Protein AF-0000000084733171 (afdb_homodimer)

InterPro domains:
  IPR001754 Orotidine 5'-phosphate decarboxylase domain [PF00215] (13-231)
  IPR001754 Orotidine 5'-phosphate decarboxylase domain [SM00934] (13-235)
  IPR011060 Ribulose-phosphate binding barrel [SSF51366] (11-232)
  IPR013785 Aldolase-type TIM barrel [G3DSA:3.20.20.70] (9-239)
  IPR014732 Orotidine 5'-phosphate decarboxylase [PTHR32119] (11-232)
  IPR014732 Orotidine 5'-phosphate decarboxylase [TIGR01740] (14-232)
  IPR018089 Orotidine 5'-phosphate decarboxylase, active site [PS00156] (65-78)

Sequence (480 aa):
MREIRERLGLKNPLCLALDLTDRGQGLALLRDLGPLVGMVKCGPVPYLSWGESFLSTAEELGIPVFLDLKWHDIPNTIFETLSRLPSPAIRMVTIHAQGGQAMIAAARRALDASESEPPALIAVTLLTHLTEVEVKEMGYPSREEGVARLGSVALSSGADGLVMSPGELARARTRWGGTPYFVTPGIRPQGPIGARDDQFNARSPREALNEGSDLLVVGRPIIAARDPREATYSLLADLGMREIRERLGLKNPLCLALDLTDRGQGLALLRDLGPLVGMVKCGPVPYLSWGESFLSTAEELGIPVFLDLKWHDIPNTIFETLSRLPSPAIRMVTIHAQGGQAMIAAARRALDASESEPPALIAVTLLTHLTEVEVKEMGYPSREEGVARLGSVALSSGADGLVMSPGELARARTRWGGTPYFVTPGIRPQGPIGARDDQFNARSPREALNEGSDLLVVGRPIIAARDPREATYSLLADLG

Structure (mmCIF, N/CA/C/O backbone):
data_AF-0000000084733171-model_v1
#
loop_
_entity.id
_entity.type
_entity.pdbx_description
1 polymer "Orotidine 5'-phosphate decarboxylase"
#
loop_
_atom_site.group_PDB
_atom_site.id
_atom_site.type_symbol
_atom_site.label_atom_id
_atom_site.label_alt_id
_atom_site.label_comp_id
_atom_site.label_asym_id
_atom_site.label_entity_id
_atom_site.label_seq_id
_atom_site.pdbx_PDB_ins_code
_atom_site.Cartn_x
_atom_site.Cartn_y
_atom_site.Cartn_z
_atom_site.occupancy
_atom_site.B_iso_or_equiv
_atom_site.auth_seq_id
_atom_site.auth_comp_id
_atom_site.auth_asym_id
_atom_site.auth_atom_id
_atom_site.pdbx_PDB_model_num
ATOM 1 N N . MET A 1 1 ? -20.609 20.922 -1.378 1 47.59 1 MET A N 1
ATOM 2 C CA . MET A 1 1 ? -19.859 20.062 -0.471 1 47.59 1 MET A CA 1
ATOM 3 C C . MET A 1 1 ? -18.906 20.891 0.404 1 47.59 1 MET A C 1
ATOM 5 O O . MET A 1 1 ? -18.344 21.875 -0.052 1 47.59 1 MET A O 1
ATOM 9 N N . ARG A 1 2 ? -18.938 20.797 1.653 1 64.88 2 ARG A N 1
ATOM 10 C CA . ARG A 1 2 ? -18.094 21.547 2.572 1 64.88 2 ARG A CA 1
ATOM 11 C C . ARG A 1 2 ? -16.625 21.406 2.201 1 64.88 2 ARG A C 1
ATOM 13 O O . ARG A 1 2 ? -16.203 20.359 1.709 1 64.88 2 ARG A O 1
ATOM 20 N N . GLU A 1 3 ? -15.93 22.469 2.381 1 84.44 3 GLU A N 1
ATOM 21 C CA . GLU A 1 3 ? -14.484 22.469 2.182 1 84.44 3 GLU A CA 1
ATOM 22 C C . GLU A 1 3 ? -13.797 21.484 3.123 1 84.44 3 GLU A C 1
ATOM 24 O O . GLU A 1 3 ? -14.289 21.234 4.227 1 84.44 3 GLU A O 1
ATOM 29 N N . ILE A 1 4 ? -12.867 20.781 2.666 1 91.5 4 ILE A N 1
ATOM 30 C CA . ILE A 1 4 ? -12.211 19.672 3.334 1 91.5 4 ILE A CA 1
ATOM 31 C C . ILE A 1 4 ? -11.812 20.078 4.75 1 91.5 4 ILE A C 1
ATOM 33 O O . ILE A 1 4 ? -11.938 19.281 5.691 1 91.5 4 ILE A O 1
ATOM 37 N N . ARG A 1 5 ? -11.398 21.328 4.922 1 94.06 5 ARG A N 1
ATOM 38 C CA . ARG A 1 5 ? -10.984 21.781 6.242 1 94.06 5 ARG A CA 1
ATOM 39 C C . ARG A 1 5 ? -12.164 21.812 7.211 1 94.06 5 ARG A C 1
ATOM 41 O O . ARG A 1 5 ? -12.023 21.438 8.375 1 94.06 5 ARG A O 1
ATOM 48 N N . GLU A 1 6 ? -13.281 22.203 6.738 1 91.25 6 GLU A N 1
ATOM 49 C CA . GLU A 1 6 ? -14.5 22.234 7.543 1 91.25 6 GLU A CA 1
ATOM 50 C C . GLU A 1 6 ? -15.008 20.828 7.82 1 91.25 6 GLU A C 1
ATOM 52 O O . GLU A 1 6 ? -15.438 20.516 8.938 1 91.25 6 GLU A O 1
ATOM 57 N N . ARG A 1 7 ? -14.898 20.047 6.852 1 90.75 7 ARG A N 1
ATOM 58 C CA . ARG A 1 7 ? -15.367 18.656 6.977 1 90.75 7 ARG A CA 1
ATOM 59 C C . ARG A 1 7 ? -14.555 17.906 8.023 1 90.75 7 ARG A C 1
ATOM 61 O O . ARG A 1 7 ? -15.109 17.125 8.797 1 90.75 7 ARG A O 1
ATOM 68 N N . LEU A 1 8 ? -13.258 18.109 8.023 1 95.38 8 LEU A N 1
ATOM 69 C CA . LEU A 1 8 ? -12.406 17.422 8.984 1 95.38 8 LEU A CA 1
ATOM 70 C C . LEU A 1 8 ? -12.578 17.984 10.383 1 95.38 8 LEU A C 1
ATOM 72 O O . LEU A 1 8 ? -12.57 17.25 11.367 1 95.38 8 LEU A O 1
ATOM 76 N N . GLY A 1 9 ? -12.703 19.344 10.523 1 95.25 9 GLY A N 1
ATOM 77 C CA . GLY A 1 9 ? -12.977 20.016 11.789 1 95.25 9 GLY A CA 1
ATOM 78 C C . GLY A 1 9 ? -12.031 19.594 12.898 1 95.25 9 GLY A C 1
ATOM 79 O O . GLY A 1 9 ? -12.469 19.281 14.008 1 95.25 9 GLY A O 1
ATOM 80 N N . LEU A 1 10 ? -10.742 19.562 12.641 1 97.31 10 LEU A N 1
ATOM 81 C CA . LEU A 1 10 ? -9.766 19.094 13.617 1 97.31 10 LEU A CA 1
ATOM 82 C C . LEU A 1 10 ? -9.523 20.156 14.695 1 97.31 10 LEU A C 1
ATOM 84 O O . LEU A 1 10 ? -9.547 21.344 14.414 1 97.31 10 LEU A O 1
ATOM 88 N N . LYS A 1 11 ? -9.273 19.75 15.906 1 96.75 11 LYS A N 1
ATOM 89 C CA . LYS A 1 11 ? -9.117 20.672 17.031 1 96.75 11 LYS A CA 1
ATOM 90 C C . LYS A 1 11 ? -7.789 21.422 16.953 1 96.75 11 LYS A C 1
ATOM 92 O O . LYS A 1 11 ? -7.641 22.5 17.531 1 96.75 11 LYS A O 1
ATOM 97 N N . ASN A 1 12 ? -6.781 20.891 16.297 1 97.38 12 ASN A N 1
ATOM 98 C CA . ASN A 1 12 ? -5.5 21.516 15.977 1 97.38 12 ASN A CA 1
ATOM 99 C C . ASN A 1 12 ? -4.832 20.844 14.781 1 97.38 12 ASN A C 1
ATOM 101 O O . ASN A 1 12 ? -5.285 19.797 14.32 1 97.38 12 ASN A O 1
ATOM 105 N N . PRO A 1 13 ? -3.777 21.391 14.219 1 97.44 13 PRO A N 1
ATOM 106 C CA . PRO A 1 13 ? -3.225 20.875 12.961 1 97.44 13 PRO A CA 1
ATOM 107 C C . PRO A 1 13 ? -2.152 19.812 13.18 1 97.44 13 PRO A C 1
ATOM 109 O O . PRO A 1 13 ? -1.343 19.547 12.289 1 97.44 13 PRO A O 1
ATOM 112 N N . LEU A 1 14 ? -2.127 19.188 14.367 1 97.5 14 LEU A N 1
ATOM 113 C CA . LEU A 1 14 ? -1.101 18.203 14.664 1 97.5 14 LEU A CA 1
ATOM 114 C C . LEU A 1 14 ? -1.642 16.781 14.477 1 97.5 14 LEU A C 1
ATOM 116 O O . LEU A 1 14 ? -2.703 16.453 15.008 1 97.5 14 LEU A O 1
ATOM 120 N N . CYS A 1 15 ? -0.971 16.016 13.695 1 98.5 15 CYS A N 1
ATOM 121 C CA . CYS A 1 15 ? -1.229 14.594 13.547 1 98.5 15 CYS A CA 1
ATOM 122 C C . CYS A 1 15 ? -0.094 13.766 14.141 1 98.5 15 CYS A C 1
ATOM 124 O O . CYS A 1 15 ? 1.047 13.852 13.688 1 98.5 15 CYS A O 1
ATOM 126 N N . LEU A 1 16 ? -0.379 13 15.102 1 98.31 16 LEU A N 1
ATOM 127 C CA . LEU A 1 16 ? 0.617 12.164 15.758 1 98.31 16 LEU A CA 1
ATOM 128 C C . LEU A 1 16 ? 0.823 10.859 14.992 1 98.31 16 LEU A C 1
ATOM 130 O O . LEU A 1 16 ? -0.119 10.086 14.805 1 98.31 16 LEU A O 1
ATOM 134 N N . ALA A 1 17 ? 2.016 10.648 14.516 1 97.88 17 ALA A N 1
ATOM 135 C CA . ALA A 1 17 ? 2.369 9.383 13.875 1 97.88 17 ALA A CA 1
ATOM 136 C C . ALA A 1 17 ? 2.822 8.352 14.914 1 97.88 17 ALA A C 1
ATOM 138 O O . ALA A 1 17 ? 3.898 8.484 15.5 1 97.88 17 ALA A O 1
ATOM 139 N N . LEU A 1 18 ? 2.043 7.367 15.125 1 95.94 18 LEU A N 1
ATOM 140 C CA . LEU A 1 18 ? 2.357 6.316 16.094 1 95.94 18 LEU A CA 1
ATOM 141 C C . LEU A 1 18 ? 2.949 5.098 15.398 1 95.94 18 LEU A C 1
ATOM 143 O O . LEU A 1 18 ? 2.342 4.023 15.391 1 95.94 18 LEU A O 1
ATOM 147 N N . ASP A 1 19 ? 4.09 5.18 14.914 1 92.94 19 ASP A N 1
ATOM 148 C CA . ASP A 1 19 ? 4.746 4.121 14.148 1 92.94 19 ASP A CA 1
ATOM 149 C C . ASP A 1 19 ? 5.512 3.176 15.07 1 92.94 19 ASP A C 1
ATOM 151 O O . ASP A 1 19 ? 6.742 3.098 15 1 92.94 19 ASP A O 1
ATOM 155 N N . LEU A 1 20 ? 4.762 2.525 15.891 1 93.56 20 LEU A N 1
ATOM 156 C CA . LEU A 1 20 ? 5.316 1.565 16.844 1 93.56 20 LEU A CA 1
ATOM 157 C C . LEU A 1 20 ? 4.773 0.165 16.578 1 93.56 20 LEU A C 1
ATOM 159 O O . LEU A 1 20 ? 3.596 0.003 16.25 1 93.56 20 LEU A O 1
ATOM 163 N N . THR A 1 21 ? 5.668 -0.8 16.781 1 91.38 21 THR A N 1
ATOM 164 C CA . THR A 1 21 ? 5.254 -2.188 16.594 1 91.38 21 THR A CA 1
ATOM 165 C C . THR A 1 21 ? 4.621 -2.732 17.875 1 91.38 21 THR A C 1
ATOM 167 O O . THR A 1 21 ? 3.762 -3.617 17.828 1 91.38 21 THR A O 1
ATOM 170 N N . ASP A 1 22 ? 5.074 -2.205 18.969 1 94.5 22 ASP A N 1
ATOM 171 C CA . ASP A 1 22 ? 4.605 -2.721 20.25 1 94.5 22 ASP A CA 1
ATOM 172 C C . ASP A 1 22 ? 3.193 -2.234 20.547 1 94.5 22 ASP A C 1
ATOM 174 O O . ASP A 1 22 ? 2.977 -1.044 20.781 1 94.5 22 ASP A O 1
ATOM 178 N N . ARG A 1 23 ? 2.307 -3.135 20.625 1 95.44 23 ARG A N 1
ATOM 179 C CA . ARG A 1 23 ? 0.899 -2.828 20.859 1 95.44 23 ARG A CA 1
ATOM 180 C C . ARG A 1 23 ? 0.703 -2.139 22.203 1 95.44 23 ARG A C 1
ATOM 182 O O . ARG A 1 23 ? -0.007 -1.136 22.297 1 95.44 23 ARG A O 1
ATOM 189 N N . GLY A 1 24 ? 1.244 -2.732 23.234 1 97.44 24 GLY A N 1
ATOM 190 C CA . GLY A 1 24 ? 1.084 -2.162 24.562 1 97.44 24 GLY A CA 1
ATOM 191 C C . GLY A 1 24 ? 1.54 -0.718 24.656 1 97.44 24 GLY A C 1
ATOM 192 O O . GLY A 1 24 ? 0.791 0.147 25.109 1 97.44 24 GLY A O 1
ATOM 193 N N . GLN A 1 25 ? 2.721 -0.459 24.172 1 96.81 25 GLN A N 1
ATOM 194 C CA . GLN A 1 25 ? 3.264 0.896 24.156 1 96.81 25 GLN A CA 1
ATOM 195 C C . GLN A 1 25 ? 2.422 1.815 23.281 1 96.81 25 GLN A C 1
ATOM 197 O O . GLN A 1 25 ? 2.133 2.951 23.656 1 96.81 25 GLN A O 1
ATOM 202 N N . GLY A 1 26 ? 2.055 1.329 22.141 1 97.38 26 GLY A N 1
ATOM 203 C CA . GLY A 1 26 ? 1.247 2.105 21.219 1 97.38 26 GLY A CA 1
ATOM 204 C C . GLY A 1 26 ? -0.088 2.529 21.797 1 97.38 26 GLY A C 1
ATOM 205 O O . GLY A 1 26 ? -0.471 3.697 21.703 1 97.38 26 GLY A O 1
ATOM 206 N N . LEU A 1 27 ? -0.704 1.558 22.422 1 98 27 LEU A N 1
ATOM 207 C CA . LEU A 1 27 ? -2.014 1.841 23 1 98 27 LEU A CA 1
ATOM 208 C C . LEU A 1 27 ? -1.897 2.844 24.141 1 98 27 LEU A C 1
ATOM 210 O O . LEU A 1 27 ? -2.746 3.727 24.281 1 98 27 LEU A O 1
ATOM 214 N N . ALA A 1 28 ? -0.91 2.703 24.953 1 98.12 28 ALA A N 1
ATOM 215 C CA . ALA A 1 28 ? -0.692 3.639 26.047 1 98.12 28 ALA A CA 1
ATOM 216 C C . ALA A 1 28 ? -0.504 5.062 25.531 1 98.12 28 ALA A C 1
ATOM 218 O O . ALA A 1 28 ? -1.121 6 26.047 1 98.12 28 ALA A O 1
ATOM 219 N N . LEU A 1 29 ? 0.27 5.188 24.531 1 98.31 29 LEU A N 1
ATOM 220 C CA . LEU A 1 29 ? 0.525 6.508 23.953 1 98.31 29 LEU A CA 1
ATOM 221 C C . LEU A 1 29 ? -0.724 7.051 23.266 1 98.31 29 LEU A C 1
ATOM 223 O O . LEU A 1 29 ? -1.012 8.25 23.359 1 98.31 29 LEU A O 1
ATOM 227 N N . LEU A 1 30 ? -1.414 6.203 22.562 1 98.56 30 LEU A N 1
ATOM 228 C CA . LEU A 1 30 ? -2.648 6.605 21.891 1 98.56 30 LEU A CA 1
ATOM 229 C C . LEU A 1 30 ? -3.652 7.156 22.906 1 98.56 30 LEU A C 1
ATOM 231 O O . LEU A 1 30 ? -4.258 8.203 22.672 1 98.56 30 LEU A O 1
ATOM 235 N N . ARG A 1 31 ? -3.811 6.523 24 1 98.5 31 ARG A N 1
ATOM 236 C CA . ARG A 1 31 ? -4.75 6.945 25.047 1 98.5 31 ARG A CA 1
ATOM 237 C C . ARG A 1 31 ? -4.297 8.242 25.703 1 98.5 31 ARG A C 1
ATOM 239 O O . ARG A 1 31 ? -5.117 9.102 26.031 1 98.5 31 ARG A O 1
ATOM 246 N N . ASP A 1 32 ? -3.053 8.344 25.844 1 98.31 32 ASP A N 1
ATOM 247 C CA . ASP A 1 32 ? -2.494 9.477 26.562 1 98.31 32 ASP A CA 1
ATOM 248 C C . ASP A 1 32 ? -2.439 10.727 25.688 1 98.31 32 ASP A C 1
ATOM 250 O O . ASP A 1 32 ? -2.789 11.82 26.125 1 98.31 32 ASP A O 1
ATOM 254 N N . LEU A 1 33 ? -1.988 10.602 24.453 1 98.56 33 LEU A N 1
ATOM 255 C CA . LEU A 1 33 ? -1.67 11.742 23.609 1 98.56 33 LEU A CA 1
ATOM 256 C C . LEU A 1 33 ? -2.783 11.992 22.594 1 98.56 33 LEU A C 1
ATOM 258 O O . LEU A 1 33 ? -2.949 13.117 22.109 1 98.56 33 LEU A O 1
ATOM 262 N N . GLY A 1 34 ? -3.527 11 22.25 1 98.31 34 GLY A N 1
ATOM 263 C CA . GLY A 1 34 ? -4.559 11.086 21.219 1 98.31 34 GLY A CA 1
ATOM 264 C C . GLY A 1 34 ? -5.523 12.234 21.438 1 98.31 34 GLY A C 1
ATOM 265 O O . GLY A 1 34 ? -5.789 13.016 20.531 1 98.31 34 GLY A O 1
ATOM 266 N N . PRO A 1 35 ? -6.027 12.344 22.625 1 98.06 35 PRO A N 1
ATOM 267 C CA . PRO A 1 35 ? -7 13.406 22.906 1 98.06 35 PRO A CA 1
ATOM 268 C C . PRO A 1 35 ? -6.406 14.805 22.766 1 98.06 35 PRO A C 1
ATOM 270 O O . PRO A 1 35 ? -7.148 15.789 22.719 1 98.06 35 PRO A O 1
ATOM 273 N N . LEU A 1 36 ? -5.09 14.93 22.703 1 97.94 36 LEU A N 1
ATOM 274 C CA . LEU A 1 36 ? -4.438 16.234 22.672 1 97.94 36 LEU A CA 1
ATOM 275 C C . LEU A 1 36 ? -4.27 16.719 21.234 1 97.94 36 LEU A C 1
ATOM 277 O O . LEU A 1 36 ? -4.141 17.922 20.984 1 97.94 36 LEU A O 1
ATOM 281 N N . VAL A 1 37 ? -4.234 15.828 20.281 1 98.38 37 VAL A N 1
ATOM 282 C CA . VAL A 1 37 ? -3.863 16.172 18.922 1 98.38 37 VAL A CA 1
ATOM 283 C C . VAL A 1 37 ? -5.102 16.156 18.031 1 98.38 37 VAL A C 1
ATOM 285 O O . VAL A 1 37 ? -6.156 15.664 18.422 1 98.38 37 VAL A O 1
ATOM 288 N N . GLY A 1 38 ? -4.957 16.766 16.875 1 98.31 38 GLY A N 1
ATOM 289 C CA . GLY A 1 38 ? -6.074 16.844 15.945 1 98.31 38 GLY A CA 1
ATOM 290 C C . GLY A 1 38 ? -6.398 15.516 15.289 1 98.31 38 GLY A C 1
ATOM 291 O O . GLY A 1 38 ? -7.547 15.266 14.914 1 98.31 38 GLY A O 1
ATOM 292 N N . MET A 1 39 ? -5.375 14.672 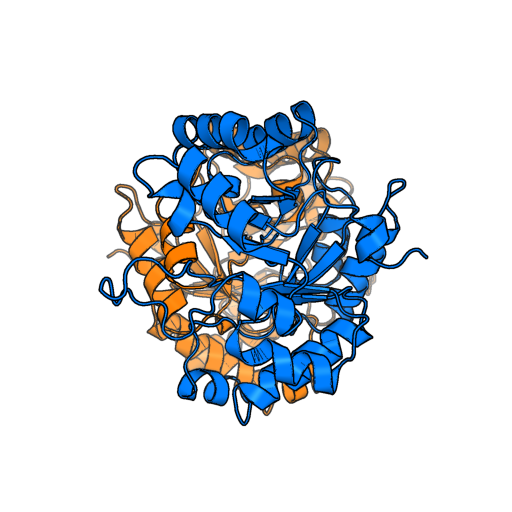15.133 1 98.62 39 MET A N 1
ATOM 293 C CA . MET A 1 39 ? -5.492 13.406 14.422 1 98.62 39 MET A CA 1
ATOM 294 C C . MET A 1 39 ? -4.355 12.461 14.805 1 98.62 39 MET A C 1
ATOM 296 O O . MET A 1 39 ? -3.305 12.906 15.266 1 98.62 39 MET A O 1
ATOM 300 N N . VAL A 1 40 ? -4.57 11.164 14.672 1 98.81 40 VAL A N 1
ATOM 301 C CA . VAL A 1 40 ? -3.502 10.188 14.836 1 98.81 40 VAL A CA 1
ATOM 302 C C . VAL A 1 40 ? -3.355 9.359 13.562 1 98.81 40 VAL A C 1
ATOM 304 O O . VAL A 1 40 ? -4.352 8.992 12.93 1 98.81 40 VAL A O 1
ATOM 307 N N . LYS A 1 41 ? -2.158 9.18 13.203 1 98.81 41 LYS A N 1
ATOM 308 C CA . LYS A 1 41 ? -1.867 8.438 11.977 1 98.81 41 LYS A CA 1
ATOM 309 C C . LYS A 1 41 ? -1.59 6.965 12.281 1 98.81 41 LYS A C 1
ATOM 311 O O . LYS A 1 41 ? -0.821 6.648 13.195 1 98.81 41 LYS A O 1
ATOM 316 N N . CYS A 1 42 ? -2.236 6.117 11.586 1 98.25 42 CYS A N 1
ATOM 317 C CA . CYS A 1 42 ? -1.947 4.688 11.531 1 98.25 42 CYS A CA 1
ATOM 318 C C . CYS A 1 42 ? -1.319 4.309 10.195 1 98.25 42 CYS A C 1
ATOM 320 O O . CYS A 1 42 ? -2.014 4.223 9.18 1 98.25 42 CYS A O 1
ATOM 322 N N . GLY A 1 43 ? -0.026 4.094 10.188 1 97.5 43 GLY A N 1
ATOM 323 C CA . GLY A 1 43 ? 0.682 3.645 9 1 97.5 43 GLY A CA 1
ATOM 324 C C . GLY A 1 43 ? 0.819 2.137 8.922 1 97.5 43 GLY A C 1
ATOM 325 O O . GLY A 1 43 ? 0.168 1.408 9.672 1 97.5 43 GLY A O 1
ATOM 326 N N . PRO A 1 44 ? 1.675 1.687 8.016 1 96.69 44 PRO A N 1
ATOM 327 C CA . PRO A 1 44 ? 1.824 0.247 7.789 1 96.69 44 PRO A CA 1
ATOM 328 C C . PRO A 1 44 ? 2.322 -0.495 9.031 1 96.69 44 PRO A C 1
ATOM 330 O O . PRO A 1 44 ? 1.903 -1.627 9.281 1 96.69 44 PRO A O 1
ATOM 333 N N . VAL A 1 45 ? 3.182 0.112 9.812 1 94.69 45 VAL A N 1
ATOM 334 C CA . VAL A 1 45 ? 3.854 -0.548 10.93 1 94.69 45 VAL A CA 1
ATOM 335 C C . VAL A 1 45 ? 2.832 -0.924 12 1 94.69 45 VAL A C 1
ATOM 337 O O . VAL A 1 45 ? 2.605 -2.107 12.258 1 94.69 45 VAL A O 1
ATOM 340 N N . PRO A 1 46 ? 2.139 0.078 12.531 1 95.94 46 PRO A N 1
ATOM 341 C CA . PRO A 1 46 ? 1.147 -0.319 13.539 1 95.94 46 PRO A CA 1
ATOM 342 C C . PRO A 1 46 ? -0.033 -1.076 12.93 1 95.94 46 PRO A C 1
ATOM 344 O O . PRO A 1 46 ? -0.625 -1.933 13.594 1 95.94 46 PRO A O 1
ATOM 347 N N . TYR A 1 47 ? -0.436 -0.841 11.68 1 95.94 47 TYR A N 1
ATOM 348 C CA . TYR A 1 47 ? -1.606 -1.492 11.102 1 95.94 47 TYR A CA 1
ATOM 349 C C . TYR A 1 47 ? -1.396 -2.998 10.992 1 95.94 47 TYR A C 1
ATOM 351 O O . TYR A 1 47 ? -2.281 -3.781 11.336 1 95.94 47 TYR A O 1
ATOM 359 N N . LEU A 1 48 ? -0.198 -3.377 10.547 1 93.56 48 LEU A N 1
ATOM 360 C CA . LEU A 1 48 ? 0.105 -4.797 10.398 1 93.56 48 LEU A CA 1
ATOM 361 C C . LEU A 1 48 ? 0.248 -5.473 11.758 1 93.56 48 LEU A C 1
ATOM 363 O O . LEU A 1 48 ? -0.045 -6.664 11.891 1 93.56 48 LEU A O 1
ATOM 367 N N . SER A 1 49 ? 0.642 -4.723 12.789 1 92 49 SER A N 1
ATOM 368 C CA . SER A 1 49 ? 0.953 -5.312 14.086 1 92 49 SER A CA 1
ATOM 369 C C . SER A 1 49 ? -0.269 -5.32 15 1 92 49 SER A C 1
ATOM 371 O O . SER A 1 49 ? -0.542 -6.32 15.672 1 92 49 SER A O 1
ATOM 373 N N . TRP A 1 50 ? -0.953 -4.188 15.07 1 93.44 50 TRP A N 1
ATOM 374 C CA . TRP A 1 50 ? -2.053 -4.062 16.016 1 93.44 50 TRP A CA 1
ATOM 375 C C . TRP A 1 50 ? -3.115 -3.102 15.5 1 93.44 50 TRP A C 1
ATOM 377 O O . TRP A 1 50 ? -3.693 -2.328 16.266 1 93.44 50 TRP A O 1
ATOM 387 N N . GLY A 1 51 ? -3.408 -3.197 14.18 1 94.25 51 GLY A N 1
ATOM 388 C CA . GLY A 1 51 ? -4.305 -2.273 13.5 1 94.25 51 GLY A CA 1
ATOM 389 C C . GLY A 1 51 ? -5.711 -2.283 14.062 1 94.25 51 GLY A C 1
ATOM 390 O O . GLY A 1 51 ? -6.32 -1.226 14.25 1 94.25 51 GLY A O 1
ATOM 391 N N . GLU A 1 52 ? -6.211 -3.469 14.336 1 93.19 52 GLU A N 1
ATOM 392 C CA . GLU A 1 52 ? -7.574 -3.566 14.852 1 93.19 52 GLU A CA 1
ATOM 393 C C . GLU A 1 52 ? -7.707 -2.869 16.203 1 93.19 52 GLU A C 1
ATOM 395 O O . GLU A 1 52 ? -8.656 -2.115 16.422 1 93.19 52 GLU A O 1
ATOM 400 N N . SER A 1 53 ? -6.766 -3.109 17.078 1 96 53 SER A N 1
ATOM 401 C CA . SER A 1 53 ? -6.773 -2.461 18.375 1 96 53 SER A CA 1
ATOM 402 C C . SER A 1 53 ? -6.59 -0.953 18.25 1 96 53 SER A C 1
ATOM 404 O O . SER A 1 53 ? -7.184 -0.184 19.016 1 96 53 SER A O 1
ATOM 406 N N . PHE A 1 54 ? -5.785 -0.552 17.312 1 97.88 54 PHE A N 1
ATOM 407 C CA . PHE A 1 54 ? -5.566 0.864 17.047 1 97.88 54 PHE A CA 1
ATOM 408 C C . PHE A 1 54 ? -6.879 1.563 16.719 1 97.88 54 PHE A C 1
ATOM 410 O O . PHE A 1 54 ? -7.242 2.547 17.359 1 97.88 54 PHE A O 1
ATOM 417 N N . LEU A 1 55 ? -7.582 1 15.742 1 97.38 55 LEU A N 1
ATOM 418 C CA . LEU A 1 55 ? -8.805 1.613 15.242 1 97.38 55 LEU A CA 1
ATOM 419 C C . LEU A 1 55 ? -9.914 1.562 16.297 1 97.38 55 LEU A C 1
ATOM 421 O O . LEU A 1 55 ? -10.641 2.541 16.484 1 97.38 55 LEU A O 1
ATOM 425 N N . SER A 1 56 ? -9.984 0.439 16.984 1 97.31 56 SER A N 1
ATOM 426 C CA . SER A 1 56 ? -11.008 0.317 18.016 1 97.31 56 SER A CA 1
ATOM 427 C C . SER A 1 56 ? -10.789 1.328 19.141 1 97.31 56 SER A C 1
ATOM 429 O O . SER A 1 56 ? -11.742 1.952 19.609 1 97.31 56 SER A O 1
ATOM 431 N N . THR A 1 57 ? -9.594 1.486 19.547 1 98.19 57 THR A N 1
ATOM 432 C CA . THR A 1 57 ? -9.266 2.422 20.625 1 98.19 57 THR A CA 1
ATOM 433 C C . THR A 1 57 ? -9.508 3.861 20.172 1 98.19 57 THR A C 1
ATOM 435 O O . THR A 1 57 ? -10.07 4.664 20.922 1 98.19 57 THR A O 1
ATOM 438 N N . ALA A 1 58 ? -9.07 4.18 18.953 1 98.44 58 ALA A N 1
ATOM 439 C CA . ALA A 1 58 ? -9.312 5.52 18.422 1 98.44 58 ALA A CA 1
ATOM 440 C C . ALA A 1 58 ? -10.805 5.824 18.375 1 98.44 58 ALA A C 1
ATOM 442 O O . ALA A 1 58 ? -11.234 6.934 18.703 1 98.44 58 ALA A O 1
ATOM 443 N N . GLU A 1 59 ? -11.539 4.836 17.938 1 97.5 59 GLU A N 1
ATOM 444 C CA . GLU A 1 59 ? -12.992 4.984 17.859 1 97.5 59 GLU A CA 1
ATOM 445 C C . GLU A 1 59 ? -13.594 5.23 19.25 1 97.5 59 GLU A C 1
ATOM 447 O O . GLU A 1 59 ? -14.438 6.113 19.406 1 97.5 59 GLU A O 1
ATOM 452 N N . GLU A 1 60 ? -13.18 4.492 20.203 1 97.88 60 GLU A N 1
ATOM 453 C CA . GLU A 1 60 ? -13.648 4.625 21.578 1 97.88 60 GLU A CA 1
ATOM 454 C C . GLU A 1 60 ? -13.359 6.02 22.125 1 97.88 60 GLU A C 1
ATOM 456 O O . GLU A 1 60 ? -14.172 6.59 22.859 1 97.88 60 GLU A O 1
ATOM 461 N N . LEU A 1 61 ? -12.258 6.547 21.797 1 97.75 61 LEU A N 1
ATOM 462 C CA . LEU A 1 61 ? -11.805 7.824 22.328 1 97.75 61 LEU A CA 1
ATOM 463 C C . LEU A 1 61 ? -12.32 8.984 21.484 1 97.75 61 LEU A C 1
ATOM 465 O O . LEU A 1 61 ? -12.141 10.148 21.859 1 97.75 61 LEU A O 1
ATOM 469 N N . GLY A 1 62 ? -12.883 8.648 20.359 1 97.38 62 GLY A N 1
ATOM 470 C CA . GLY A 1 62 ? -13.391 9.68 19.469 1 97.38 62 GLY A CA 1
ATOM 471 C C . GLY A 1 62 ? -12.281 10.445 18.75 1 97.38 62 GLY A C 1
ATOM 472 O O . GLY A 1 62 ? -12.422 11.641 18.484 1 97.38 62 GLY A O 1
ATOM 473 N N . ILE A 1 63 ? -11.172 9.82 18.484 1 97.81 63 ILE A N 1
ATOM 474 C CA . ILE A 1 63 ? -10.023 10.438 17.844 1 97.81 63 ILE A CA 1
ATOM 475 C C . ILE A 1 63 ? -10.047 10.148 16.344 1 97.81 63 ILE A C 1
ATOM 477 O O . ILE A 1 63 ? -10.102 8.984 15.93 1 97.81 63 ILE A O 1
ATOM 481 N N . PRO A 1 64 ? -10.016 11.211 15.492 1 98.25 64 PRO A N 1
ATOM 482 C CA . PRO A 1 64 ? -9.922 10.953 14.055 1 98.25 64 PRO A CA 1
ATOM 483 C C . PRO A 1 64 ? -8.625 10.25 13.664 1 98.25 64 PRO A C 1
ATOM 485 O O . PRO A 1 64 ? -7.559 10.562 14.203 1 98.25 64 PRO A O 1
ATOM 488 N N . VAL A 1 65 ? -8.766 9.312 12.711 1 98.69 65 VAL A N 1
ATOM 489 C CA . VAL A 1 65 ? -7.609 8.531 12.289 1 98.69 65 VAL A CA 1
ATOM 490 C C . VAL A 1 65 ? -7.258 8.859 10.844 1 98.69 65 VAL A C 1
ATOM 492 O O . VAL A 1 65 ? -8.141 8.945 9.984 1 98.69 65 VAL A O 1
ATOM 495 N N . PHE A 1 66 ? -5.992 9.172 10.633 1 98.88 66 PHE A N 1
ATOM 496 C CA . PHE A 1 66 ? -5.355 9.18 9.32 1 98.88 66 PHE A CA 1
ATOM 497 C C . PHE A 1 66 ? -4.809 7.797 8.977 1 98.88 66 PHE A C 1
ATOM 499 O O . PHE A 1 66 ? -3.756 7.398 9.477 1 98.88 66 PHE A O 1
ATOM 506 N N . LEU A 1 67 ? -5.555 7.004 8.195 1 98.56 67 LEU A N 1
ATOM 507 C CA . LEU A 1 67 ? -5.082 5.703 7.742 1 98.56 67 LEU A CA 1
ATOM 508 C C . LEU A 1 67 ? -4.125 5.852 6.566 1 98.56 67 LEU A C 1
ATOM 510 O O . LEU A 1 67 ? -4.562 5.973 5.418 1 98.56 67 LEU A O 1
ATOM 514 N N . ASP A 1 68 ? -2.83 5.793 6.816 1 98.62 68 ASP A N 1
ATOM 515 C CA . ASP A 1 68 ? -1.782 6.113 5.852 1 98.62 68 ASP A CA 1
ATOM 516 C C . ASP A 1 68 ? -1.147 4.844 5.289 1 98.62 68 ASP A C 1
ATOM 518 O O . ASP A 1 68 ? 0.021 4.559 5.559 1 98.62 68 ASP A O 1
ATOM 522 N N . LEU A 1 69 ? -1.908 4.18 4.453 1 98.25 69 LEU A N 1
ATOM 523 C CA . LEU A 1 69 ? -1.422 2.91 3.928 1 98.25 69 LEU A CA 1
ATOM 524 C C . LEU A 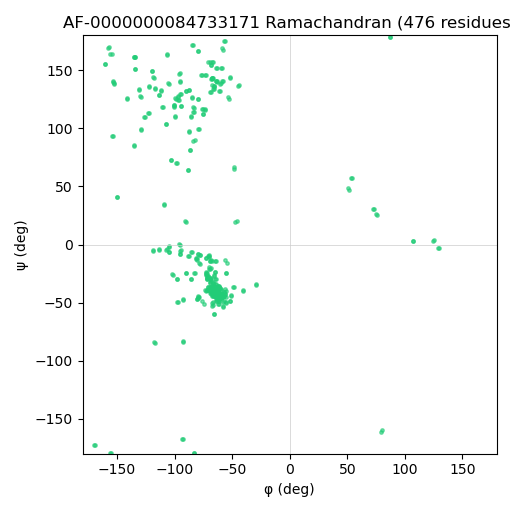1 69 ? -0.97 3.057 2.479 1 98.25 69 LEU A C 1
ATOM 526 O O . LEU A 1 69 ? -0.421 2.119 1.896 1 98.25 69 LEU A O 1
ATOM 530 N N . LYS A 1 70 ? -1.194 4.203 1.894 1 98.5 70 LYS A N 1
ATOM 531 C CA . LYS A 1 70 ? -0.721 4.559 0.56 1 98.5 70 LYS A CA 1
ATOM 532 C C . LYS A 1 70 ? -1.131 3.51 -0.469 1 98.5 70 LYS A C 1
ATOM 534 O O . LYS A 1 70 ? -0.292 3.008 -1.22 1 98.5 70 LYS A O 1
ATOM 539 N N . TRP A 1 71 ? -2.404 3.277 -0.553 1 98.31 71 TRP A N 1
ATOM 540 C CA . TRP A 1 71 ? -2.936 2.246 -1.438 1 98.31 71 TRP A CA 1
ATOM 541 C C . TRP A 1 71 ? -2.531 2.51 -2.885 1 98.31 71 TRP A C 1
ATOM 543 O O . TRP A 1 71 ? -2.5 3.662 -3.328 1 98.31 71 TRP A O 1
ATOM 553 N N . HIS A 1 72 ? -2.191 1.468 -3.633 1 98.25 72 HIS A N 1
ATOM 554 C CA . HIS A 1 72 ? -1.721 1.491 -5.012 1 98.25 72 HIS A CA 1
ATOM 555 C C . HIS A 1 72 ? -2.031 0.178 -5.723 1 98.25 72 HIS A C 1
ATOM 557 O O . HIS A 1 72 ? -1.264 -0.782 -5.629 1 98.25 72 HIS A O 1
ATOM 563 N N . ASP A 1 73 ? -3.092 0.106 -6.379 1 98.06 73 ASP A N 1
ATOM 564 C CA . ASP A 1 73 ? -3.607 -1.094 -7.027 1 98.06 73 ASP A CA 1
ATOM 565 C C . ASP A 1 73 ? -4.539 -0.735 -8.188 1 98.06 73 ASP A C 1
ATOM 567 O O . ASP A 1 73 ? -4.723 0.443 -8.5 1 98.06 73 ASP A O 1
ATOM 571 N N . ILE A 1 74 ? -5.062 -1.724 -8.812 1 96.75 74 ILE A N 1
ATOM 572 C CA . ILE A 1 74 ? -5.984 -1.474 -9.914 1 96.75 74 ILE A CA 1
ATOM 573 C C . ILE A 1 74 ? -7.266 -0.839 -9.375 1 96.75 74 ILE A C 1
ATOM 575 O O . ILE A 1 74 ? -7.617 -1.024 -8.211 1 96.75 74 ILE A O 1
ATOM 579 N N . PRO A 1 75 ? -8.008 -0.129 -10.234 1 97.56 75 PRO A N 1
ATOM 580 C CA . PRO A 1 75 ? -9.156 0.667 -9.805 1 97.56 75 PRO A CA 1
ATOM 581 C C . PRO A 1 75 ? -10.203 -0.162 -9.055 1 97.56 75 PRO A C 1
ATOM 583 O O . PRO A 1 75 ? -10.68 0.253 -7.996 1 97.56 75 PRO A O 1
ATOM 586 N N . ASN A 1 76 ? -10.5 -1.307 -9.516 1 95.25 76 ASN A N 1
ATOM 587 C CA . ASN A 1 76 ? -11.523 -2.115 -8.875 1 95.25 76 ASN A CA 1
ATOM 588 C C . ASN A 1 76 ? -11.133 -2.49 -7.445 1 95.25 76 ASN A C 1
ATOM 590 O O . ASN A 1 76 ? -11.961 -2.436 -6.535 1 95.25 76 ASN A O 1
ATOM 594 N N . THR A 1 77 ? -9.906 -2.885 -7.258 1 96.12 77 THR A N 1
ATOM 595 C CA . THR A 1 77 ? -9.422 -3.24 -5.93 1 96.12 77 THR A CA 1
ATOM 596 C C . THR A 1 77 ? -9.484 -2.041 -4.992 1 96.12 77 THR A C 1
ATOM 598 O O . THR A 1 77 ? -9.914 -2.166 -3.844 1 96.12 77 THR A O 1
ATOM 601 N N . ILE A 1 78 ? -9.102 -0.879 -5.504 1 97.62 78 ILE A N 1
ATOM 602 C CA . ILE A 1 78 ? -9.125 0.337 -4.695 1 97.62 78 ILE A CA 1
ATOM 603 C C . ILE A 1 78 ? -10.562 0.698 -4.34 1 97.62 78 ILE A C 1
ATOM 605 O O . ILE A 1 78 ? -10.852 1.049 -3.193 1 97.62 78 ILE A O 1
ATOM 609 N N . PHE A 1 79 ? -11.453 0.591 -5.324 1 97.38 79 PHE A N 1
ATOM 610 C CA . PHE A 1 79 ? -12.859 0.867 -5.066 1 97.38 79 PHE A CA 1
ATOM 611 C C . PHE A 1 79 ? -13.398 -0.041 -3.965 1 97.38 79 PHE A C 1
ATOM 613 O O . PHE A 1 79 ? -13.977 0.436 -2.988 1 97.38 79 PHE A O 1
ATOM 620 N N . GLU A 1 80 ? -13.148 -1.319 -4.086 1 94.88 80 GLU A N 1
ATOM 621 C CA . GLU A 1 80 ? -13.656 -2.279 -3.111 1 94.88 80 GLU A CA 1
ATOM 622 C C . GLU A 1 80 ? -13.016 -2.064 -1.741 1 94.88 80 GLU A C 1
ATOM 624 O O . GLU A 1 80 ? -13.688 -2.197 -0.713 1 94.88 80 GLU A O 1
ATOM 629 N N . THR A 1 81 ? -11.773 -1.755 -1.683 1 96 81 THR A N 1
ATOM 630 C CA . THR A 1 81 ? -11.023 -1.568 -0.448 1 96 81 THR A CA 1
ATOM 631 C C . THR A 1 81 ? -11.562 -0.377 0.339 1 96 81 THR A C 1
ATOM 633 O O . THR A 1 81 ? -11.773 -0.471 1.55 1 96 81 THR A O 1
ATOM 636 N N . LEU A 1 82 ? -11.852 0.697 -0.366 1 96.56 82 LEU A N 1
ATOM 637 C CA . LEU A 1 82 ? -12.164 1.951 0.309 1 96.56 82 LEU A CA 1
ATOM 638 C C . LEU A 1 82 ? -13.672 2.121 0.468 1 96.56 82 LEU A C 1
ATOM 640 O O . LEU A 1 82 ? -14.133 3.047 1.143 1 96.56 82 LEU A O 1
ATOM 644 N N . SER A 1 83 ? -14.438 1.231 -0.146 1 93.69 83 SER A N 1
ATOM 645 C CA . SER A 1 83 ? -15.891 1.307 -0.04 1 93.69 83 SER A CA 1
ATOM 646 C C . SER A 1 83 ? -16.359 0.89 1.348 1 93.69 83 SER A C 1
ATOM 648 O O . SER A 1 83 ? -17.484 1.23 1.758 1 93.69 83 SER A O 1
ATOM 650 N N . ARG A 1 84 ? -15.562 0.118 2.029 1 88.19 84 ARG A N 1
ATOM 651 C CA . ARG A 1 84 ? -15.93 -0.317 3.375 1 88.19 84 ARG A CA 1
ATOM 652 C C . ARG A 1 84 ? -14.742 -0.192 4.328 1 88.19 84 ARG A C 1
ATOM 654 O O . ARG A 1 84 ? -14.094 -1.188 4.652 1 88.19 84 ARG A O 1
ATOM 661 N N . LEU A 1 85 ? -14.617 0.935 4.816 1 93.19 85 LEU A N 1
ATOM 662 C CA . LEU A 1 85 ? -13.562 1.137 5.805 1 93.19 85 LEU A CA 1
ATOM 663 C C . LEU A 1 85 ? -13.93 0.48 7.129 1 93.19 85 LEU A C 1
ATOM 665 O O . LEU A 1 85 ? -15.094 0.511 7.543 1 93.19 85 LEU A O 1
ATOM 669 N N . PRO A 1 86 ? -13.016 -0.032 7.863 1 92.19 86 PRO A N 1
ATOM 670 C CA . PRO A 1 86 ? -13.289 -0.873 9.031 1 92.19 86 PRO A CA 1
ATOM 671 C C . PRO A 1 86 ? -13.703 -0.064 10.258 1 92.19 86 PRO A C 1
ATOM 673 O O . PRO A 1 86 ? -14.094 -0.638 11.281 1 92.19 86 PRO A O 1
ATOM 676 N N . SER A 1 87 ? -13.617 1.28 10.258 1 94.31 87 SER A N 1
ATOM 677 C CA . SER A 1 87 ? -13.953 2.107 11.414 1 94.31 87 SER A CA 1
ATOM 678 C C . SER A 1 87 ? -14.398 3.5 10.984 1 94.31 87 SER A C 1
ATOM 680 O O . SER A 1 87 ? -13.812 4.098 10.078 1 94.31 87 SER A O 1
ATOM 682 N N . PRO A 1 88 ? -15.375 3.988 11.641 1 94.44 88 PRO A N 1
ATOM 683 C CA . PRO A 1 88 ? -15.773 5.375 11.375 1 94.44 88 PRO A CA 1
ATOM 684 C C . PRO A 1 88 ? -14.75 6.387 11.875 1 94.44 88 PRO A C 1
ATOM 686 O O . PRO A 1 88 ? -14.844 7.574 11.555 1 94.44 88 PRO A O 1
ATOM 689 N N . ALA A 1 89 ? -13.758 5.922 12.656 1 96.75 89 ALA A N 1
ATOM 690 C CA . ALA A 1 89 ? -12.711 6.82 13.141 1 96.75 89 ALA A CA 1
ATOM 691 C C . ALA A 1 89 ? -11.797 7.266 12 1 96.75 89 ALA A C 1
ATOM 693 O O . ALA A 1 89 ? -11.078 8.258 12.117 1 96.75 89 ALA A O 1
ATOM 694 N N . ILE A 1 90 ? -11.797 6.535 10.906 1 97.25 90 ILE A N 1
ATOM 695 C CA . ILE A 1 90 ? -10.953 6.879 9.773 1 97.25 90 ILE A CA 1
ATOM 696 C C . ILE A 1 90 ? -11.531 8.094 9.047 1 97.25 90 ILE A C 1
ATOM 698 O O . ILE A 1 90 ? -12.617 8.016 8.461 1 97.25 90 ILE A O 1
ATOM 702 N N . ARG A 1 91 ? -10.75 9.164 9.07 1 97.62 91 ARG A N 1
ATOM 703 C CA . ARG A 1 91 ? -11.234 10.414 8.492 1 97.62 91 ARG A CA 1
ATOM 704 C C . ARG A 1 91 ? -10.344 10.859 7.336 1 97.62 91 ARG A C 1
ATOM 706 O O . ARG A 1 91 ? -10.648 11.836 6.648 1 97.62 91 ARG A O 1
ATOM 713 N N . MET A 1 92 ? -9.289 10.164 7.117 1 98.44 92 MET A N 1
ATOM 714 C CA . MET A 1 92 ? -8.336 10.461 6.047 1 98.44 92 MET A CA 1
ATOM 715 C C . MET A 1 92 ? -7.617 9.195 5.59 1 98.44 92 MET A C 1
ATOM 717 O O . MET A 1 92 ? -7.242 8.359 6.414 1 98.44 92 MET A O 1
ATOM 721 N N . VAL A 1 93 ? -7.434 9.031 4.297 1 98.62 93 VAL A N 1
ATOM 722 C CA . VAL A 1 93 ? -6.699 7.902 3.742 1 98.62 93 VAL A CA 1
ATOM 723 C C . VAL A 1 93 ? -5.727 8.391 2.674 1 98.62 93 VAL A C 1
ATOM 725 O O . VAL A 1 93 ? -5.879 9.492 2.145 1 98.62 93 VAL A O 1
ATOM 728 N N . THR A 1 94 ? -4.738 7.535 2.381 1 98.81 94 THR A N 1
ATOM 729 C CA . THR A 1 94 ? -3.766 7.91 1.359 1 98.81 94 THR A CA 1
ATOM 730 C C . THR A 1 94 ? -3.775 6.91 0.208 1 98.81 94 THR A C 1
ATOM 732 O O . THR A 1 94 ? -4.023 5.719 0.415 1 98.81 94 THR A O 1
ATOM 735 N N . ILE A 1 95 ? -3.463 7.406 -0.981 1 98.75 95 ILE A N 1
ATOM 736 C CA . ILE A 1 95 ? -3.207 6.625 -2.188 1 98.75 95 ILE A CA 1
ATOM 737 C C . ILE A 1 95 ? -1.964 7.164 -2.895 1 98.75 95 ILE A C 1
ATOM 739 O O . ILE A 1 95 ? -1.525 8.281 -2.625 1 98.75 95 ILE A O 1
ATOM 743 N N . HIS A 1 96 ? -1.403 6.383 -3.75 1 98.25 96 HIS A N 1
ATOM 744 C CA . HIS A 1 96 ? -0.335 6.871 -4.613 1 98.25 96 HIS A CA 1
ATOM 745 C C . HIS A 1 96 ? -0.897 7.492 -5.887 1 98.25 96 HIS A C 1
ATOM 747 O O . HIS A 1 96 ? -1.656 6.848 -6.613 1 98.25 96 HIS A O 1
ATOM 753 N N . ALA A 1 97 ? -0.415 8.664 -6.258 1 96.56 97 ALA A N 1
ATOM 754 C CA . ALA A 1 97 ? -0.821 9.336 -7.492 1 96.56 97 ALA A CA 1
ATOM 755 C C . ALA A 1 97 ? -0.395 8.531 -8.719 1 96.56 97 ALA A C 1
ATOM 757 O O . ALA A 1 97 ? -1.006 8.648 -9.781 1 96.56 97 ALA A O 1
ATOM 758 N N . GLN A 1 98 ? 0.567 7.734 -8.578 1 93.94 98 GLN A N 1
ATOM 759 C CA . GLN A 1 98 ? 1.103 6.934 -9.672 1 93.94 98 GLN A CA 1
ATOM 760 C C . GLN A 1 98 ? 0.099 5.871 -10.125 1 93.94 98 GLN A C 1
ATOM 762 O O . GLN A 1 98 ? 0.267 5.258 -11.18 1 93.94 98 GLN A O 1
ATOM 767 N N . GLY A 1 99 ? -0.909 5.66 -9.328 1 95.56 99 GLY A N 1
ATOM 768 C CA . GLY A 1 99 ? -1.974 4.762 -9.75 1 95.56 99 GLY A CA 1
ATOM 769 C C . GLY A 1 99 ? -2.812 5.316 -10.883 1 95.56 99 GLY A C 1
ATOM 770 O O . GLY A 1 99 ? -3.617 4.598 -11.477 1 95.56 99 GLY A O 1
ATOM 771 N N . GLY A 1 100 ? -2.674 6.66 -11.156 1 94.75 100 GLY A N 1
ATOM 772 C CA . GLY A 1 100 ? -3.299 7.258 -12.328 1 94.75 100 GLY A CA 1
ATOM 773 C C . GLY A 1 100 ? -4.727 7.703 -12.078 1 94.75 100 GLY A C 1
ATOM 774 O O . GLY A 1 100 ? -5.273 7.48 -11 1 94.75 100 GLY A O 1
ATOM 775 N N . GLN A 1 101 ? -5.273 8.25 -13.094 1 95.81 101 GLN A N 1
ATOM 776 C CA . GLN A 1 101 ? -6.578 8.891 -13.016 1 95.81 101 GLN A CA 1
ATOM 777 C C . GLN A 1 101 ? -7.664 7.883 -12.641 1 95.81 101 GLN A C 1
ATOM 779 O O . GLN A 1 101 ? -8.469 8.141 -11.742 1 95.81 101 GLN A O 1
ATOM 784 N N . ALA A 1 102 ? -7.652 6.75 -13.273 1 96.94 102 ALA A N 1
ATOM 785 C CA . ALA A 1 102 ? -8.711 5.766 -13.07 1 96.94 102 ALA A CA 1
ATOM 786 C C . ALA A 1 102 ? -8.719 5.246 -11.641 1 96.94 102 ALA A C 1
ATOM 788 O O . ALA A 1 102 ? -9.773 5.105 -11.023 1 96.94 102 ALA A O 1
ATOM 789 N N . MET A 1 103 ? -7.559 4.984 -11.094 1 97.62 103 MET A N 1
ATOM 790 C CA . MET A 1 103 ? -7.465 4.492 -9.719 1 97.62 103 MET A CA 1
ATOM 791 C C . MET A 1 103 ? -7.941 5.551 -8.727 1 97.62 103 MET A C 1
ATOM 793 O O . MET A 1 103 ? -8.711 5.246 -7.812 1 97.62 103 MET A O 1
ATOM 797 N N . ILE A 1 104 ? -7.516 6.777 -8.961 1 98.25 104 ILE A N 1
ATOM 798 C CA . ILE A 1 104 ? -7.844 7.859 -8.031 1 98.25 104 ILE A CA 1
ATOM 799 C C . ILE A 1 104 ? -9.344 8.141 -8.086 1 98.25 104 ILE A C 1
ATOM 801 O O . ILE A 1 104 ? -9.977 8.328 -7.043 1 98.25 104 ILE A O 1
ATOM 805 N N . ALA A 1 105 ? -9.859 8.125 -9.273 1 98.38 105 ALA A N 1
ATOM 806 C CA . ALA A 1 105 ? -11.297 8.32 -9.422 1 98.38 105 ALA A CA 1
ATOM 807 C C . ALA A 1 105 ? -12.078 7.207 -8.727 1 98.38 105 ALA A C 1
ATOM 809 O O . ALA A 1 105 ? -13.133 7.453 -8.133 1 98.38 105 ALA A O 1
ATOM 810 N N . ALA A 1 106 ? -11.586 6.004 -8.836 1 98.31 106 ALA A N 1
ATOM 811 C CA . ALA A 1 106 ? -12.227 4.879 -8.156 1 98.31 106 ALA A CA 1
ATOM 812 C C . ALA A 1 106 ? -12.203 5.07 -6.641 1 98.31 106 ALA A C 1
ATOM 814 O O . ALA A 1 106 ? -13.18 4.766 -5.953 1 98.31 106 ALA A O 1
ATOM 815 N N . ALA A 1 107 ? -11.102 5.539 -6.113 1 98.5 107 ALA A N 1
ATOM 816 C CA . ALA A 1 107 ? -10.992 5.832 -4.688 1 98.5 107 ALA A CA 1
ATOM 817 C C . ALA A 1 107 ? -12.031 6.871 -4.266 1 98.5 107 ALA A C 1
ATOM 819 O O . ALA A 1 107 ? -12.727 6.691 -3.266 1 98.5 107 ALA A O 1
ATOM 820 N N . ARG A 1 108 ? -12.133 7.898 -5.043 1 98.12 108 ARG A N 1
ATOM 821 C CA . ARG A 1 108 ? -13.078 8.969 -4.75 1 98.12 108 ARG A CA 1
ATOM 822 C C . ARG A 1 108 ? -14.516 8.445 -4.754 1 98.12 108 ARG A C 1
ATOM 824 O O . ARG A 1 108 ? -15.289 8.75 -3.846 1 98.12 108 ARG A O 1
ATOM 831 N N . ARG A 1 109 ? -14.828 7.691 -5.766 1 97.75 109 ARG A N 1
ATOM 832 C CA . ARG A 1 109 ? -16.172 7.121 -5.859 1 97.75 109 ARG A CA 1
ATOM 833 C C . ARG A 1 109 ? -16.469 6.25 -4.648 1 97.75 109 ARG A C 1
ATOM 835 O O . ARG A 1 109 ? -17.578 6.297 -4.109 1 97.75 109 ARG A O 1
ATOM 842 N N . ALA A 1 110 ? -15.547 5.473 -4.234 1 97.31 110 ALA A N 1
ATOM 843 C CA . ALA A 1 110 ? -15.727 4.586 -3.088 1 97.31 110 ALA A CA 1
ATOM 844 C C . ALA A 1 110 ? -16.016 5.383 -1.819 1 97.31 110 ALA A C 1
ATOM 846 O O . ALA A 1 110 ? -16.969 5.078 -1.088 1 97.31 110 ALA A O 1
ATOM 847 N N . LEU A 1 111 ? -15.227 6.398 -1.559 1 96.94 111 LEU A N 1
ATOM 848 C CA . LEU A 1 111 ? -15.344 7.184 -0.333 1 96.94 111 LEU A CA 1
ATOM 849 C C . LEU A 1 111 ? -16.625 7.996 -0.328 1 96.94 111 LEU A C 1
ATOM 851 O O . LEU A 1 111 ? -17.234 8.195 0.726 1 96.94 111 LEU A O 1
ATOM 855 N N . ASP A 1 112 ? -17.062 8.414 -1.485 1 94.69 112 ASP A N 1
ATOM 856 C CA . ASP A 1 112 ? -18.266 9.219 -1.607 1 94.69 112 ASP A CA 1
ATOM 857 C C . ASP A 1 112 ? -19.516 8.375 -1.354 1 94.69 112 ASP A C 1
ATOM 859 O O . ASP A 1 112 ? -20.578 8.914 -1.052 1 94.69 112 ASP A O 1
ATOM 863 N N . ALA A 1 113 ? -19.406 7.141 -1.599 1 88.38 113 ALA A N 1
ATOM 864 C CA . ALA A 1 113 ? -20.562 6.262 -1.431 1 88.38 113 ALA A CA 1
ATOM 865 C C . ALA A 1 113 ? -20.875 6.039 0.047 1 88.38 113 ALA A C 1
ATOM 867 O O . ALA A 1 113 ? -21.938 5.52 0.394 1 88.38 113 ALA A O 1
ATOM 868 N N . SER A 1 114 ? -19.969 6.441 0.867 1 77.69 114 SER A N 1
ATOM 869 C CA . SER A 1 114 ? -20.188 6.297 2.303 1 77.69 114 SER A CA 1
ATOM 870 C C . SER A 1 114 ? -21.344 7.164 2.781 1 77.69 114 SER A C 1
ATOM 872 O O . SER A 1 114 ? -21.547 8.266 2.268 1 77.69 114 SER A O 1
ATOM 874 N N . GLU A 1 115 ? -22.156 6.582 3.592 1 75.06 115 GLU A N 1
ATOM 875 C CA . GLU A 1 115 ? -23.297 7.312 4.137 1 75.06 115 GLU A CA 1
ATOM 876 C C . GLU A 1 115 ? -22.844 8.43 5.074 1 75.06 115 GLU A C 1
ATOM 878 O O . GLU A 1 115 ? -23.562 9.406 5.285 1 75.06 115 GLU A O 1
ATOM 883 N N . SER A 1 116 ? -21.75 8.18 5.73 1 78.44 116 SER A N 1
ATOM 884 C CA . SER A 1 116 ? -21.172 9.195 6.609 1 78.44 116 SER A CA 1
ATOM 885 C C . SER A 1 116 ? -20.297 10.172 5.828 1 78.44 116 SER A C 1
ATOM 887 O O . SER A 1 116 ? -20.203 10.078 4.602 1 78.44 116 SER A O 1
ATOM 889 N N . GLU A 1 117 ? -19.875 11.219 6.512 1 86.31 117 GLU A N 1
ATOM 890 C CA . GLU A 1 117 ? -18.953 12.148 5.871 1 86.31 117 GLU A CA 1
ATOM 891 C C . GLU A 1 117 ? -17.734 11.406 5.309 1 86.31 117 GLU A C 1
ATOM 893 O O . GLU A 1 117 ? -17.062 10.656 6.023 1 86.31 117 GLU A O 1
ATOM 898 N N . PRO A 1 118 ? -17.484 11.625 4.066 1 93 118 PRO A N 1
ATOM 899 C CA . PRO A 1 118 ? -16.406 10.883 3.426 1 93 118 PRO A CA 1
ATOM 900 C C . PRO A 1 118 ? -15.023 11.266 3.977 1 93 118 PRO A C 1
ATOM 902 O O . PRO A 1 118 ? -14.75 12.445 4.195 1 93 118 PRO A O 1
ATOM 905 N N . PRO A 1 119 ? -14.203 10.32 4.199 1 96.5 119 PRO A N 1
ATOM 906 C CA . PRO A 1 119 ? -12.82 10.641 4.57 1 96.5 119 PRO A CA 1
ATOM 907 C C . PRO A 1 119 ? -12.102 11.461 3.502 1 96.5 119 PRO A C 1
ATOM 909 O O . PRO A 1 119 ? -12.461 11.398 2.324 1 96.5 119 PRO A O 1
ATOM 912 N N . ALA A 1 120 ? -11.156 12.234 3.955 1 97.88 120 ALA A N 1
ATOM 913 C CA . ALA A 1 120 ? -10.281 12.945 3.025 1 97.88 120 ALA A CA 1
ATOM 914 C C . ALA A 1 120 ? -9.414 11.969 2.234 1 97.88 120 ALA A C 1
ATOM 916 O O . ALA A 1 120 ? -8.867 11.023 2.799 1 97.88 120 ALA A O 1
ATOM 917 N N . LEU A 1 121 ? -9.359 12.203 0.939 1 98.69 121 LEU A N 1
ATOM 918 C CA . LEU A 1 121 ? -8.484 11.445 0.05 1 98.69 121 LEU A CA 1
ATOM 919 C C . LEU A 1 121 ? -7.211 12.219 -0.26 1 98.69 121 LEU A C 1
ATOM 921 O O . LEU A 1 121 ? -7.25 13.227 -0.964 1 98.69 121 LEU A O 1
ATOM 925 N N . ILE A 1 122 ? -6.086 11.75 0.265 1 98.88 122 ILE A N 1
ATOM 926 C CA . ILE A 1 122 ? -4.801 12.43 0.125 1 98.88 122 ILE A CA 1
ATOM 927 C C . ILE A 1 122 ? -3.871 11.594 -0.753 1 98.88 122 ILE A C 1
ATOM 929 O O . ILE A 1 122 ? -3.73 10.383 -0.547 1 98.88 122 ILE A O 1
ATOM 933 N N . ALA A 1 123 ? -3.211 12.203 -1.752 1 98.75 123 ALA A N 1
ATOM 934 C CA . ALA A 1 123 ? -2.342 11.469 -2.668 1 98.75 123 ALA A CA 1
ATOM 935 C C . ALA A 1 123 ? -0.871 11.719 -2.352 1 98.75 123 ALA A C 1
ATOM 937 O O . ALA A 1 123 ? -0.484 12.852 -2.035 1 98.75 123 ALA A O 1
ATOM 938 N N . VAL A 1 124 ? -0.129 10.68 -2.416 1 98.5 124 VAL A N 1
ATOM 939 C CA . VAL A 1 124 ? 1.328 10.75 -2.391 1 98.5 124 VAL A CA 1
ATOM 940 C C . VAL A 1 124 ? 1.864 10.883 -3.814 1 98.5 124 VAL A C 1
ATOM 942 O O . VAL A 1 124 ? 1.464 10.133 -4.707 1 98.5 124 VAL A O 1
ATOM 945 N N . THR A 1 125 ? 2.752 11.805 -4.031 1 95.69 125 THR A N 1
ATOM 946 C CA . THR A 1 125 ? 3.357 11.953 -5.352 1 95.69 125 THR A CA 1
ATOM 947 C C . THR A 1 125 ? 4.656 11.156 -5.441 1 95.69 125 THR A C 1
ATOM 949 O O . THR A 1 125 ? 4.633 9.953 -5.723 1 95.69 125 THR A O 1
ATOM 952 N N . LEU A 1 126 ? 5.758 11.805 -4.949 1 93.88 126 LEU A N 1
ATOM 953 C CA . LEU A 1 126 ? 7.035 11.102 -4.891 1 93.88 126 LEU A CA 1
ATOM 954 C C . LEU A 1 126 ? 7.508 10.953 -3.447 1 93.88 126 LEU A C 1
ATOM 956 O O . LEU A 1 126 ? 7.477 11.914 -2.676 1 93.88 126 LEU A O 1
ATOM 960 N N . LEU A 1 127 ? 7.93 9.75 -3.178 1 94.44 127 LEU A N 1
ATOM 961 C CA . LEU A 1 127 ? 8.461 9.516 -1.84 1 94.44 127 LEU A CA 1
ATOM 962 C C . LEU A 1 127 ? 9.758 10.297 -1.628 1 94.44 127 LEU A C 1
ATOM 964 O O . LEU A 1 127 ? 10.578 10.406 -2.543 1 94.44 127 LEU A O 1
ATOM 968 N N . THR A 1 128 ? 9.953 10.781 -0.467 1 89.19 128 THR A N 1
ATOM 969 C CA . THR A 1 128 ? 11.008 11.742 -0.149 1 89.19 128 THR A CA 1
ATOM 970 C C . THR A 1 128 ? 12.375 11.078 -0.212 1 89.19 128 THR A C 1
ATOM 972 O O . THR A 1 128 ? 13.398 11.758 -0.356 1 89.19 128 THR A O 1
ATOM 975 N N . HIS A 1 129 ? 12.391 9.742 -0.09 1 91.19 129 HIS A N 1
ATOM 976 C CA . HIS A 1 129 ? 13.68 9.07 -0.048 1 91.19 129 HIS A CA 1
ATOM 977 C C . HIS A 1 129 ? 14.281 8.945 -1.444 1 91.19 129 HIS A C 1
ATOM 979 O O . HIS A 1 129 ? 15.469 8.641 -1.589 1 91.19 129 HIS A O 1
ATOM 985 N N . LEU A 1 130 ? 13.516 9.109 -2.459 1 91.56 130 LEU A N 1
ATOM 986 C CA . LEU A 1 130 ? 13.992 8.922 -3.826 1 91.56 130 LEU A CA 1
ATOM 987 C C . LEU A 1 130 ? 14.984 10.016 -4.207 1 91.56 130 LEU A C 1
ATOM 989 O O . LEU A 1 130 ? 14.711 11.203 -4.016 1 91.56 130 LEU A O 1
ATOM 993 N N . THR A 1 131 ? 16.094 9.625 -4.754 1 90.25 131 THR A N 1
ATOM 994 C CA . THR A 1 131 ? 17.094 10.562 -5.23 1 90.25 131 THR A CA 1
ATOM 995 C C . THR A 1 131 ? 16.703 11.133 -6.59 1 90.25 131 THR A C 1
ATOM 997 O O . THR A 1 131 ? 15.82 10.602 -7.262 1 90.25 131 THR A O 1
ATOM 1000 N N . GLU A 1 132 ? 17.453 12.18 -6.891 1 91.19 132 GLU A N 1
ATOM 1001 C CA . GLU A 1 132 ? 17.219 12.75 -8.211 1 91.19 132 GLU A CA 1
ATOM 1002 C C . GLU A 1 132 ? 17.516 11.742 -9.312 1 91.19 132 GLU A C 1
ATOM 1004 O O . GLU A 1 132 ? 16.828 11.719 -10.344 1 91.19 132 GLU A O 1
ATOM 1009 N N . VAL A 1 133 ? 18.5 10.93 -9.141 1 88.81 133 VAL A N 1
ATOM 1010 C CA . VAL A 1 133 ? 18.844 9.898 -10.109 1 88.81 133 VAL A CA 1
ATOM 1011 C C . VAL A 1 133 ? 17.703 8.906 -10.258 1 88.81 133 VAL A C 1
ATOM 1013 O O . VAL A 1 133 ? 17.297 8.578 -11.375 1 88.81 133 VAL A O 1
ATOM 1016 N N . GLU A 1 134 ? 17.094 8.516 -9.172 1 86.69 134 GLU A N 1
ATOM 1017 C CA . GLU A 1 134 ? 15.992 7.559 -9.195 1 86.69 134 GLU A CA 1
ATOM 1018 C C . GLU A 1 134 ? 14.727 8.18 -9.789 1 86.69 134 GLU A C 1
ATOM 1020 O O . GLU A 1 134 ? 13.984 7.52 -10.508 1 86.69 134 GLU A O 1
ATOM 1025 N N . VAL A 1 135 ? 14.555 9.414 -9.477 1 88 135 VAL A N 1
ATOM 1026 C CA . VAL A 1 135 ? 13.414 10.141 -10.023 1 88 135 VAL A CA 1
ATOM 1027 C C . VAL A 1 135 ? 13.539 10.211 -11.547 1 88 135 VAL A C 1
ATOM 1029 O O . VAL A 1 135 ? 12.555 9.977 -12.266 1 88 135 VAL A O 1
ATOM 1032 N N . LYS A 1 136 ? 14.742 10.414 -12.047 1 84.56 136 LYS A N 1
ATOM 1033 C CA . LYS A 1 136 ? 14.977 10.445 -13.484 1 84.56 136 LYS A CA 1
ATOM 1034 C C . LYS A 1 136 ? 14.797 9.062 -14.102 1 84.56 136 LYS A C 1
ATOM 1036 O O . LYS A 1 136 ? 14.258 8.93 -15.203 1 84.56 136 LYS A O 1
ATOM 1041 N N . GLU A 1 137 ? 15.195 8.141 -13.383 1 79.88 137 GLU A N 1
ATOM 1042 C CA . GLU A 1 137 ? 15.039 6.766 -13.852 1 79.88 137 GLU A CA 1
ATOM 1043 C C . GLU A 1 137 ? 13.57 6.379 -13.953 1 79.88 137 GLU A C 1
ATOM 1045 O O . GLU A 1 137 ? 13.195 5.523 -14.758 1 79.88 137 GLU A O 1
ATOM 1050 N N . MET A 1 138 ? 12.797 7.012 -13.188 1 78.25 138 MET A N 1
ATOM 1051 C CA . MET A 1 138 ? 11.352 6.785 -13.234 1 78.25 138 MET A CA 1
ATOM 1052 C C . MET A 1 138 ? 10.719 7.543 -14.391 1 78.25 138 MET A C 1
ATOM 1054 O O . MET A 1 138 ? 9.531 7.375 -14.672 1 78.25 138 MET A O 1
ATOM 1058 N N . GLY A 1 139 ? 11.562 8.406 -15.031 1 75.31 139 GLY A N 1
ATOM 1059 C CA . GLY A 1 139 ? 11.078 9.047 -16.25 1 75.31 139 GLY A CA 1
ATOM 1060 C C . GLY A 1 139 ? 10.758 10.516 -16.047 1 75.31 139 GLY A C 1
ATOM 1061 O O . GLY A 1 139 ? 10.266 11.172 -16.969 1 75.31 139 GLY A O 1
ATOM 1062 N N . TYR A 1 140 ? 10.992 11.039 -14.875 1 82.56 140 TYR A N 1
ATOM 1063 C CA . TYR A 1 140 ? 10.719 12.453 -14.641 1 82.56 140 TYR A CA 1
ATOM 1064 C C . TYR A 1 140 ? 11.977 13.297 -14.844 1 82.56 140 TYR A C 1
ATOM 1066 O O . TYR A 1 140 ? 13.07 12.883 -14.445 1 82.56 140 TYR A O 1
ATOM 1074 N N . PRO A 1 141 ? 11.758 14.492 -15.469 1 86.25 141 PRO A N 1
ATOM 1075 C CA . PRO A 1 141 ? 12.93 15.344 -15.672 1 86.25 141 PRO A CA 1
ATOM 1076 C C . PRO A 1 141 ? 13.578 15.789 -14.359 1 86.25 141 PRO A C 1
ATOM 1078 O O . PRO A 1 141 ? 14.789 15.984 -14.305 1 86.25 141 PRO A O 1
ATOM 1081 N N . SER A 1 142 ? 12.781 16.016 -13.383 1 91.56 142 SER A N 1
ATOM 1082 C CA . SER A 1 142 ? 13.211 16.406 -12.039 1 91.56 142 SER A CA 1
ATOM 1083 C C . SER A 1 142 ? 12.156 16.031 -11 1 91.56 142 SER A C 1
ATOM 1085 O O . SER A 1 142 ? 11.008 15.75 -11.344 1 91.56 142 SER A O 1
ATOM 1087 N N . ARG A 1 143 ? 12.602 16.047 -9.805 1 92.75 143 ARG A N 1
ATOM 1088 C CA . ARG A 1 143 ? 11.656 15.836 -8.711 1 92.75 143 ARG A CA 1
ATOM 1089 C C . ARG A 1 143 ? 10.539 16.875 -8.742 1 92.75 143 ARG A C 1
ATOM 1091 O O . ARG A 1 143 ? 9.359 16.531 -8.594 1 92.75 143 ARG A O 1
ATOM 1098 N N . GLU A 1 144 ? 10.945 18.094 -8.93 1 93.75 144 GLU A N 1
ATOM 1099 C CA . GLU A 1 144 ? 9.969 19.188 -8.969 1 93.75 144 GLU A CA 1
ATOM 1100 C C . GLU A 1 144 ? 8.898 18.922 -10.031 1 93.75 144 GLU A C 1
ATOM 1102 O O . GLU A 1 144 ? 7.707 19.062 -9.766 1 93.75 144 GLU A O 1
ATOM 1107 N N . GLU A 1 145 ? 9.273 18.516 -11.18 1 92.56 145 GLU A N 1
ATOM 1108 C CA . GLU A 1 145 ? 8.344 18.25 -12.273 1 92.56 145 GLU A CA 1
ATOM 1109 C C . GLU A 1 145 ? 7.492 17.031 -11.984 1 92.56 145 GLU A C 1
ATOM 1111 O O . GLU A 1 145 ? 6.309 16.984 -12.328 1 92.56 145 GLU A O 1
ATOM 1116 N N . GLY A 1 146 ? 8.125 16.016 -11.398 1 92.12 146 GLY A N 1
ATOM 1117 C CA . GLY A 1 146 ? 7.367 14.836 -11.023 1 92.12 146 GLY A CA 1
ATOM 1118 C C . GLY A 1 146 ? 6.266 15.117 -10.023 1 92.12 146 GLY A C 1
ATOM 1119 O O . GLY A 1 146 ? 5.125 14.688 -10.203 1 92.12 146 GLY A O 1
ATOM 1120 N N . VAL A 1 147 ? 6.656 15.883 -9.055 1 95.12 147 VAL A N 1
ATOM 1121 C CA . VAL A 1 147 ? 5.691 16.266 -8.023 1 95.12 147 VAL A CA 1
ATOM 1122 C C . VAL A 1 147 ? 4.574 17.094 -8.648 1 95.12 147 VAL A C 1
ATOM 1124 O O . VAL A 1 147 ? 3.393 16.859 -8.375 1 95.12 147 VAL A O 1
ATOM 1127 N N . ALA A 1 148 ? 4.922 17.984 -9.516 1 95.25 148 ALA A N 1
ATOM 1128 C CA . ALA A 1 148 ? 3.941 18.844 -10.164 1 95.25 148 ALA A CA 1
ATOM 1129 C C . ALA A 1 148 ? 2.975 18.031 -11.016 1 95.25 148 ALA A C 1
ATOM 1131 O O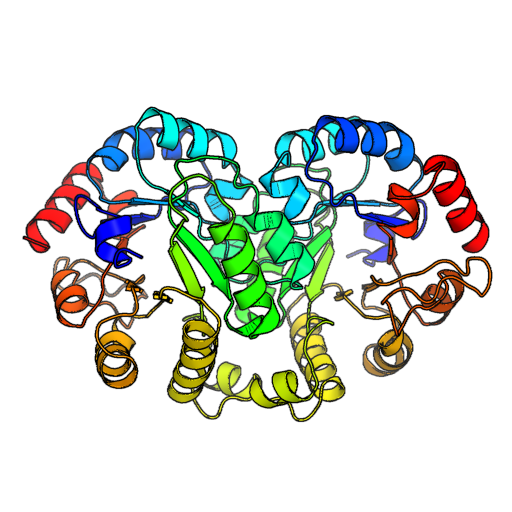 . ALA A 1 148 ? 1.759 18.234 -10.953 1 95.25 148 ALA A O 1
ATOM 1132 N N . ARG A 1 149 ? 3.467 17.172 -11.773 1 92.75 149 ARG A N 1
ATOM 1133 C CA . ARG A 1 149 ? 2.646 16.375 -12.68 1 92.75 149 ARG A CA 1
ATOM 1134 C C . ARG A 1 149 ? 1.727 15.43 -11.906 1 92.75 149 ARG A C 1
ATOM 1136 O O . ARG A 1 149 ? 0.518 15.398 -12.148 1 92.75 149 ARG A O 1
ATOM 1143 N N . LEU A 1 150 ? 2.303 14.672 -11.023 1 94.62 150 LEU A N 1
ATOM 1144 C CA . LEU A 1 150 ? 1.541 13.703 -10.242 1 94.62 150 LEU A CA 1
ATOM 1145 C C . LEU A 1 150 ? 0.506 14.406 -9.367 1 94.62 150 LEU A C 1
ATOM 1147 O O . LEU A 1 150 ? -0.62 13.922 -9.227 1 94.62 150 LEU A O 1
ATOM 1151 N N . GLY A 1 151 ? 0.924 15.539 -8.789 1 97.06 151 GLY A N 1
ATOM 1152 C CA . GLY A 1 151 ? -0.018 16.312 -7.996 1 97.06 151 GLY A CA 1
ATOM 1153 C C . GLY A 1 151 ? -1.219 16.781 -8.789 1 97.06 151 GLY A C 1
ATOM 1154 O O . GLY A 1 151 ? -2.355 16.688 -8.32 1 97.06 151 GLY A O 1
ATOM 1155 N N . SER A 1 152 ? -0.955 17.25 -10 1 96.94 152 SER A N 1
ATOM 1156 C CA . SER A 1 152 ? -2.031 17.75 -10.852 1 96.94 152 SER A CA 1
ATOM 1157 C C . SER A 1 152 ? -2.973 16.625 -11.266 1 96.94 152 SER A C 1
ATOM 1159 O O . SER A 1 152 ? -4.191 16.797 -11.266 1 96.94 152 SER A O 1
ATOM 1161 N N . VAL A 1 153 ? -2.395 15.484 -11.562 1 94.69 153 VAL A N 1
ATOM 1162 C CA . VAL A 1 153 ? -3.205 14.32 -11.914 1 94.69 153 VAL A CA 1
ATOM 1163 C C . VAL A 1 153 ? -4.09 13.938 -10.727 1 94.69 153 VAL A C 1
ATOM 1165 O O . VAL A 1 153 ? -5.289 13.695 -10.891 1 94.69 153 VAL A O 1
ATOM 1168 N N . ALA A 1 154 ? -3.512 13.898 -9.578 1 97.62 154 ALA A N 1
ATOM 1169 C CA . ALA A 1 154 ? -4.238 13.477 -8.383 1 97.62 154 ALA A CA 1
ATOM 1170 C C . ALA A 1 154 ? -5.387 14.438 -8.078 1 97.62 154 ALA A C 1
ATOM 1172 O O . ALA A 1 154 ? -6.527 14.008 -7.887 1 97.62 154 ALA A O 1
ATOM 1173 N N . LEU A 1 155 ? -5.09 15.75 -8.078 1 98.12 155 LEU A N 1
ATOM 1174 C CA . LEU A 1 155 ? -6.078 16.766 -7.711 1 98.12 155 LEU A CA 1
ATOM 1175 C C . LEU A 1 155 ? -7.199 16.828 -8.742 1 98.12 155 LEU A C 1
ATOM 1177 O O . LEU A 1 155 ? -8.367 17.016 -8.391 1 98.12 155 LEU A O 1
ATOM 1181 N N . SER A 1 156 ? -6.867 16.578 -10 1 97.5 156 SER A N 1
ATOM 1182 C CA . SER A 1 156 ? -7.879 16.641 -11.047 1 97.5 156 SER A CA 1
ATOM 1183 C C . SER A 1 156 ? -8.695 15.352 -11.109 1 97.5 156 SER A C 1
ATOM 1185 O O . SER A 1 156 ? -9.727 15.289 -11.773 1 97.5 156 SER A O 1
ATOM 1187 N N . SER A 1 157 ? -8.242 14.32 -10.422 1 97.38 157 SER A N 1
ATOM 1188 C CA . SER A 1 157 ? -8.906 13.023 -10.508 1 97.38 157 SER A CA 1
ATOM 1189 C C . SER A 1 157 ? -9.719 12.727 -9.258 1 97.38 157 SER A C 1
ATOM 1191 O O . SER A 1 157 ? -10.297 11.648 -9.125 1 97.38 157 SER A O 1
ATOM 1193 N N . GLY A 1 158 ? -9.711 13.641 -8.242 1 97.94 158 GLY A N 1
ATOM 1194 C CA . GLY A 1 158 ? -10.641 13.477 -7.141 1 97.94 158 GLY A CA 1
ATOM 1195 C C . GLY A 1 158 ? -9.969 13.531 -5.781 1 97.94 158 GLY A C 1
ATOM 1196 O O . GLY A 1 158 ? -10.633 13.477 -4.746 1 97.94 158 GLY A O 1
ATOM 1197 N N . ALA A 1 159 ? -8.625 13.648 -5.742 1 98.5 159 ALA A N 1
ATOM 1198 C CA . ALA A 1 159 ? -7.953 13.805 -4.457 1 98.5 159 ALA A CA 1
ATOM 1199 C C . ALA A 1 159 ? -8.289 15.156 -3.824 1 98.5 159 ALA A C 1
ATOM 1201 O O . ALA A 1 159 ? -8.398 16.172 -4.523 1 98.5 159 ALA A O 1
ATOM 1202 N N . ASP A 1 160 ? -8.422 15.141 -2.494 1 98.5 160 ASP A N 1
ATOM 1203 C CA . ASP A 1 160 ? -8.688 16.375 -1.758 1 98.5 160 ASP A CA 1
ATOM 1204 C C . ASP A 1 160 ? -7.391 17.141 -1.498 1 98.5 160 ASP A C 1
ATOM 1206 O O . ASP A 1 160 ? -7.422 18.344 -1.224 1 98.5 160 ASP A O 1
ATOM 1210 N N . GLY A 1 161 ? -6.305 16.438 -1.49 1 98.69 161 GLY A N 1
ATOM 1211 C CA . GLY A 1 161 ? -5.023 17.031 -1.145 1 98.69 161 GLY A CA 1
ATOM 1212 C C . GLY A 1 161 ? -3.846 16.125 -1.448 1 98.69 161 GLY A C 1
ATOM 1213 O O . GLY A 1 161 ? -3.996 15.117 -2.141 1 98.69 161 GLY A O 1
ATOM 1214 N N . LEU A 1 162 ? -2.668 16.594 -0.998 1 98.69 162 LEU A N 1
ATOM 1215 C CA . LEU A 1 162 ? -1.403 15.914 -1.277 1 98.69 162 LEU A CA 1
ATOM 1216 C C . LEU A 1 162 ? -0.547 15.82 -0.019 1 98.69 162 LEU A C 1
ATOM 1218 O O . LEU A 1 162 ? -0.66 16.672 0.876 1 98.69 162 LEU A O 1
ATOM 1222 N N . VAL A 1 163 ? 0.259 14.812 0.037 1 98.56 163 VAL A N 1
ATOM 1223 C CA . VAL A 1 163 ? 1.381 14.82 0.971 1 98.56 163 VAL A CA 1
ATOM 1224 C C . VAL A 1 163 ? 2.52 15.664 0.4 1 98.56 163 VAL A C 1
ATOM 1226 O O . VAL A 1 163 ? 2.979 15.422 -0.718 1 98.56 163 VAL A O 1
ATOM 1229 N N . MET A 1 164 ? 2.941 16.625 1.17 1 96.56 164 MET A N 1
ATOM 1230 C CA . MET A 1 164 ? 3.973 17.547 0.701 1 96.56 164 MET A CA 1
ATOM 1231 C C . MET A 1 164 ? 5.078 17.703 1.737 1 96.56 164 MET A C 1
ATOM 1233 O O . MET A 1 164 ? 4.805 17.875 2.926 1 96.56 164 MET A O 1
ATOM 1237 N N . SER A 1 165 ? 6.32 17.609 1.213 1 94.12 165 SER A N 1
ATOM 1238 C CA . SER A 1 165 ? 7.434 17.922 2.104 1 94.12 165 SER A CA 1
ATOM 1239 C C . SER A 1 165 ? 7.469 19.422 2.43 1 94.12 165 SER A C 1
ATOM 1241 O O . SER A 1 165 ? 6.949 20.234 1.668 1 94.12 165 SER A O 1
ATOM 1243 N N . PRO A 1 166 ? 8.109 19.719 3.576 1 92.38 166 PRO A N 1
ATOM 1244 C CA . PRO A 1 166 ? 8.141 21.141 3.955 1 92.38 166 PRO A CA 1
ATOM 1245 C C . PRO A 1 166 ? 8.742 22.031 2.865 1 92.38 166 PRO A C 1
ATOM 1247 O O . PRO A 1 166 ? 8.227 23.109 2.596 1 92.38 166 PRO A O 1
ATOM 1250 N N . GLY A 1 167 ? 9.711 21.578 2.225 1 89.81 167 GLY A N 1
ATOM 1251 C CA . GLY A 1 167 ? 10.422 22.375 1.23 1 89.81 167 GLY A CA 1
ATOM 1252 C C . GLY A 1 167 ? 9.609 22.609 -0.034 1 89.81 167 GLY A C 1
ATOM 1253 O O . GLY A 1 167 ? 9.953 23.469 -0.849 1 89.81 167 GLY A O 1
ATOM 1254 N N . GLU A 1 168 ? 8.492 21.922 -0.172 1 93.81 168 GLU A N 1
ATOM 1255 C CA . GLU A 1 168 ? 7.715 21.984 -1.404 1 93.81 168 GLU A CA 1
ATOM 1256 C C . GLU A 1 168 ? 6.441 22.797 -1.212 1 93.81 168 GLU A C 1
ATOM 1258 O O . GLU A 1 168 ? 5.754 23.141 -2.184 1 93.81 168 GLU A O 1
ATOM 1263 N N . LEU A 1 169 ? 6.148 23.25 -0.049 1 95.69 169 LEU A N 1
ATOM 1264 C CA . LEU A 1 169 ? 4.855 23.812 0.322 1 95.69 169 LEU A CA 1
ATOM 1265 C C . LEU A 1 169 ? 4.605 25.125 -0.413 1 95.69 169 LEU A C 1
ATOM 1267 O O . LEU A 1 169 ? 3.559 25.297 -1.04 1 95.69 169 LEU A O 1
ATOM 1271 N N . ALA A 1 170 ? 5.578 26.016 -0.361 1 94.81 170 ALA A N 1
ATOM 1272 C CA . ALA A 1 170 ? 5.395 27.312 -0.99 1 94.81 170 ALA A CA 1
ATOM 1273 C C . ALA A 1 170 ? 5.113 27.172 -2.482 1 94.81 170 ALA A C 1
ATOM 1275 O O . ALA A 1 170 ? 4.199 27.812 -3.014 1 94.81 170 ALA A O 1
ATOM 1276 N N . ARG A 1 171 ? 5.855 26.359 -3.111 1 95.69 171 ARG A N 1
ATOM 1277 C CA . ARG A 1 171 ? 5.668 26.109 -4.539 1 95.69 171 ARG A CA 1
ATOM 1278 C C . ARG A 1 171 ? 4.32 25.453 -4.805 1 95.69 171 ARG A C 1
ATOM 1280 O O . ARG A 1 171 ? 3.674 25.734 -5.816 1 95.69 171 ARG A O 1
ATOM 1287 N N . ALA A 1 172 ? 3.963 24.547 -3.973 1 97.38 172 ALA A N 1
ATOM 1288 C CA . ALA A 1 172 ? 2.68 23.859 -4.113 1 97.38 172 ALA A CA 1
ATOM 1289 C C . ALA A 1 172 ? 1.52 24.859 -4.02 1 97.38 172 ALA A C 1
ATOM 1291 O O . ALA A 1 172 ? 0.585 24.797 -4.824 1 97.38 172 ALA A O 1
ATOM 1292 N N . ARG A 1 173 ? 1.574 25.781 -3.051 1 97.81 173 ARG A N 1
ATOM 1293 C CA . ARG A 1 173 ? 0.516 26.781 -2.9 1 97.81 173 ARG A CA 1
ATOM 1294 C C . ARG A 1 173 ? 0.482 27.719 -4.094 1 97.81 173 ARG A C 1
ATOM 1296 O O . ARG A 1 173 ? -0.593 28.141 -4.527 1 97.81 173 ARG A O 1
ATOM 1303 N N . THR A 1 174 ? 1.604 28.016 -4.602 1 97.56 174 THR A N 1
ATOM 1304 C CA . THR A 1 174 ? 1.657 28.844 -5.805 1 97.56 174 THR A CA 1
ATOM 1305 C C . THR A 1 174 ? 1.007 28.125 -6.984 1 97.56 174 THR A C 1
ATOM 1307 O O . THR A 1 174 ? 0.277 28.734 -7.766 1 97.56 174 THR A O 1
ATOM 1310 N N . ARG A 1 175 ? 1.166 26.906 -7.09 1 97.38 175 ARG A N 1
ATOM 1311 C CA . ARG A 1 175 ? 0.729 26.109 -8.242 1 97.38 175 ARG A CA 1
ATOM 1312 C C . ARG A 1 175 ? -0.76 25.797 -8.148 1 97.38 175 ARG A C 1
ATOM 1314 O O . ARG A 1 175 ? -1.476 25.859 -9.148 1 97.38 175 ARG A O 1
ATOM 1321 N N . TRP A 1 176 ? -1.217 25.344 -6.957 1 97.81 176 TRP A N 1
ATOM 1322 C CA . TRP A 1 176 ? -2.549 24.75 -6.895 1 97.81 176 TRP A CA 1
ATOM 1323 C C . TRP A 1 176 ? -3.488 25.609 -6.055 1 97.81 176 TRP A C 1
ATOM 1325 O O . TRP A 1 176 ? -4.664 25.266 -5.891 1 97.81 176 TRP A O 1
ATOM 1335 N N . GLY A 1 177 ? -3.016 26.688 -5.43 1 96.75 177 GLY A N 1
ATOM 1336 C CA . GLY A 1 177 ? -3.857 27.578 -4.648 1 96.75 177 GLY A CA 1
ATOM 1337 C C . GLY A 1 177 ? -4.16 27.062 -3.26 1 96.75 177 GLY A C 1
ATOM 1338 O O . GLY A 1 177 ? -3.443 26.203 -2.746 1 96.75 177 GLY A O 1
ATOM 1339 N N . GLY A 1 178 ? -5.184 27.562 -2.664 1 95.5 178 GLY A N 1
ATOM 1340 C CA . GLY A 1 178 ? -5.461 27.328 -1.257 1 95.5 178 GLY A CA 1
ATOM 1341 C C . GLY A 1 178 ? -6.422 26.172 -1.027 1 95.5 178 GLY A C 1
ATOM 1342 O O . GLY A 1 178 ? -6.578 25.703 0.101 1 95.5 178 GLY A O 1
ATOM 1343 N N . THR A 1 179 ? -6.977 25.594 -2.045 1 96.25 179 THR A N 1
ATOM 1344 C CA . THR A 1 179 ? -8.07 24.641 -1.901 1 96.25 179 THR A CA 1
ATOM 1345 C C . THR A 1 179 ? -7.539 23.281 -1.477 1 96.25 179 THR A C 1
ATOM 1347 O O . THR A 1 179 ? -8.062 22.672 -0.545 1 96.25 179 THR A O 1
ATOM 1350 N N . PRO A 1 180 ? -6.406 22.766 -2.129 1 98.06 180 PRO A N 1
ATOM 1351 C CA . PRO A 1 180 ? -5.938 21.438 -1.749 1 98.06 180 PRO A CA 1
ATOM 1352 C C . PRO A 1 180 ? -5.477 21.359 -0.295 1 98.06 180 PRO A C 1
ATOM 1354 O O . PRO A 1 180 ? -4.867 22.312 0.211 1 98.06 180 PRO A O 1
ATOM 1357 N N . TYR A 1 181 ? -5.789 20.297 0.369 1 98.56 181 TYR A N 1
ATOM 1358 C CA . TYR A 1 181 ? -5.367 20.016 1.736 1 98.56 181 TYR A CA 1
ATOM 1359 C C . TYR A 1 181 ? -3.971 19.406 1.761 1 98.56 181 TYR A C 1
ATOM 1361 O O . TYR A 1 181 ? -3.764 18.297 1.266 1 98.56 181 TYR A O 1
ATOM 1369 N N . PHE A 1 182 ? -2.986 20.125 2.324 1 98.44 182 PHE A N 1
ATOM 1370 C CA . PHE A 1 182 ? -1.616 19.625 2.318 1 98.44 182 PHE A CA 1
ATOM 1371 C C . PHE A 1 182 ? -1.259 19 3.664 1 98.44 182 PHE A C 1
ATOM 1373 O O . PHE A 1 182 ? -1.354 19.656 4.703 1 98.44 182 PHE A O 1
ATOM 1380 N N . VAL A 1 183 ? -0.914 17.734 3.621 1 98.62 183 VAL A N 1
ATOM 1381 C CA . VAL A 1 183 ? -0.398 16.984 4.766 1 98.62 183 VAL A CA 1
ATOM 1382 C C . VAL A 1 183 ? 1.127 16.953 4.711 1 98.62 183 VAL A C 1
ATOM 1384 O O . VAL A 1 183 ? 1.706 16.516 3.711 1 98.62 183 VAL A O 1
ATOM 1387 N N . THR A 1 184 ? 1.812 17.344 5.801 1 97.62 184 THR A N 1
ATOM 1388 C CA . THR A 1 184 ? 3.254 17.547 5.719 1 97.62 184 THR A CA 1
ATOM 1389 C C . THR A 1 184 ? 3.977 16.734 6.793 1 97.62 184 THR A C 1
ATOM 1391 O O . THR A 1 184 ? 3.902 17.062 7.98 1 97.62 184 THR A O 1
ATOM 1394 N N . PRO A 1 185 ? 4.684 15.711 6.383 1 95.75 185 PRO A N 1
ATOM 1395 C CA . PRO A 1 185 ? 5.594 15.008 7.285 1 95.75 185 PRO A CA 1
ATOM 1396 C C . PRO A 1 185 ? 6.953 15.695 7.41 1 95.75 185 PRO A C 1
ATOM 1398 O O . PRO A 1 185 ? 7.152 16.781 6.855 1 95.75 185 PRO A O 1
ATOM 1401 N N . GLY A 1 186 ? 7.84 15.164 8.172 1 86.56 186 GLY A N 1
ATOM 1402 C CA . GLY A 1 186 ? 9.203 15.664 8.25 1 86.56 186 GLY A CA 1
ATOM 1403 C C . GLY A 1 186 ? 9.328 16.938 9.062 1 86.56 186 GLY A C 1
ATOM 1404 O O . GLY A 1 186 ? 10.219 17.75 8.812 1 86.56 186 GLY A O 1
ATOM 1405 N N . ILE A 1 187 ? 8.438 17.156 9.969 1 86.12 187 ILE A N 1
ATOM 1406 C CA . ILE A 1 187 ? 8.445 18.344 10.828 1 86.12 187 ILE A CA 1
ATOM 1407 C C . ILE A 1 187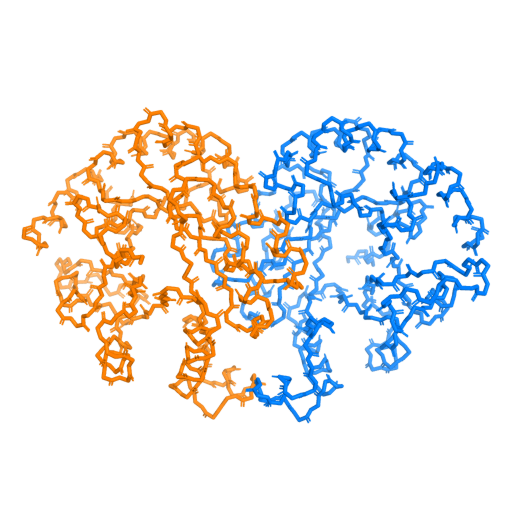 ? 9.367 18.094 12.023 1 86.12 187 ILE A C 1
ATOM 1409 O O . ILE A 1 187 ? 9.266 17.062 12.695 1 86.12 187 ILE A O 1
ATOM 1413 N N . ARG A 1 188 ? 10.312 18.969 12.258 1 79.5 188 ARG A N 1
ATOM 1414 C CA . ARG A 1 188 ? 11.234 18.859 13.391 1 79.5 188 ARG A CA 1
ATOM 1415 C C . ARG A 1 188 ? 11.172 20.109 14.258 1 79.5 188 ARG A C 1
ATOM 1417 O O . ARG A 1 188 ? 11.422 21.219 13.781 1 79.5 188 ARG A O 1
ATOM 1424 N N . PRO A 1 189 ? 10.68 19.875 15.406 1 72.5 189 PRO A N 1
ATOM 1425 C CA . PRO A 1 189 ? 10.617 21.047 16.281 1 72.5 189 PRO A CA 1
ATOM 1426 C C . PRO A 1 189 ? 11.992 21.656 16.562 1 72.5 189 PRO A C 1
ATOM 1428 O O . PRO A 1 189 ? 13 20.938 16.531 1 72.5 189 PRO A O 1
ATOM 1431 N N . GLN A 1 190 ? 12.188 22.969 16.453 1 56.84 190 GLN A N 1
ATOM 1432 C CA . GLN A 1 190 ? 13.438 23.672 16.75 1 56.84 190 GLN A CA 1
ATOM 1433 C C . GLN A 1 190 ? 14 23.25 18.094 1 56.84 190 GLN A C 1
ATOM 1435 O O . GLN A 1 190 ? 13.32 23.344 19.125 1 56.84 190 GLN A O 1
ATOM 1440 N N . GLY A 1 191 ? 14.414 22 18.203 1 52.47 191 GLY A N 1
ATOM 1441 C CA . GLY A 1 191 ? 15.109 21.797 19.469 1 52.47 191 GLY A CA 1
ATOM 1442 C C . GLY A 1 191 ? 16.281 22.734 19.656 1 52.47 191 GLY A C 1
ATOM 1443 O O . GLY A 1 191 ? 16.594 23.547 18.781 1 52.47 191 GLY A O 1
ATOM 1444 N N . PRO A 1 192 ? 16.906 22.672 20.828 1 42.75 192 PRO A N 1
ATOM 1445 C CA . PRO A 1 192 ? 18.203 23.344 20.891 1 42.75 192 PRO A CA 1
ATOM 1446 C C . PRO A 1 192 ? 19.078 23.047 19.688 1 42.75 192 PRO A C 1
ATOM 1448 O O . PRO A 1 192 ? 18.922 22.016 19.031 1 42.75 192 PRO A O 1
ATOM 1451 N N . ILE A 1 193 ? 19.844 24.094 19 1 36.38 193 ILE A N 1
ATOM 1452 C CA . ILE A 1 193 ? 20.703 24.141 17.828 1 36.38 193 ILE A CA 1
ATOM 1453 C C . ILE A 1 193 ? 21.391 22.781 17.641 1 36.38 193 ILE A C 1
ATOM 1455 O O . ILE A 1 193 ? 22.047 22.562 16.625 1 36.38 193 ILE A O 1
ATOM 1459 N N . GLY A 1 194 ? 21.75 22.031 18.562 1 35.06 194 GLY A N 1
ATOM 1460 C CA . GLY A 1 194 ? 22.812 21.062 18.359 1 35.06 194 GLY A CA 1
ATOM 1461 C C . GLY A 1 194 ? 22.375 19.859 17.531 1 35.06 194 GLY A C 1
ATOM 1462 O O . GLY A 1 194 ? 23.172 18.969 17.25 1 35.06 194 GLY A O 1
ATOM 1463 N N . ALA A 1 195 ? 21.281 19.141 17.812 1 37.34 195 ALA A N 1
ATOM 1464 C CA . ALA A 1 195 ? 21.281 17.75 17.359 1 37.34 195 ALA A CA 1
ATOM 1465 C C . ALA A 1 195 ? 20.875 17.656 15.898 1 37.34 195 ALA A C 1
ATOM 1467 O O . ALA A 1 195 ? 19.781 18.062 15.516 1 37.34 195 ALA A O 1
ATOM 1468 N N . ARG A 1 196 ? 21.766 17.703 14.859 1 36.31 196 ARG A N 1
ATOM 1469 C CA . ARG A 1 196 ? 21.906 17.578 13.414 1 36.31 196 ARG A CA 1
ATOM 1470 C C . ARG A 1 196 ? 21.156 16.344 12.906 1 36.31 196 ARG A C 1
ATOM 1472 O O . ARG A 1 196 ? 21.469 15.836 11.82 1 36.31 196 ARG A O 1
ATOM 1479 N N . ASP A 1 197 ? 20.219 15.68 13.438 1 37.84 197 ASP A N 1
ATOM 1480 C CA . ASP A 1 197 ? 19.781 14.398 12.891 1 37.84 197 ASP A CA 1
ATOM 1481 C C . ASP A 1 197 ? 19.328 14.539 11.445 1 37.84 197 ASP A C 1
ATOM 1483 O O . ASP A 1 197 ? 19.078 15.656 10.969 1 37.84 197 ASP A O 1
ATOM 1487 N N . ASP A 1 198 ? 19.109 13.438 10.625 1 37.97 198 ASP A N 1
ATOM 1488 C CA . ASP A 1 198 ? 19.016 13.055 9.219 1 37.97 198 ASP A CA 1
ATOM 1489 C C . ASP A 1 198 ? 17.984 13.898 8.484 1 37.97 198 ASP A C 1
ATOM 1491 O O . ASP A 1 198 ? 17.656 13.625 7.328 1 37.97 198 ASP A O 1
ATOM 1495 N N . GLN A 1 199 ? 17.109 14.602 9.219 1 42.94 199 GLN A N 1
ATOM 1496 C CA . GLN A 1 199 ? 16.031 15.141 8.391 1 42.94 199 GLN A CA 1
ATOM 1497 C C . GLN A 1 199 ? 16.422 16.484 7.789 1 42.94 199 GLN A C 1
ATOM 1499 O O . GLN A 1 199 ? 16.359 17.516 8.461 1 42.94 199 GLN A O 1
ATOM 1504 N N . PHE A 1 200 ? 17.156 16.578 6.727 1 40.06 200 PHE A N 1
ATOM 1505 C CA . PHE A 1 200 ? 17.719 17.656 5.926 1 40.06 200 PHE A CA 1
ATOM 1506 C C . PHE A 1 200 ? 16.703 18.797 5.77 1 40.06 200 PHE A C 1
ATOM 1508 O O . PHE A 1 200 ? 17.094 19.953 5.688 1 40.06 200 PHE A O 1
ATOM 1515 N N . ASN A 1 201 ? 15.492 18.516 5.594 1 47.19 201 ASN A N 1
ATOM 1516 C CA . ASN A 1 201 ? 14.578 19.578 5.188 1 47.19 201 ASN A CA 1
ATOM 1517 C C . ASN A 1 201 ? 13.625 19.953 6.32 1 47.19 201 ASN A C 1
ATOM 1519 O O . ASN A 1 201 ? 12.516 20.422 6.074 1 47.19 201 ASN A O 1
ATOM 1523 N N . ALA A 1 202 ? 14.102 19.875 7.504 1 59.06 202 ALA A N 1
ATOM 1524 C CA . ALA A 1 202 ? 13.242 20.062 8.664 1 59.06 202 ALA A CA 1
ATOM 1525 C C . ALA A 1 202 ? 12.898 21.547 8.859 1 59.06 202 ALA A C 1
ATOM 1527 O O . ALA A 1 202 ? 13.75 22.406 8.641 1 59.06 202 ALA A O 1
ATOM 1528 N N . ARG A 1 203 ? 11.656 21.922 8.664 1 70.94 203 ARG A N 1
ATOM 1529 C CA . ARG A 1 203 ? 11.055 23.203 9.008 1 70.94 203 ARG A CA 1
ATOM 1530 C C . ARG A 1 203 ? 10.367 23.141 10.367 1 70.94 203 ARG A C 1
ATOM 1532 O O . ARG A 1 203 ? 9.938 22.078 10.805 1 70.94 203 ARG A O 1
ATOM 1539 N N . SER A 1 204 ? 10.391 24.266 11.047 1 83.25 204 SER A N 1
ATOM 1540 C CA . SER A 1 204 ? 9.609 24.328 12.273 1 83.25 204 SER A CA 1
ATOM 1541 C C . SER A 1 204 ? 8.117 24.188 11.992 1 83.25 204 SER A C 1
ATOM 1543 O O . SER A 1 204 ? 7.668 24.453 10.875 1 83.25 204 SER A O 1
ATOM 1545 N N . PRO A 1 205 ? 7.406 23.688 12.93 1 89.56 205 PRO A N 1
ATOM 1546 C CA . PRO A 1 205 ? 5.957 23.531 12.758 1 89.56 205 PRO A CA 1
ATOM 1547 C C . PRO A 1 205 ? 5.277 24.828 12.297 1 89.56 205 PRO A C 1
ATOM 1549 O O . PRO A 1 205 ? 4.477 24.797 11.359 1 89.56 205 PRO A O 1
ATOM 1552 N N . ARG A 1 206 ? 5.641 25.922 12.867 1 89.38 206 ARG A N 1
ATOM 1553 C CA . ARG A 1 206 ? 5.023 27.188 12.531 1 89.38 206 ARG A CA 1
ATOM 1554 C C . ARG A 1 206 ? 5.367 27.609 11.102 1 89.38 206 ARG A C 1
ATOM 1556 O O . ARG A 1 206 ? 4.516 28.109 10.375 1 89.38 206 ARG A O 1
ATOM 1563 N N . GLU A 1 207 ? 6.602 27.391 10.758 1 89.81 207 GLU A N 1
ATOM 1564 C CA . GLU A 1 207 ? 7.027 27.719 9.398 1 89.81 207 GLU A CA 1
ATOM 1565 C C . GLU A 1 207 ? 6.262 26.891 8.367 1 89.81 207 GLU A C 1
ATOM 1567 O O . GLU A 1 207 ? 5.836 27.422 7.34 1 89.81 207 GLU A O 1
ATOM 1572 N N . ALA A 1 208 ? 6.074 25.625 8.641 1 92.75 208 ALA A N 1
ATOM 1573 C CA . ALA A 1 208 ? 5.355 24.75 7.715 1 92.75 208 ALA A CA 1
ATOM 1574 C C . ALA A 1 208 ? 3.91 25.203 7.543 1 92.75 208 ALA A C 1
ATOM 1576 O O . ALA A 1 208 ? 3.385 25.219 6.426 1 92.75 208 ALA A O 1
ATOM 1577 N N . LEU A 1 209 ? 3.289 25.625 8.625 1 94.25 209 LEU A N 1
ATOM 1578 C CA . LEU A 1 209 ? 1.92 26.125 8.555 1 94.25 209 LEU A CA 1
ATOM 1579 C C . LEU A 1 209 ? 1.854 27.406 7.75 1 94.25 209 LEU A C 1
ATOM 1581 O O . LEU A 1 209 ? 0.975 27.578 6.898 1 94.25 209 LEU A O 1
ATOM 1585 N N . ASN A 1 210 ? 2.814 28.25 8.008 1 93.12 210 ASN A N 1
ATOM 1586 C CA . ASN A 1 210 ? 2.861 29.531 7.293 1 93.12 210 ASN A CA 1
ATOM 1587 C C . ASN A 1 210 ? 3.1 29.328 5.801 1 93.12 210 ASN A C 1
ATOM 1589 O O . ASN A 1 210 ? 2.617 30.109 4.98 1 93.12 210 ASN A O 1
ATOM 1593 N N . GLU A 1 211 ? 3.793 28.266 5.566 1 94.19 211 GLU A N 1
ATOM 1594 C CA . GLU A 1 211 ? 4.121 27.984 4.168 1 94.19 211 GLU A CA 1
ATOM 1595 C C . GLU A 1 211 ? 2.988 27.234 3.473 1 94.19 211 GLU A C 1
ATOM 1597 O O . GLU A 1 211 ? 3.053 26.984 2.268 1 94.19 211 GLU A O 1
ATOM 1602 N N . GLY A 1 212 ? 1.968 26.844 4.27 1 95.38 212 GLY A N 1
ATOM 1603 C CA . GLY A 1 212 ? 0.77 26.391 3.578 1 95.38 212 GLY A CA 1
ATOM 1604 C C . GLY A 1 212 ? 0.335 25 3.984 1 95.38 212 GLY A C 1
ATOM 1605 O O . GLY A 1 212 ? -0.633 24.453 3.441 1 95.38 212 GLY A O 1
ATOM 1606 N N . SER A 1 213 ? 1.034 24.406 4.93 1 97.06 213 SER A N 1
ATOM 1607 C CA . SER A 1 213 ? 0.592 23.094 5.398 1 97.06 213 SER A CA 1
ATOM 1608 C C . SER A 1 213 ? -0.737 23.188 6.141 1 97.06 213 SER A C 1
ATOM 1610 O O . SER A 1 213 ? -0.991 24.172 6.844 1 97.06 213 SER A O 1
ATOM 1612 N N . ASP A 1 214 ? -1.589 22.188 5.941 1 97.81 214 ASP A N 1
ATOM 1613 C CA . ASP A 1 214 ? -2.844 22.141 6.688 1 97.81 214 ASP A CA 1
ATOM 1614 C C . ASP A 1 214 ? -2.727 21.203 7.887 1 97.81 214 ASP A C 1
ATOM 1616 O O . ASP A 1 214 ? -3.43 21.359 8.883 1 97.81 214 ASP A O 1
ATOM 1620 N N . LEU A 1 215 ? -1.925 20.203 7.797 1 98.38 215 LEU A N 1
ATOM 1621 C CA . LEU A 1 215 ? -1.765 19.172 8.82 1 98.38 215 LEU A CA 1
ATOM 1622 C C . LEU A 1 215 ? -0.302 18.766 8.953 1 98.38 215 LEU A C 1
ATOM 1624 O O . LEU A 1 215 ? 0.345 18.422 7.965 1 98.38 215 LEU A O 1
ATOM 1628 N N . LEU A 1 216 ? 0.242 18.812 10.133 1 97.38 216 LEU A N 1
ATOM 1629 C CA . LEU A 1 216 ? 1.624 18.469 10.438 1 97.38 216 LEU A CA 1
ATOM 1630 C C . LEU A 1 216 ? 1.711 17.062 11.023 1 97.38 216 LEU A C 1
ATOM 1632 O O . LEU A 1 216 ? 1.162 16.797 12.102 1 97.38 216 LEU A O 1
ATOM 1636 N N . VAL A 1 217 ? 2.398 16.172 10.359 1 97.81 217 VAL A N 1
ATOM 1637 C CA . VAL A 1 217 ? 2.574 14.812 10.859 1 97.81 217 VAL A CA 1
ATOM 1638 C C . VAL A 1 217 ? 3.885 14.719 11.641 1 97.81 217 VAL A C 1
ATOM 1640 O O . VAL A 1 217 ? 4.965 14.922 11.078 1 97.81 217 VAL A O 1
ATOM 1643 N N . VAL A 1 218 ? 3.789 14.391 12.891 1 96.31 218 VAL A N 1
ATOM 1644 C CA . VAL A 1 218 ? 4.957 14.336 13.766 1 96.31 218 VAL A CA 1
ATOM 1645 C C . VAL A 1 218 ? 4.984 13 14.508 1 96.31 218 VAL A C 1
ATOM 1647 O O . VAL A 1 218 ? 3.982 12.594 15.094 1 96.31 218 VAL A O 1
ATOM 1650 N N . GLY A 1 219 ? 6.098 12.328 14.406 1 95.5 219 GLY A N 1
ATOM 1651 C CA . GLY A 1 219 ? 6.262 11.047 15.07 1 95.5 219 GLY A CA 1
ATOM 1652 C C . GLY A 1 219 ? 7.363 11.047 16.109 1 95.5 219 GLY A C 1
ATOM 1653 O O . GLY A 1 219 ? 7.137 11.438 17.266 1 95.5 219 GLY A O 1
ATOM 1654 N N . ARG A 1 220 ? 8.516 10.852 15.758 1 92.75 220 ARG A N 1
ATOM 1655 C CA . ARG A 1 220 ? 9.688 10.586 16.594 1 92.75 220 ARG A CA 1
ATOM 1656 C C . ARG A 1 220 ? 9.953 11.742 17.547 1 92.75 220 ARG A C 1
ATOM 1658 O O . ARG A 1 220 ? 10.234 11.523 18.734 1 92.75 220 ARG A O 1
ATOM 1665 N N . PRO A 1 221 ? 9.859 12.961 17.078 1 92.81 221 PRO A N 1
ATOM 1666 C CA . PRO A 1 221 ? 10.109 14.07 18 1 92.81 221 PRO A CA 1
ATOM 1667 C C . PRO A 1 221 ? 9.211 14.008 19.234 1 92.81 221 PRO A C 1
ATOM 1669 O O . PRO A 1 221 ? 9.594 14.5 20.297 1 92.81 221 PRO A O 1
ATOM 1672 N N . ILE A 1 222 ? 8.062 13.352 19.125 1 95.25 222 ILE A N 1
ATOM 1673 C CA . ILE A 1 222 ? 7.145 13.242 20.25 1 95.25 222 ILE A CA 1
ATOM 1674 C C . ILE A 1 222 ? 7.344 11.898 20.938 1 95.25 222 ILE A C 1
ATOM 1676 O O . ILE A 1 222 ? 7.59 11.844 22.156 1 95.25 222 ILE A O 1
ATOM 1680 N N . ILE A 1 223 ? 7.367 10.805 20.188 1 95.25 223 ILE A N 1
ATOM 1681 C CA . ILE A 1 223 ? 7.301 9.453 20.734 1 95.25 223 ILE A CA 1
ATOM 1682 C C . ILE A 1 223 ? 8.617 9.102 21.422 1 95.25 223 ILE A C 1
ATOM 1684 O O . ILE A 1 223 ? 8.633 8.352 22.406 1 95.25 223 ILE A O 1
ATOM 1688 N N . ALA A 1 224 ? 9.688 9.664 20.953 1 92.88 224 ALA A N 1
ATOM 1689 C CA . ALA A 1 224 ? 11.008 9.328 21.484 1 92.88 224 ALA A CA 1
ATOM 1690 C C . ALA A 1 224 ? 11.438 10.336 22.547 1 92.88 224 ALA A C 1
ATOM 1692 O O . ALA A 1 224 ? 12.5 10.195 23.156 1 92.88 224 ALA A O 1
ATOM 1693 N N . ALA A 1 225 ? 10.641 11.312 22.844 1 94.38 225 ALA A N 1
ATOM 1694 C CA . ALA A 1 225 ? 10.961 12.305 23.875 1 94.38 225 ALA A CA 1
ATOM 1695 C C . ALA A 1 225 ? 10.938 11.672 25.266 1 94.38 225 ALA A C 1
ATOM 1697 O O . ALA A 1 225 ? 10.258 10.664 25.484 1 94.38 225 ALA A O 1
ATOM 1698 N N . ARG A 1 226 ? 11.68 12.258 26.156 1 95.12 226 ARG A N 1
ATOM 1699 C CA . ARG A 1 226 ? 11.664 11.805 27.547 1 95.12 226 ARG A CA 1
ATOM 1700 C C . ARG A 1 226 ? 10.25 11.844 28.125 1 95.12 226 ARG A C 1
ATOM 1702 O O . ARG A 1 226 ? 9.844 10.938 28.844 1 95.12 226 ARG A O 1
ATOM 1709 N N . ASP A 1 227 ? 9.586 12.867 27.781 1 97 227 ASP A N 1
ATOM 1710 C CA . ASP A 1 227 ? 8.188 13.047 28.141 1 97 227 ASP A CA 1
ATOM 1711 C C . ASP A 1 227 ? 7.34 13.391 26.906 1 97 227 ASP A C 1
ATOM 1713 O O . ASP A 1 227 ? 7.207 14.562 26.562 1 97 227 ASP A O 1
ATOM 1717 N N . PRO A 1 228 ? 6.684 12.422 26.375 1 97.5 228 PRO A N 1
ATOM 1718 C CA . PRO A 1 228 ? 5.914 12.633 25.141 1 97.5 228 PRO A CA 1
ATOM 1719 C C . PRO A 1 228 ? 4.781 13.641 25.328 1 97.5 228 PRO A C 1
ATOM 1721 O O . PRO A 1 228 ? 4.488 14.414 24.406 1 97.5 228 PRO A O 1
ATOM 1724 N N . ARG A 1 229 ? 4.191 13.602 26.438 1 97.62 229 ARG A N 1
ATOM 1725 C CA . ARG A 1 229 ? 3.105 14.547 26.688 1 97.62 229 ARG A CA 1
ATOM 1726 C C . ARG A 1 229 ? 3.617 15.977 26.703 1 97.62 229 ARG A C 1
ATOM 1728 O O . ARG A 1 229 ? 3.014 16.859 26.078 1 97.62 229 ARG A O 1
ATOM 1735 N N . GLU A 1 230 ? 4.715 16.188 27.359 1 96.75 230 GLU A N 1
ATOM 1736 C CA . GLU A 1 230 ? 5.316 17.516 27.391 1 96.75 230 GLU A CA 1
ATOM 1737 C C . GLU A 1 230 ? 5.762 17.953 25.984 1 96.75 230 GLU A C 1
ATOM 1739 O O . GLU A 1 230 ? 5.621 19.125 25.625 1 96.75 230 GLU A O 1
ATOM 1744 N N . ALA A 1 231 ? 6.312 17.031 25.281 1 95.56 231 ALA A N 1
ATOM 1745 C CA . ALA A 1 231 ? 6.715 17.328 23.906 1 95.56 231 ALA A CA 1
ATOM 1746 C C . ALA A 1 231 ? 5.516 17.75 23.062 1 95.56 231 ALA A C 1
ATOM 1748 O O . ALA A 1 231 ? 5.613 18.672 22.25 1 95.56 231 ALA A O 1
ATOM 1749 N N . THR A 1 232 ? 4.414 17.109 23.281 1 96.69 232 THR A N 1
ATOM 1750 C CA . THR A 1 232 ? 3.193 17.422 22.547 1 96.69 232 THR A CA 1
ATOM 1751 C C . THR A 1 232 ? 2.699 18.828 22.906 1 96.69 232 THR A C 1
ATOM 1753 O O . THR A 1 232 ? 2.391 19.625 22.016 1 96.69 232 THR A O 1
ATOM 1756 N N . TYR A 1 233 ? 2.709 19.125 24.141 1 95.94 233 TYR A N 1
ATOM 1757 C CA . TYR A 1 233 ? 2.271 20.438 24.578 1 95.94 233 TYR A CA 1
ATOM 1758 C C . TYR A 1 233 ? 3.178 21.531 24.031 1 95.94 233 TYR A C 1
ATOM 1760 O O . TYR A 1 233 ? 2.701 22.594 23.609 1 95.94 233 TYR A O 1
ATOM 1768 N N . SER A 1 234 ? 4.43 21.234 24.062 1 92.38 234 SER A N 1
ATOM 1769 C CA . SER A 1 234 ? 5.391 22.203 23.531 1 92.38 234 SER A CA 1
ATOM 1770 C C . SER A 1 234 ? 5.152 22.484 22.062 1 92.38 234 SER A C 1
ATOM 1772 O O . SER A 1 234 ? 5.199 23.641 21.625 1 92.38 234 SER A O 1
ATOM 1774 N N . LEU A 1 235 ? 4.902 21.469 21.359 1 93.31 235 LEU A N 1
ATOM 1775 C CA . LEU A 1 235 ? 4.633 21.609 19.938 1 93.31 235 LEU A CA 1
ATOM 1776 C C . LEU A 1 235 ?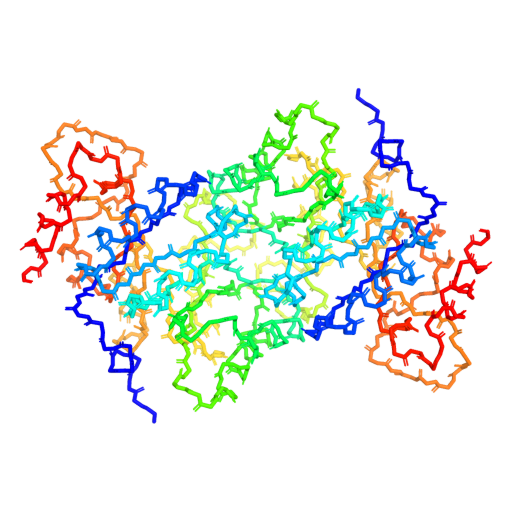 3.344 22.391 19.703 1 93.31 235 LEU A C 1
ATOM 1778 O O . LEU A 1 235 ? 3.297 23.281 18.844 1 93.31 235 LEU A O 1
ATOM 1782 N N . LEU A 1 236 ? 2.336 22.125 20.453 1 94.38 236 LEU A N 1
ATOM 1783 C CA . LEU A 1 236 ? 1.049 22.797 20.312 1 94.38 236 LEU A CA 1
ATOM 1784 C C . LEU A 1 236 ? 1.159 24.266 20.688 1 94.38 236 LEU A C 1
ATOM 1786 O O . LEU A 1 236 ? 0.513 25.125 20.078 1 94.38 236 LEU A O 1
ATOM 1790 N N . ALA A 1 237 ? 1.964 24.484 21.656 1 90.25 237 ALA A N 1
ATOM 1791 C CA . ALA A 1 237 ? 2.184 25.875 22.078 1 90.25 237 ALA A CA 1
ATOM 1792 C C . ALA A 1 237 ? 2.852 26.688 20.984 1 90.25 237 ALA A C 1
ATOM 1794 O O . ALA A 1 237 ? 2.572 27.875 20.812 1 90.25 237 ALA A O 1
ATOM 1795 N N . ASP A 1 238 ? 3.705 26.016 20.25 1 84.75 238 ASP A N 1
ATOM 1796 C CA . ASP A 1 238 ? 4.391 26.656 19.125 1 84.75 238 ASP A CA 1
ATOM 1797 C C . ASP A 1 238 ? 3.416 26.984 18 1 84.75 238 ASP A C 1
ATOM 1799 O O . ASP A 1 238 ? 3.668 27.891 17.188 1 84.75 238 ASP A O 1
ATOM 1803 N N . LEU A 1 239 ? 2.389 26.234 17.875 1 88.06 239 LEU A N 1
ATOM 1804 C CA . LEU A 1 239 ? 1.417 26.391 16.797 1 88.06 239 LEU A CA 1
ATOM 1805 C C . LEU A 1 239 ? 0.423 27.5 17.125 1 88.06 239 LEU A C 1
ATOM 1807 O O . LEU A 1 239 ? -0.198 28.078 16.234 1 88.06 239 LEU A O 1
ATOM 1811 N N . GLY A 1 240 ? 0.405 27.984 18.422 1 74.56 240 GLY A N 1
ATOM 1812 C CA . GLY A 1 240 ? -0.474 29.062 18.859 1 74.56 240 GLY A CA 1
ATOM 1813 C C . GLY A 1 240 ? -1.814 28.562 19.375 1 74.56 240 GLY A C 1
ATOM 1814 O O . GLY A 1 240 ? -2.275 27.484 18.984 1 74.56 240 GLY A O 1
ATOM 1815 N N . MET B 1 1 ? 21.547 -20.422 -0.195 1 47.69 1 MET B N 1
ATOM 1816 C CA . MET B 1 1 ? 20.125 -20.25 0.078 1 47.69 1 MET B CA 1
ATOM 1817 C C . MET B 1 1 ? 19.281 -21.016 -0.931 1 47.69 1 MET B C 1
ATOM 1819 O O . MET B 1 1 ? 19.641 -21.109 -2.104 1 47.69 1 MET B O 1
ATOM 1823 N N . ARG B 1 2 ? 18.406 -21.844 -0.551 1 64.75 2 ARG B N 1
ATOM 1824 C CA . ARG B 1 2 ? 17.562 -22.625 -1.439 1 64.75 2 ARG B CA 1
ATOM 1825 C C . ARG B 1 2 ? 16.859 -21.734 -2.459 1 64.75 2 ARG B C 1
ATOM 1827 O O . ARG B 1 2 ? 16.547 -20.578 -2.166 1 64.75 2 ARG B O 1
ATOM 1834 N N . GLU B 1 3 ? 16.719 -22.266 -3.613 1 84.31 3 GLU B N 1
ATOM 1835 C CA . GLU B 1 3 ? 15.969 -21.594 -4.664 1 84.31 3 GLU B CA 1
ATOM 1836 C C . GLU B 1 3 ? 14.523 -21.344 -4.242 1 84.31 3 GLU B C 1
ATOM 1838 O O . GLU B 1 3 ? 13.961 -22.109 -3.457 1 84.31 3 GLU B O 1
ATOM 1843 N N . ILE B 1 4 ? 14.008 -20.25 -4.535 1 91.06 4 ILE B N 1
ATOM 1844 C CA . ILE B 1 4 ? 12.719 -19.734 -4.066 1 91.06 4 ILE B CA 1
ATOM 1845 C C . ILE B 1 4 ? 11.648 -20.812 -4.262 1 91.06 4 ILE B C 1
ATOM 1847 O O . ILE B 1 4 ? 10.773 -20.984 -3.41 1 91.06 4 ILE B O 1
ATOM 1851 N N . ARG B 1 5 ? 11.75 -21.578 -5.348 1 93.81 5 ARG B N 1
ATOM 1852 C CA . ARG B 1 5 ? 10.75 -22.609 -5.613 1 93.81 5 ARG B CA 1
ATOM 1853 C C . ARG B 1 5 ? 10.812 -23.719 -4.562 1 93.81 5 ARG B C 1
ATOM 1855 O O . ARG B 1 5 ? 9.773 -24.203 -4.113 1 93.81 5 ARG B O 1
ATOM 1862 N N . GLU B 1 6 ? 11.977 -24.062 -4.172 1 91 6 GLU B N 1
ATOM 1863 C CA . GLU B 1 6 ? 12.18 -25.078 -3.139 1 91 6 GLU B CA 1
ATOM 1864 C C . GLU B 1 6 ? 11.773 -24.547 -1.765 1 91 6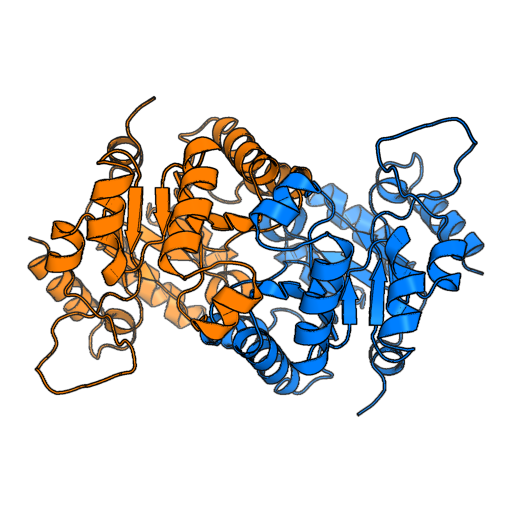 GLU B C 1
ATOM 1866 O O . GLU B 1 6 ? 11.156 -25.266 -0.978 1 91 6 GLU B O 1
ATOM 1871 N N . ARG B 1 7 ? 12.078 -23.359 -1.57 1 90.5 7 ARG B N 1
ATOM 1872 C CA . ARG B 1 7 ? 11.766 -22.734 -0.289 1 90.5 7 ARG B CA 1
ATOM 1873 C C . ARG B 1 7 ? 10.258 -22.656 -0.074 1 90.5 7 ARG B C 1
ATOM 1875 O O . ARG B 1 7 ? 9.773 -22.891 1.034 1 90.5 7 ARG B O 1
ATOM 1882 N N . LEU B 1 8 ? 9.531 -22.312 -1.109 1 95.25 8 LEU B N 1
ATOM 1883 C CA . LEU B 1 8 ? 8.086 -22.188 -0.99 1 95.25 8 LEU B CA 1
ATOM 1884 C C . LEU B 1 8 ? 7.434 -23.562 -0.907 1 95.25 8 LEU B C 1
ATOM 1886 O O . LEU B 1 8 ? 6.465 -23.75 -0.165 1 95.25 8 LEU B O 1
ATOM 1890 N N . GLY B 1 9 ? 7.926 -24.562 -1.691 1 95.12 9 GLY B N 1
ATOM 1891 C CA . GLY B 1 9 ? 7.465 -25.953 -1.633 1 95.12 9 GLY B CA 1
ATOM 1892 C C . GLY B 1 9 ? 5.957 -26.078 -1.721 1 95.12 9 GLY B C 1
ATOM 1893 O O . GLY B 1 9 ? 5.34 -26.781 -0.927 1 95.12 9 GLY B O 1
ATOM 1894 N N . LEU B 1 10 ? 5.324 -25.422 -2.674 1 97.25 10 LEU B N 1
ATOM 1895 C CA . LEU B 1 10 ? 3.869 -25.406 -2.793 1 97.25 10 LEU B CA 1
ATOM 1896 C C . LEU B 1 10 ? 3.363 -26.719 -3.393 1 97.25 10 LEU B C 1
ATOM 1898 O O . LEU B 1 10 ? 4.02 -27.297 -4.258 1 97.25 10 LEU B O 1
ATOM 1902 N N . LYS B 1 11 ? 2.219 -27.188 -2.992 1 96.75 11 LYS B N 1
ATOM 1903 C CA . LYS B 1 11 ? 1.683 -28.469 -3.432 1 96.75 11 LYS B CA 1
ATOM 1904 C C . LYS B 1 11 ? 1.202 -28.406 -4.879 1 96.75 11 LYS B C 1
ATOM 1906 O O . LYS B 1 11 ? 1.114 -29.422 -5.562 1 96.75 11 LYS B O 1
ATOM 1911 N N . ASN B 1 12 ? 0.837 -27.234 -5.383 1 97.44 12 ASN B N 1
ATOM 1912 C CA . ASN B 1 12 ? 0.502 -26.953 -6.77 1 97.44 12 ASN B CA 1
ATOM 1913 C C . ASN B 1 12 ? 0.669 -25.469 -7.086 1 97.44 12 ASN B C 1
ATOM 1915 O O . ASN B 1 12 ? 0.868 -24.656 -6.18 1 97.44 12 ASN B O 1
ATOM 1919 N N . PRO B 1 13 ? 0.626 -25.031 -8.328 1 97.44 13 PRO B N 1
ATOM 1920 C CA . PRO B 1 13 ? 0.964 -23.656 -8.68 1 97.44 13 PRO B CA 1
ATOM 1921 C C . PRO B 1 13 ? -0.247 -22.719 -8.656 1 97.44 13 PRO B C 1
ATOM 1923 O O . PRO B 1 13 ? -0.225 -21.656 -9.273 1 97.44 13 PRO B O 1
ATOM 1926 N N . LEU B 1 14 ? -1.314 -23.125 -7.965 1 97.56 14 LEU B N 1
ATOM 1927 C CA . LEU B 1 14 ? -2.525 -22.312 -7.93 1 97.56 14 LEU B CA 1
ATOM 1928 C C . LEU B 1 14 ? -2.592 -21.484 -6.648 1 97.56 14 LEU B C 1
ATOM 1930 O O . LEU B 1 14 ? -2.439 -22.031 -5.551 1 97.56 14 LEU B O 1
ATOM 1934 N N . CYS B 1 15 ? -2.742 -20.234 -6.793 1 98.56 15 CYS B N 1
ATOM 1935 C CA . CYS B 1 15 ? -3.012 -19.312 -5.688 1 98.56 15 CYS B CA 1
ATOM 1936 C C . CYS B 1 15 ? -4.434 -18.766 -5.77 1 98.56 15 CYS B C 1
ATOM 1938 O O . CYS B 1 15 ? -4.785 -18.078 -6.73 1 98.56 15 CYS B O 1
ATOM 1940 N N . LEU B 1 16 ? -5.215 -19.031 -4.816 1 98.38 16 LEU B N 1
ATOM 1941 C CA . LEU B 1 16 ? -6.598 -18.562 -4.773 1 98.38 16 LEU B CA 1
ATOM 1942 C C . LEU B 1 16 ? -6.68 -17.141 -4.234 1 98.38 16 LEU B C 1
ATOM 1944 O O . LEU B 1 16 ? -6.262 -16.875 -3.105 1 98.38 16 LEU B O 1
ATOM 1948 N N . ALA B 1 17 ? -7.16 -16.234 -5.047 1 97.94 17 ALA B N 1
ATOM 1949 C CA . ALA B 1 17 ? -7.406 -14.867 -4.602 1 97.94 17 ALA B CA 1
ATOM 1950 C C . ALA B 1 17 ? -8.781 -14.734 -3.959 1 97.94 17 ALA B C 1
ATOM 1952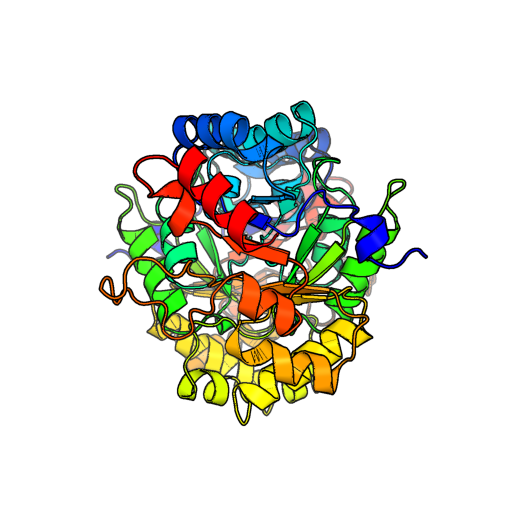 O O . ALA B 1 17 ? -9.805 -14.812 -4.648 1 97.94 17 ALA B O 1
ATOM 1953 N N . LEU B 1 18 ? -8.828 -14.539 -2.688 1 96 18 LEU B N 1
ATOM 1954 C CA . LEU B 1 18 ? -10.078 -14.406 -1.957 1 96 18 LEU B CA 1
ATOM 1955 C C . LEU B 1 18 ? -10.414 -12.938 -1.725 1 96 18 LEU B C 1
ATOM 1957 O O . LEU B 1 18 ? -10.445 -12.477 -0.582 1 96 18 LEU B O 1
ATOM 1961 N N . ASP B 1 19 ? -10.75 -12.227 -2.701 1 92.94 19 ASP B N 1
ATOM 1962 C CA . ASP B 1 19 ? -11.023 -10.797 -2.637 1 92.94 19 ASP B CA 1
ATOM 1963 C C . ASP B 1 19 ? -12.492 -10.531 -2.299 1 92.94 19 ASP B C 1
ATOM 1965 O O . ASP B 1 19 ? -13.227 -9.977 -3.115 1 92.94 19 ASP B O 1
ATOM 1969 N N . LEU B 1 20 ? -12.836 -10.945 -1.124 1 93.62 20 LEU B N 1
ATOM 1970 C CA . LEU B 1 20 ? -14.195 -10.766 -0.622 1 93.62 20 LEU B CA 1
ATOM 1971 C C . LEU B 1 20 ? -14.203 -9.898 0.631 1 93.62 20 LEU B C 1
ATOM 1973 O O . LEU B 1 20 ? -13.312 -10.016 1.477 1 93.62 20 LEU B O 1
ATOM 1977 N N . THR B 1 21 ? -15.266 -9.094 0.708 1 91.44 21 THR B N 1
ATOM 1978 C CA . THR B 1 21 ? -15.398 -8.242 1.884 1 91.44 21 THR B CA 1
ATOM 1979 C C . THR B 1 21 ? -16.094 -8.992 3.016 1 91.44 21 THR B C 1
ATOM 1981 O O . THR B 1 21 ? -15.859 -8.711 4.191 1 91.44 21 THR B O 1
ATOM 1984 N N . ASP B 1 22 ? -16.922 -9.891 2.621 1 94.44 22 ASP B N 1
ATOM 1985 C CA . ASP B 1 22 ? -17.719 -10.602 3.619 1 94.44 22 ASP B CA 1
ATOM 1986 C C . ASP B 1 22 ? -16.875 -11.641 4.352 1 94.44 22 ASP B C 1
ATOM 1988 O O . ASP B 1 22 ? -16.469 -12.641 3.756 1 94.44 22 ASP B O 1
ATOM 1992 N N . ARG B 1 23 ? -16.719 -11.445 5.59 1 95.44 23 ARG B N 1
ATOM 1993 C CA . ARG B 1 23 ? -15.898 -12.32 6.418 1 95.44 23 ARG B CA 1
ATOM 1994 C C . ARG B 1 23 ? -16.453 -13.742 6.43 1 95.44 23 ARG B C 1
ATOM 1996 O O . ARG B 1 23 ? -15.711 -14.711 6.27 1 95.44 23 ARG B O 1
ATOM 2003 N N . GLY B 1 24 ? -17.734 -13.859 6.715 1 97.44 24 GLY B N 1
ATOM 2004 C CA . GLY B 1 24 ? -18.344 -15.18 6.781 1 97.44 24 GLY B CA 1
ATOM 2005 C C . GLY B 1 24 ? -18.141 -15.992 5.516 1 97.44 24 GLY B C 1
ATOM 2006 O O . GLY B 1 24 ? -17.672 -17.125 5.566 1 97.44 24 GLY B O 1
ATOM 2007 N N . GLN B 1 25 ? -18.438 -15.406 4.398 1 96.75 25 GLN B N 1
ATOM 2008 C CA . GLN B 1 25 ? -18.266 -16.047 3.104 1 96.75 25 GLN B CA 1
ATOM 2009 C C . GLN B 1 25 ? -16.797 -16.359 2.844 1 96.75 25 GLN B C 1
ATOM 2011 O O . GLN B 1 25 ? -16.453 -17.453 2.375 1 96.75 25 GLN B O 1
ATOM 2016 N N . GLY B 1 26 ? -15.945 -15.422 3.137 1 97.38 26 GLY B N 1
ATOM 2017 C CA . GLY B 1 26 ? -14.516 -15.594 2.938 1 97.38 26 GLY B CA 1
ATOM 2018 C C . GLY B 1 26 ? -13.938 -16.75 3.729 1 97.38 26 GLY B C 1
ATOM 2019 O O . GLY B 1 26 ? -13.203 -17.578 3.186 1 97.38 26 GLY B O 1
ATOM 2020 N N . LEU B 1 27 ? -14.359 -16.781 4.969 1 98 27 LEU B N 1
ATOM 2021 C CA . LEU B 1 27 ? -13.852 -17.828 5.836 1 98 27 LEU B CA 1
ATOM 2022 C C . LEU B 1 27 ? -14.344 -19.203 5.371 1 98 27 LEU B C 1
ATOM 2024 O O . LEU B 1 27 ? -13.594 -20.188 5.406 1 98 27 LEU B O 1
ATOM 2028 N N . ALA B 1 28 ? -15.562 -19.281 4.988 1 98.12 28 ALA B N 1
ATOM 2029 C CA . ALA B 1 28 ? -16.109 -20.547 4.488 1 98.12 28 ALA B CA 1
ATOM 2030 C C . ALA B 1 28 ? -15.344 -21.031 3.268 1 98.12 28 ALA B C 1
ATOM 2032 O O . ALA B 1 28 ? -14.961 -22.203 3.195 1 98.12 28 ALA B O 1
ATOM 2033 N N . LEU B 1 29 ? -15.07 -20.156 2.381 1 98.25 29 LEU B N 1
ATOM 2034 C CA . LEU B 1 29 ? -14.336 -20.516 1.172 1 98.25 29 LEU B CA 1
ATOM 2035 C C . LEU B 1 29 ? -12.891 -20.875 1.499 1 98.25 29 LEU B C 1
ATOM 2037 O O . LEU B 1 29 ? -12.328 -21.797 0.919 1 98.25 29 LEU B O 1
ATOM 2041 N N . LEU B 1 30 ? -12.281 -20.094 2.375 1 98.56 30 LEU B N 1
ATOM 2042 C CA . LEU B 1 30 ? -10.914 -20.375 2.791 1 98.56 30 LEU B CA 1
ATOM 2043 C C . LEU B 1 30 ? -10.789 -21.781 3.373 1 98.56 30 LEU B C 1
ATOM 2045 O O . LEU B 1 30 ? -9.867 -22.516 3.029 1 98.56 30 LEU B O 1
ATOM 2049 N N . ARG B 1 31 ? -11.703 -22.172 4.195 1 98.5 31 ARG B N 1
ATOM 2050 C CA . ARG B 1 31 ? -11.688 -23.484 4.828 1 98.5 31 ARG B CA 1
ATOM 2051 C C . ARG B 1 31 ? -11.938 -24.594 3.805 1 98.5 31 ARG B C 1
ATOM 2053 O O . ARG B 1 31 ? -11.336 -25.672 3.879 1 98.5 31 ARG B O 1
ATOM 2060 N N . ASP B 1 32 ? -12.758 -24.297 2.904 1 98.31 32 ASP B N 1
ATOM 2061 C CA . ASP B 1 32 ? -13.18 -25.297 1.936 1 98.31 32 ASP B CA 1
ATOM 2062 C C . ASP B 1 32 ? -12.133 -25.469 0.836 1 98.31 32 ASP B C 1
ATOM 2064 O O . ASP B 1 32 ? -11.812 -26.594 0.453 1 98.31 32 ASP B O 1
ATOM 2068 N N . LEU B 1 33 ? -11.609 -24.406 0.29 1 98.62 33 LEU B N 1
ATOM 2069 C CA . LEU B 1 33 ? -10.781 -24.438 -0.914 1 98.62 33 LEU B CA 1
ATOM 2070 C C . LEU B 1 33 ? -9.305 -24.328 -0.563 1 98.62 33 LEU B C 1
ATOM 2072 O O . LEU B 1 33 ? -8.445 -24.781 -1.325 1 98.62 33 LEU B O 1
ATOM 2076 N N . GLY B 1 34 ? -8.977 -23.734 0.533 1 98.31 34 GLY B N 1
ATOM 2077 C CA . GLY B 1 34 ? -7.598 -23.484 0.932 1 98.31 34 GLY B CA 1
ATOM 2078 C C . GLY B 1 34 ? -6.73 -24.734 0.888 1 98.31 34 GLY B C 1
ATOM 2079 O O . GLY B 1 34 ? -5.637 -24.703 0.318 1 98.31 34 GLY B O 1
ATOM 2080 N N . PRO B 1 35 ? -7.219 -25.781 1.456 1 98.06 35 PRO B N 1
ATOM 2081 C CA . PRO B 1 35 ? -6.418 -27.016 1.49 1 98.06 35 PRO B CA 1
ATOM 2082 C C . PRO B 1 35 ? -6.16 -27.594 0.099 1 98.06 35 PRO B C 1
ATOM 2084 O O . PRO B 1 35 ? -5.293 -28.453 -0.065 1 98.06 35 PRO B O 1
ATOM 2087 N N . LEU B 1 36 ? -6.871 -27.141 -0.923 1 98 36 LEU B N 1
ATOM 2088 C CA . LEU B 1 36 ? -6.758 -27.703 -2.264 1 98 36 LEU B CA 1
ATOM 2089 C C . LEU B 1 36 ? -5.684 -26.969 -3.068 1 98 36 LEU B C 1
ATOM 2091 O O . LEU B 1 36 ? -5.137 -27.531 -4.023 1 98 36 LEU B O 1
ATOM 2095 N N . VAL B 1 37 ? -5.391 -25.75 -2.729 1 98.38 37 VAL B N 1
ATOM 2096 C CA . VAL B 1 37 ? -4.543 -24.906 -3.566 1 98.38 37 VAL B CA 1
ATOM 2097 C C . VAL B 1 37 ? -3.166 -24.75 -2.924 1 98.38 37 VAL B C 1
ATOM 2099 O O . VAL B 1 37 ? -2.98 -25.094 -1.752 1 98.38 37 VAL B O 1
ATOM 2102 N N . GLY B 1 38 ? -2.229 -24.312 -3.719 1 98.31 38 GLY B N 1
ATOM 2103 C CA . GLY B 1 38 ? -0.866 -24.156 -3.234 1 98.31 38 GLY B CA 1
ATOM 2104 C C . GLY B 1 38 ? -0.703 -22.984 -2.281 1 98.31 38 GLY B C 1
ATOM 2105 O O . GLY B 1 38 ? 0.171 -23.016 -1.412 1 98.31 38 GLY B O 1
ATOM 2106 N N . MET B 1 39 ? -1.536 -21.984 -2.475 1 98.62 39 MET B N 1
ATOM 2107 C CA . MET B 1 39 ? -1.443 -20.734 -1.716 1 98.62 39 MET B CA 1
ATOM 2108 C C . MET B 1 39 ? -2.758 -19.969 -1.772 1 98.62 39 MET B C 1
ATOM 2110 O O . MET B 1 39 ? -3.562 -20.172 -2.684 1 98.62 39 MET B O 1
ATOM 2114 N N . VAL B 1 40 ? -3.018 -19.125 -0.774 1 98.81 40 VAL B N 1
ATOM 2115 C CA . VAL B 1 40 ? -4.156 -18.219 -0.814 1 98.81 40 VAL B CA 1
ATOM 2116 C C . VAL B 1 40 ? -3.674 -16.766 -0.682 1 98.81 40 VAL B C 1
ATOM 2118 O O . VAL B 1 40 ? -2.76 -16.484 0.097 1 98.81 40 VAL B O 1
ATOM 2121 N N . LYS B 1 41 ? -4.223 -15.961 -1.488 1 98.81 41 LYS B N 1
ATOM 2122 C CA . LYS B 1 41 ? -3.834 -14.555 -1.5 1 98.81 41 LYS B CA 1
ATOM 2123 C C . LYS B 1 41 ? -4.766 -13.719 -0.624 1 98.81 41 LYS B C 1
ATOM 2125 O O . LYS B 1 41 ? -5.988 -13.844 -0.718 1 98.81 41 LYS B O 1
ATOM 2130 N N . CYS B 1 42 ? -4.195 -12.953 0.227 1 98.31 42 CYS B N 1
ATOM 2131 C CA . CYS B 1 42 ? -4.871 -11.898 0.976 1 98.31 42 CYS B CA 1
ATOM 2132 C C . CYS B 1 42 ? -4.473 -10.523 0.457 1 98.31 42 CYS B C 1
ATOM 2134 O O . CYS B 1 42 ? -3.371 -10.039 0.733 1 98.31 42 CYS B O 1
ATOM 2136 N N . GLY B 1 43 ? -5.352 -9.898 -0.289 1 97.5 43 GLY B N 1
ATOM 2137 C CA . GLY B 1 43 ? -5.129 -8.547 -0.782 1 97.5 43 GLY B CA 1
ATOM 2138 C C . GLY B 1 43 ? -5.723 -7.477 0.117 1 97.5 43 GLY B C 1
ATOM 2139 O O . GLY B 1 43 ? -6.121 -7.762 1.248 1 97.5 43 GLY B O 1
ATOM 2140 N N . PRO B 1 44 ? -5.789 -6.262 -0.408 1 96.75 44 PRO B N 1
ATOM 2141 C CA . PRO B 1 44 ? -6.262 -5.133 0.397 1 96.75 44 PRO B CA 1
ATOM 2142 C C . PRO B 1 44 ? -7.703 -5.312 0.867 1 96.75 44 PRO B C 1
ATOM 2144 O O . PRO B 1 44 ? -8.047 -4.914 1.983 1 96.75 44 PRO B O 1
ATOM 2147 N N . VAL B 1 45 ? -8.555 -5.906 0.059 1 94.75 45 VAL B N 1
ATOM 2148 C CA . VAL B 1 45 ? -9.984 -5.984 0.319 1 94.75 45 VAL B CA 1
ATOM 2149 C C . VAL B 1 45 ? -10.242 -6.848 1.551 1 94.75 45 VAL B C 1
ATOM 2151 O O . VAL B 1 45 ? -10.742 -6.359 2.568 1 94.75 45 VAL B O 1
ATOM 2154 N N . PRO B 1 46 ? -9.812 -8.109 1.498 1 96 46 PRO B N 1
ATOM 2155 C CA . PRO B 1 46 ? -10.047 -8.898 2.709 1 96 46 PRO B CA 1
ATOM 2156 C C . PRO B 1 46 ? -9.18 -8.445 3.883 1 96 46 PRO B C 1
ATOM 2158 O O . PRO B 1 46 ? -9.594 -8.57 5.039 1 96 46 PRO B O 1
ATOM 2161 N N . TYR B 1 47 ? -7.969 -7.902 3.684 1 95.94 47 TYR B N 1
ATOM 2162 C CA . TYR B 1 47 ? -7.09 -7.535 4.785 1 95.94 47 TYR B CA 1
ATOM 2163 C C . TYR B 1 47 ? -7.703 -6.422 5.629 1 95.94 47 TYR B C 1
ATOM 2165 O O . TYR B 1 47 ? -7.684 -6.484 6.859 1 95.94 47 TYR B O 1
ATOM 2173 N N . LEU B 1 48 ? -8.281 -5.441 4.949 1 93.62 48 LEU B N 1
ATOM 2174 C CA . LEU B 1 48 ? -8.883 -4.32 5.66 1 93.62 48 LEU B CA 1
ATOM 2175 C C . LEU B 1 48 ? -10.172 -4.754 6.359 1 93.62 48 LEU B C 1
ATOM 2177 O O . LEU B 1 48 ? -10.531 -4.199 7.402 1 93.62 48 LEU B O 1
ATOM 2181 N N . SER B 1 49 ? -10.852 -5.777 5.844 1 92 49 SER B N 1
ATOM 2182 C CA . SER B 1 49 ? -12.164 -6.16 6.352 1 92 49 SER B CA 1
ATOM 2183 C C . SER B 1 49 ? -12.047 -7.23 7.434 1 92 49 SER B C 1
ATOM 2185 O O . SER B 1 49 ? -12.719 -7.156 8.461 1 92 49 SER B O 1
ATOM 2187 N N . TRP B 1 50 ? -11.25 -8.266 7.16 1 93.44 50 TRP B N 1
ATOM 2188 C CA . TRP B 1 50 ? -11.18 -9.398 8.078 1 93.44 50 TRP B CA 1
ATOM 2189 C C . TRP B 1 50 ? -9.805 -10.055 8.039 1 93.44 50 TRP B C 1
ATOM 2191 O O . TRP B 1 50 ? -9.695 -11.273 8.109 1 93.44 50 TRP B O 1
ATOM 2201 N N . GLY B 1 51 ? -8.75 -9.203 7.965 1 94.31 51 GLY B N 1
ATOM 2202 C CA . GLY B 1 51 ? -7.383 -9.672 7.793 1 94.31 51 GLY B CA 1
ATOM 2203 C C . GLY B 1 51 ? -6.914 -10.57 8.922 1 94.31 51 GLY B C 1
ATOM 2204 O O . GLY B 1 51 ? -6.273 -11.594 8.68 1 94.31 51 GLY B O 1
ATOM 2205 N N . GLU B 1 52 ? -7.234 -10.18 10.141 1 93.12 52 GLU B N 1
ATOM 2206 C CA . GLU B 1 52 ? -6.793 -10.969 11.281 1 93.12 52 GLU B CA 1
ATOM 2207 C C . GLU B 1 52 ? -7.391 -12.375 11.242 1 93.12 52 GLU B C 1
ATOM 2209 O O . GLU B 1 52 ? -6.68 -13.359 11.453 1 93.12 52 GLU B O 1
ATOM 2214 N N . SER B 1 53 ? -8.664 -12.461 10.977 1 96 53 SER B N 1
ATOM 2215 C CA . SER B 1 53 ? -9.328 -13.758 10.875 1 96 53 SER B CA 1
ATOM 2216 C C . SER B 1 53 ? -8.789 -14.562 9.703 1 96 53 SER B C 1
ATOM 2218 O O . SER B 1 53 ? -8.664 -15.789 9.789 1 96 53 SER B O 1
ATOM 2220 N N . PHE B 1 54 ? -8.477 -13.891 8.625 1 97.88 54 PHE B N 1
ATOM 2221 C CA . PHE B 1 54 ? -7.898 -14.531 7.453 1 97.88 54 PHE B CA 1
ATOM 2222 C C . PHE B 1 54 ? -6.605 -15.25 7.812 1 97.88 54 PHE B C 1
ATOM 2224 O O . PHE B 1 54 ? -6.465 -16.453 7.566 1 97.88 54 PHE B O 1
ATOM 2231 N N . LEU B 1 55 ? -5.703 -14.492 8.438 1 97.38 55 LEU B N 1
ATOM 2232 C CA . LEU B 1 55 ? -4.375 -15 8.75 1 97.38 55 LEU B CA 1
ATOM 2233 C C . LEU B 1 55 ? -4.445 -16.094 9.812 1 97.38 55 LEU B C 1
ATOM 2235 O O . LEU B 1 55 ? -3.766 -17.109 9.711 1 97.38 55 LEU B O 1
ATOM 2239 N N . SER B 1 56 ? -5.301 -15.859 10.797 1 97.31 56 SER B N 1
ATOM 2240 C CA . SER B 1 56 ? -5.43 -16.859 11.852 1 97.31 56 SER B CA 1
ATOM 2241 C C . SER B 1 56 ? -5.965 -18.172 11.305 1 97.31 56 SER B C 1
ATOM 2243 O O . SER B 1 56 ? -5.477 -19.25 11.664 1 97.31 56 SER B O 1
ATOM 2245 N N . THR B 1 57 ? -6.93 -18.109 10.469 1 98.19 57 THR B N 1
ATOM 2246 C CA . THR B 1 57 ? -7.527 -19.312 9.883 1 98.19 57 THR B CA 1
ATOM 2247 C C . THR B 1 57 ? -6.531 -20.016 8.969 1 98.19 57 THR B C 1
ATOM 2249 O O . THR B 1 57 ? -6.41 -21.25 9.008 1 98.19 57 THR B O 1
ATOM 2252 N N . ALA B 1 58 ? -5.836 -19.25 8.141 1 98.44 58 ALA B N 1
ATOM 2253 C CA . ALA B 1 58 ? -4.82 -19.828 7.273 1 98.44 58 ALA B CA 1
ATOM 2254 C C . ALA B 1 58 ? -3.746 -20.547 8.094 1 98.44 58 ALA B C 1
ATOM 2256 O O . ALA B 1 58 ? -3.303 -21.641 7.727 1 98.44 58 ALA B O 1
ATOM 2257 N N . GLU B 1 59 ? -3.357 -19.906 9.164 1 97.5 59 GLU B N 1
ATOM 2258 C CA . GLU B 1 59 ? -2.357 -20.484 10.047 1 97.5 59 GLU B CA 1
ATOM 2259 C C . GLU B 1 59 ? -2.854 -21.797 10.648 1 97.5 59 GLU B C 1
ATOM 2261 O O . GLU B 1 59 ? -2.121 -22.781 10.68 1 97.5 59 GLU B O 1
ATOM 2266 N N . GLU B 1 60 ? -4.059 -21.812 11.094 1 97.88 60 GLU B N 1
ATOM 2267 C CA . GLU B 1 60 ? -4.672 -23 11.68 1 97.88 60 GLU B CA 1
ATOM 2268 C C . GLU B 1 60 ? -4.719 -24.156 10.672 1 97.88 60 GLU B C 1
ATOM 2270 O O . GLU B 1 60 ? -4.512 -25.312 11.039 1 97.88 60 GLU B O 1
ATOM 2275 N N . LEU B 1 61 ? -4.961 -23.859 9.469 1 97.75 61 LEU B N 1
ATOM 2276 C CA . LEU B 1 61 ? -5.137 -24.859 8.422 1 97.75 61 LEU B CA 1
ATOM 2277 C C . LEU B 1 61 ? -3.799 -25.219 7.789 1 97.75 61 LEU B C 1
ATOM 2279 O O . LEU B 1 61 ? -3.725 -26.141 6.973 1 97.75 61 LEU B O 1
ATOM 2283 N N . GLY B 1 62 ? -2.787 -24.469 8.125 1 97.44 62 GLY B N 1
ATOM 2284 C CA . GLY B 1 62 ? -1.474 -24.719 7.551 1 97.44 62 GLY B CA 1
ATOM 2285 C C . GLY B 1 62 ? -1.373 -24.312 6.094 1 97.44 62 GLY B C 1
ATOM 2286 O O . GLY B 1 62 ? -0.665 -24.953 5.312 1 97.44 62 GLY B O 1
ATOM 2287 N N . ILE B 1 63 ? -2.096 -23.312 5.676 1 97.81 63 ILE B N 1
ATOM 2288 C CA . ILE B 1 63 ? -2.127 -22.844 4.297 1 97.81 63 ILE B CA 1
ATOM 2289 C C . ILE B 1 63 ? -1.179 -21.656 4.133 1 97.81 63 ILE B C 1
ATOM 2291 O O . ILE B 1 63 ? -1.295 -20.656 4.852 1 97.81 63 ILE B O 1
ATOM 2295 N N . PRO B 1 64 ? -0.213 -21.734 3.174 1 98.19 64 PRO B N 1
ATOM 2296 C CA . PRO B 1 64 ? 0.631 -20.562 2.918 1 98.19 64 PRO B CA 1
ATOM 2297 C C . PRO B 1 64 ? -0.16 -19.375 2.391 1 98.19 64 PRO B C 1
ATOM 2299 O O . PRO B 1 64 ? -1.073 -19.547 1.579 1 98.19 64 PRO B O 1
ATOM 2302 N N . VAL B 1 65 ? 0.238 -18.188 2.883 1 98.69 65 VAL B N 1
ATOM 2303 C CA . VAL B 1 65 ? -0.476 -16.969 2.504 1 98.69 65 VAL B CA 1
ATOM 2304 C C . VAL B 1 65 ? 0.435 -16.078 1.666 1 98.69 65 VAL B C 1
ATOM 2306 O O . VAL B 1 65 ? 1.604 -15.883 2.004 1 98.69 65 VAL B O 1
ATOM 2309 N N . PHE B 1 66 ? -0.087 -15.656 0.521 1 98.88 66 PHE B N 1
ATOM 2310 C CA . PHE B 1 66 ? 0.435 -14.539 -0.256 1 98.88 66 PHE B CA 1
ATOM 2311 C C . PHE B 1 66 ? -0.178 -13.219 0.21 1 98.88 66 PHE B C 1
ATOM 2313 O O . PHE B 1 66 ? -1.324 -12.914 -0.122 1 98.88 66 PHE B O 1
ATOM 2320 N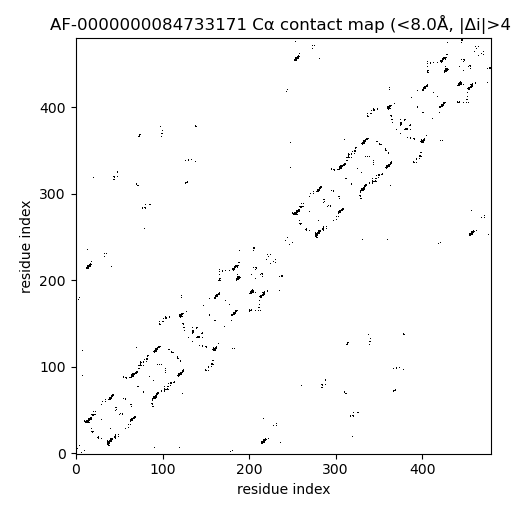 N . LEU B 1 67 ? 0.52 -12.477 1.073 1 98.56 67 LEU B N 1
ATOM 2321 C CA . LEU B 1 67 ? 0.06 -11.164 1.51 1 98.56 67 LEU B CA 1
ATOM 2322 C C . LEU B 1 67 ? 0.342 -10.109 0.447 1 98.56 67 LEU B C 1
ATOM 2324 O O . LEU B 1 67 ? 1.452 -9.57 0.373 1 98.56 67 LEU B O 1
ATOM 2328 N N . ASP B 1 68 ? -0.645 -9.75 -0.345 1 98.62 68 ASP B N 1
ATOM 2329 C CA . ASP B 1 68 ? -0.501 -8.914 -1.532 1 98.62 68 ASP B CA 1
ATOM 2330 C C . ASP B 1 68 ? -0.979 -7.492 -1.262 1 98.62 68 ASP B C 1
ATOM 2332 O O . ASP B 1 68 ? -1.998 -7.059 -1.803 1 98.62 68 ASP B O 1
ATOM 2336 N N . LEU B 1 69 ? -0.187 -6.785 -0.496 1 98.25 69 LEU B N 1
ATOM 2337 C CA . LEU B 1 69 ? -0.6 -5.441 -0.111 1 98.25 69 LEU B CA 1
ATOM 2338 C C . LEU B 1 69 ? 0.185 -4.391 -0.887 1 98.25 69 LEU B C 1
ATOM 2340 O O . LEU B 1 69 ? -0.102 -3.195 -0.784 1 98.25 69 LEU B O 1
ATOM 2344 N N . LYS B 1 70 ? 1.169 -4.816 -1.646 1 98.5 70 LYS B N 1
ATOM 2345 C CA . LYS B 1 70 ? 1.935 -3.965 -2.553 1 98.5 70 LYS B CA 1
ATOM 2346 C C . LYS B 1 70 ? 2.508 -2.756 -1.82 1 98.5 70 LYS B C 1
ATOM 2348 O O . LYS B 1 70 ? 2.322 -1.616 -2.254 1 98.5 70 LYS B O 1
ATOM 2353 N N . TRP B 1 71 ? 3.26 -3.021 -0.806 1 98.31 71 TRP B N 1
ATOM 2354 C CA . TRP B 1 71 ? 3.814 -1.965 0.033 1 98.31 71 TRP B CA 1
ATOM 2355 C C . TRP B 1 71 ? 4.668 -1.008 -0.792 1 98.31 71 TRP B C 1
ATOM 2357 O O . TRP B 1 71 ? 5.387 -1.432 -1.7 1 98.31 71 TRP B O 1
ATOM 2367 N N . HIS B 1 72 ? 4.586 0.284 -0.516 1 98.25 72 HIS B N 1
ATOM 2368 C CA . HIS B 1 72 ? 5.262 1.375 -1.21 1 98.25 72 HIS B CA 1
ATOM 2369 C C . HIS B 1 72 ? 5.457 2.576 -0.29 1 98.25 72 HIS B C 1
ATOM 2371 O O . HIS B 1 72 ? 4.559 3.41 -0.155 1 98.25 72 HIS B O 1
ATOM 2377 N N . ASP B 1 73 ? 6.539 2.67 0.342 1 98.06 73 ASP B N 1
ATOM 2378 C CA . ASP B 1 73 ? 6.859 3.684 1.343 1 98.06 73 ASP B CA 1
ATOM 2379 C C . ASP B 1 73 ? 8.367 3.887 1.456 1 98.06 73 ASP B C 1
ATOM 2381 O O . ASP B 1 73 ? 9.141 3.279 0.709 1 98.06 73 ASP B O 1
ATOM 2385 N N . ILE B 1 74 ? 8.75 4.742 2.314 1 96.75 74 ILE B N 1
ATOM 2386 C CA . ILE B 1 74 ? 10.18 4.98 2.51 1 96.75 74 ILE B CA 1
ATOM 2387 C C . ILE B 1 74 ? 10.836 3.738 3.104 1 96.75 74 ILE B C 1
ATOM 2389 O O . ILE B 1 74 ? 10.172 2.932 3.758 1 96.75 74 ILE B O 1
ATOM 2393 N N . PRO B 1 75 ? 12.148 3.586 2.92 1 97.62 75 PRO B N 1
ATOM 2394 C CA . PRO B 1 75 ? 12.852 2.359 3.291 1 97.62 75 PRO B CA 1
ATOM 2395 C C . PRO B 1 75 ? 12.672 1.994 4.762 1 97.62 75 PRO B C 1
ATOM 2397 O O . PRO B 1 75 ? 12.391 0.837 5.086 1 97.62 75 PRO B O 1
ATOM 2400 N N . ASN B 1 76 ? 12.75 2.924 5.633 1 95.25 76 ASN B N 1
ATOM 2401 C CA . ASN B 1 76 ? 12.633 2.621 7.055 1 95.25 76 ASN B CA 1
ATOM 2402 C C . ASN B 1 76 ? 11.266 2.045 7.395 1 95.25 76 ASN B C 1
ATOM 2404 O O . ASN B 1 76 ? 11.156 1.085 8.164 1 95.25 76 ASN B O 1
ATOM 2408 N N . THR B 1 77 ? 10.234 2.625 6.859 1 96.12 77 THR B N 1
ATOM 2409 C CA . THR B 1 77 ? 8.875 2.139 7.094 1 96.12 77 THR B CA 1
ATOM 2410 C C . THR B 1 77 ? 8.711 0.718 6.562 1 96.12 77 THR B C 1
ATOM 2412 O O . THR B 1 77 ? 8.141 -0.139 7.238 1 96.12 77 THR B O 1
ATOM 2415 N N . ILE B 1 78 ? 9.266 0.463 5.387 1 97.62 78 ILE B N 1
ATOM 2416 C CA . ILE B 1 78 ? 9.172 -0.861 4.785 1 97.62 78 ILE B CA 1
ATOM 2417 C C . ILE B 1 78 ? 9.938 -1.871 5.633 1 97.62 78 ILE B C 1
ATOM 2419 O O . ILE B 1 78 ? 9.453 -2.975 5.891 1 97.62 78 ILE B O 1
ATOM 2423 N N . PHE B 1 79 ? 11.141 -1.473 6.062 1 97.38 79 PHE B N 1
ATOM 2424 C CA . PHE B 1 79 ? 11.93 -2.35 6.918 1 97.38 79 PHE B CA 1
ATOM 2425 C C . PHE B 1 79 ? 11.164 -2.715 8.18 1 97.38 79 PHE B C 1
ATOM 2427 O O . PHE B 1 79 ? 11.016 -3.895 8.508 1 97.38 79 PHE B O 1
ATOM 2434 N N . GLU B 1 80 ? 10.609 -1.725 8.844 1 94.88 80 GLU B N 1
ATOM 2435 C CA . GLU B 1 80 ? 9.891 -1.96 10.094 1 94.88 80 GLU B CA 1
ATOM 2436 C C . GLU B 1 80 ? 8.625 -2.783 9.859 1 94.88 80 GLU B C 1
ATOM 2438 O O . GLU B 1 80 ? 8.281 -3.646 10.664 1 94.88 80 GLU B O 1
ATOM 2443 N N . THR B 1 81 ? 7.938 -2.549 8.797 1 95.94 81 THR B N 1
ATOM 2444 C CA . THR B 1 81 ? 6.688 -3.221 8.461 1 95.94 81 THR B CA 1
ATOM 2445 C C . THR B 1 81 ? 6.918 -4.711 8.234 1 95.94 81 THR B C 1
ATOM 2447 O O . THR B 1 81 ? 6.172 -5.547 8.75 1 95.94 81 THR B O 1
ATOM 2450 N N . LEU B 1 82 ? 7.984 -5.031 7.527 1 96.5 82 LEU B N 1
ATOM 2451 C CA . LEU B 1 82 ? 8.18 -6.402 7.07 1 96.5 82 LEU B CA 1
ATOM 2452 C C . LEU B 1 82 ? 9.062 -7.184 8.039 1 96.5 82 LEU B C 1
ATOM 2454 O O . LEU B 1 82 ? 9.227 -8.398 7.898 1 96.5 82 LEU B O 1
ATOM 2458 N N . SER B 1 83 ? 9.633 -6.492 9.016 1 93.62 83 SER B N 1
ATOM 2459 C CA . SER B 1 83 ? 10.492 -7.152 10 1 93.62 83 SER B CA 1
ATOM 2460 C C . SER B 1 83 ? 9.672 -8.008 10.961 1 93.62 83 SER B C 1
ATOM 2462 O O . SER B 1 83 ? 10.203 -8.914 11.602 1 93.62 83 SER B O 1
ATOM 2464 N N . ARG B 1 84 ? 8.414 -7.668 11.109 1 88.12 84 ARG B N 1
ATOM 2465 C CA . ARG B 1 84 ? 7.543 -8.445 11.984 1 88.12 84 ARG B CA 1
ATOM 2466 C C . ARG B 1 84 ? 6.195 -8.719 11.328 1 88.12 84 ARG B C 1
ATOM 2468 O O . ARG B 1 84 ? 5.199 -8.055 11.633 1 88.12 84 ARG B O 1
ATOM 2475 N N . LEU B 1 85 ? 6.195 -9.719 10.602 1 93.19 85 LEU B N 1
ATOM 2476 C CA . LEU B 1 85 ? 4.934 -10.117 9.984 1 93.19 85 LEU B CA 1
ATOM 2477 C C . LEU B 1 85 ? 3.994 -10.734 11.016 1 93.19 85 LEU B C 1
ATOM 2479 O O . LEU B 1 85 ? 4.434 -11.469 11.906 1 93.19 85 LEU B O 1
ATOM 2483 N N . PRO B 1 86 ? 2.73 -10.555 10.914 1 92.19 86 PRO B N 1
ATOM 2484 C CA . PRO B 1 86 ? 1.776 -10.906 11.969 1 92.19 86 PRO B CA 1
ATOM 2485 C C . PRO B 1 86 ? 1.481 -12.406 12.023 1 92.19 86 PRO B C 1
ATOM 2487 O O . PRO B 1 86 ? 0.799 -12.867 12.938 1 92.19 86 PRO B O 1
ATOM 2490 N N . SER B 1 87 ? 1.928 -13.227 11.055 1 94.31 87 SER B N 1
ATOM 2491 C CA . SER B 1 87 ? 1.638 -14.656 11.023 1 94.31 87 SER B CA 1
ATOM 2492 C C . SER B 1 87 ? 2.73 -15.422 10.281 1 94.31 87 SER B C 1
ATOM 2494 O O . SER B 1 87 ? 3.219 -14.969 9.242 1 94.31 87 SER B O 1
ATOM 2496 N N . PRO B 1 88 ? 3.055 -16.547 10.789 1 94.38 88 PRO B N 1
ATOM 2497 C CA . PRO B 1 88 ? 4 -17.391 10.07 1 94.38 88 PRO B CA 1
ATOM 2498 C C . PRO B 1 88 ? 3.402 -17.984 8.797 1 94.38 88 PRO B C 1
ATOM 2500 O O . PRO B 1 88 ? 4.129 -18.562 7.98 1 94.38 88 PRO B O 1
ATOM 2503 N N . ALA B 1 89 ? 2.078 -17.859 8.625 1 96.69 89 ALA B N 1
ATOM 2504 C CA . ALA B 1 89 ? 1.435 -18.359 7.414 1 96.69 89 ALA B CA 1
ATOM 2505 C C . ALA B 1 89 ? 1.833 -17.547 6.191 1 96.69 89 ALA B C 1
ATOM 2507 O O . ALA B 1 89 ? 1.676 -17.984 5.055 1 96.69 89 ALA B O 1
ATOM 2508 N N . ILE B 1 90 ? 2.312 -16.344 6.41 1 97.25 90 ILE B N 1
ATOM 2509 C CA . ILE B 1 90 ? 2.711 -15.477 5.305 1 97.25 90 ILE B CA 1
ATOM 2510 C C . ILE B 1 90 ? 4.023 -15.977 4.703 1 97.25 90 ILE B C 1
ATOM 2512 O O . ILE B 1 90 ? 5.066 -15.938 5.359 1 97.25 90 ILE B O 1
ATOM 2516 N N . ARG B 1 91 ? 3.93 -16.391 3.441 1 97.62 91 ARG B N 1
ATOM 2517 C CA . ARG B 1 91 ? 5.098 -16.969 2.785 1 97.62 91 ARG B CA 1
ATOM 2518 C C . ARG B 1 91 ? 5.512 -16.141 1.574 1 97.62 91 ARG B C 1
ATOM 2520 O O . ARG B 1 91 ? 6.543 -16.406 0.955 1 97.62 91 ARG B O 1
ATOM 2527 N N . MET B 1 92 ? 4.75 -15.156 1.261 1 98.44 92 MET B N 1
ATOM 2528 C CA . MET B 1 92 ? 5.016 -14.266 0.13 1 98.44 92 MET B CA 1
ATOM 2529 C C . MET B 1 92 ? 4.422 -12.883 0.369 1 98.44 92 MET B C 1
ATOM 2531 O O . MET B 1 92 ? 3.309 -12.766 0.886 1 98.44 92 MET B O 1
ATOM 2535 N N . VAL B 1 93 ? 5.145 -11.844 0.018 1 98.62 93 VAL B N 1
ATOM 2536 C CA . VAL B 1 93 ? 4.656 -10.477 0.133 1 98.62 93 VAL B CA 1
ATOM 2537 C C . VAL B 1 93 ? 4.977 -9.703 -1.145 1 98.62 93 VAL B C 1
ATOM 2539 O O . VAL B 1 93 ? 5.848 -10.102 -1.917 1 98.62 93 VAL B O 1
ATOM 2542 N N . THR B 1 94 ? 4.25 -8.594 -1.325 1 98.81 94 THR B N 1
ATOM 2543 C CA . THR B 1 94 ? 4.496 -7.777 -2.512 1 98.81 94 THR B CA 1
ATOM 2544 C C . THR B 1 94 ? 4.922 -6.367 -2.119 1 98.81 94 THR B C 1
ATOM 2546 O O . THR B 1 94 ? 4.492 -5.844 -1.089 1 98.81 94 THR B O 1
ATOM 2549 N N . ILE B 1 95 ? 5.746 -5.762 -2.977 1 98.75 95 ILE B N 1
ATOM 2550 C CA . ILE B 1 95 ? 6.129 -4.355 -2.934 1 98.75 95 ILE B CA 1
ATOM 2551 C C . ILE B 1 95 ? 6.059 -3.756 -4.336 1 98.75 95 ILE B C 1
ATOM 2553 O O . ILE B 1 95 ? 6.016 -4.488 -5.328 1 98.75 95 ILE B O 1
ATOM 2557 N N . HIS B 1 96 ? 6.012 -2.473 -4.414 1 98.25 96 HIS B N 1
ATOM 2558 C CA . HIS B 1 96 ? 6.133 -1.805 -5.703 1 98.25 96 HIS B CA 1
ATOM 2559 C C . HIS B 1 96 ? 7.594 -1.549 -6.055 1 98.25 96 HIS B C 1
ATOM 2561 O O . HIS B 1 96 ? 8.328 -0.927 -5.281 1 98.25 96 HIS B O 1
ATOM 2567 N N . ALA B 1 97 ? 7.992 -1.863 -7.266 1 96.62 97 ALA B N 1
ATOM 2568 C CA . ALA B 1 97 ? 9.344 -1.613 -7.754 1 96.62 97 ALA B CA 1
ATOM 2569 C C . ALA B 1 97 ? 9.633 -0.116 -7.828 1 96.62 97 ALA B C 1
ATOM 2571 O O . ALA B 1 97 ? 10.797 0.303 -7.75 1 96.62 97 ALA B O 1
ATOM 2572 N N . GLN B 1 98 ? 8.648 0.659 -7.926 1 94 98 GLN B N 1
ATOM 2573 C CA . GLN B 1 98 ? 8.773 2.107 -8.031 1 94 98 GLN B CA 1
ATOM 2574 C C . GLN B 1 98 ? 9.312 2.711 -6.738 1 94 98 GLN B C 1
ATOM 2576 O O . GLN B 1 98 ? 9.711 3.877 -6.711 1 94 98 GLN B O 1
ATOM 2581 N N . GLY B 1 99 ? 9.297 1.937 -5.691 1 95.62 99 GLY B N 1
ATOM 2582 C CA . GLY B 1 99 ? 9.906 2.393 -4.453 1 95.62 99 GLY B CA 1
ATOM 2583 C C . GLY B 1 99 ? 11.422 2.49 -4.527 1 95.62 99 GLY B C 1
ATOM 2584 O O . GLY B 1 99 ? 12.062 3.043 -3.631 1 95.62 99 GLY B O 1
ATOM 2585 N N . GLY B 1 100 ? 12.031 1.875 -5.598 1 94.94 100 GLY B N 1
ATOM 2586 C CA . GLY B 1 100 ? 13.453 2.055 -5.859 1 94.94 100 GLY B CA 1
ATOM 2587 C C . GLY B 1 100 ? 14.328 1.07 -5.109 1 94.94 100 GLY B C 1
ATOM 2588 O O . GLY B 1 100 ? 13.828 0.276 -4.309 1 94.94 100 GLY B O 1
ATOM 2589 N N . GLN B 1 101 ? 15.578 1.201 -5.355 1 96 101 GLN B N 1
ATOM 2590 C CA . GLN B 1 101 ? 16.562 0.251 -4.863 1 96 101 GLN B CA 1
ATOM 2591 C C . GLN B 1 101 ? 16.594 0.231 -3.336 1 96 101 GLN B C 1
ATOM 2593 O O . GLN B 1 101 ? 16.562 -0.838 -2.723 1 96 101 GLN B O 1
ATOM 2598 N N . ALA B 1 102 ? 16.609 1.39 -2.738 1 97.06 102 ALA B N 1
ATOM 2599 C CA . ALA B 1 102 ? 16.75 1.479 -1.287 1 97.06 102 ALA B CA 1
ATOM 2600 C C . ALA B 1 102 ? 15.562 0.842 -0.573 1 97.06 102 ALA B C 1
ATOM 2602 O O . ALA B 1 102 ? 15.742 0.121 0.412 1 97.06 102 ALA B O 1
ATOM 2603 N N . MET B 1 103 ? 14.375 1.071 -1.062 1 97.69 103 MET B N 1
ATOM 2604 C CA . MET B 1 103 ? 13.18 0.496 -0.45 1 97.69 103 MET B CA 1
ATOM 2605 C C . MET B 1 103 ? 13.18 -1.023 -0.58 1 97.69 103 MET B C 1
ATOM 2607 O O . MET B 1 103 ? 12.906 -1.733 0.39 1 97.69 103 MET B O 1
ATOM 2611 N N . ILE B 1 104 ? 13.539 -1.494 -1.76 1 98.25 104 ILE B N 1
ATOM 2612 C CA . ILE B 1 104 ? 13.508 -2.928 -2.027 1 98.25 104 ILE B CA 1
ATOM 2613 C C . ILE B 1 104 ? 14.57 -3.635 -1.191 1 98.25 104 ILE B C 1
ATOM 2615 O O . ILE B 1 104 ? 14.312 -4.691 -0.613 1 98.25 104 ILE B O 1
ATOM 2619 N N . ALA B 1 105 ? 15.711 -3.02 -1.124 1 98.38 105 ALA B N 1
ATOM 2620 C CA . ALA B 1 105 ? 16.766 -3.576 -0.294 1 98.38 105 ALA B CA 1
ATOM 2621 C C . ALA B 1 105 ? 16.359 -3.629 1.173 1 98.38 105 ALA B C 1
ATOM 2623 O O . ALA B 1 105 ? 16.688 -4.578 1.885 1 98.38 105 ALA B O 1
ATOM 2624 N N . ALA B 1 106 ? 15.672 -2.607 1.622 1 98.38 106 ALA B N 1
ATOM 2625 C CA . ALA B 1 106 ? 15.18 -2.588 2.996 1 98.38 106 ALA B CA 1
ATOM 2626 C C . ALA B 1 106 ? 14.18 -3.721 3.234 1 98.38 106 ALA B C 1
ATOM 2628 O O . ALA B 1 106 ? 14.195 -4.355 4.293 1 98.38 106 ALA B O 1
ATOM 2629 N N . ALA B 1 107 ? 13.312 -3.965 2.287 1 98.56 107 ALA B N 1
ATOM 2630 C CA . ALA B 1 107 ? 12.375 -5.078 2.379 1 98.56 107 ALA B CA 1
ATOM 2631 C C . ALA B 1 107 ? 13.109 -6.41 2.504 1 98.56 107 ALA B C 1
ATOM 2633 O O . ALA B 1 107 ? 12.773 -7.23 3.361 1 98.56 107 ALA B O 1
ATOM 2634 N N . ARG B 1 108 ? 14.086 -6.57 1.683 1 98.12 108 ARG B N 1
ATOM 2635 C CA . ARG B 1 108 ? 14.867 -7.805 1.692 1 98.12 108 ARG B CA 1
ATOM 2636 C C . ARG B 1 108 ? 15.562 -8 3.037 1 98.12 108 ARG B C 1
ATOM 2638 O O . ARG B 1 108 ? 15.523 -9.094 3.604 1 98.12 108 ARG B O 1
ATOM 2645 N N . ARG B 1 109 ? 16.172 -6.957 3.506 1 97.69 109 ARG B N 1
ATOM 2646 C CA . ARG B 1 109 ? 16.859 -7.027 4.797 1 97.69 109 ARG B CA 1
ATOM 2647 C C . ARG B 1 109 ? 15.883 -7.41 5.906 1 97.69 109 ARG B C 1
ATOM 2649 O O . ARG B 1 109 ? 16.203 -8.219 6.777 1 97.69 109 ARG B O 1
ATOM 2656 N N . ALA B 1 110 ? 14.734 -6.844 5.887 1 97.25 110 ALA B N 1
ATOM 2657 C CA . ALA B 1 110 ? 13.719 -7.121 6.902 1 97.25 110 ALA B CA 1
ATOM 2658 C C . ALA B 1 110 ? 13.312 -8.594 6.887 1 97.25 110 ALA B C 1
ATOM 2660 O O . ALA B 1 110 ? 13.273 -9.242 7.934 1 97.25 110 ALA B O 1
ATOM 2661 N N . LEU B 1 111 ? 13.023 -9.125 5.719 1 96.81 111 LEU B N 1
ATOM 2662 C CA . LEU B 1 111 ? 12.539 -10.492 5.582 1 96.81 111 LEU B CA 1
ATOM 2663 C C . LEU B 1 111 ? 13.633 -11.492 5.926 1 96.81 111 LEU B C 1
ATOM 2665 O O . LEU B 1 111 ? 13.352 -12.562 6.48 1 96.81 111 LEU B O 1
ATOM 2669 N N . ASP B 1 112 ? 14.859 -11.148 5.637 1 94.62 112 ASP B N 1
ATOM 2670 C CA . ASP B 1 112 ? 15.984 -12.023 5.902 1 94.62 112 ASP B CA 1
ATOM 2671 C C . ASP B 1 112 ? 16.266 -12.125 7.402 1 94.62 112 ASP B C 1
ATOM 2673 O O . ASP B 1 112 ? 16.922 -13.062 7.859 1 94.62 112 ASP B O 1
ATOM 2677 N N . ALA B 1 113 ? 15.906 -11.117 8.102 1 88.25 113 ALA B N 1
ATOM 2678 C CA . ALA B 1 113 ? 16.172 -11.102 9.539 1 88.25 113 ALA B CA 1
ATOM 2679 C C . ALA B 1 113 ? 15.258 -12.07 10.281 1 88.25 113 ALA B C 1
ATOM 2681 O O . ALA B 1 113 ? 15.477 -12.367 11.453 1 88.25 113 ALA B O 1
ATOM 2682 N N . SER B 1 114 ? 14.289 -12.531 9.586 1 77.69 114 SER B N 1
ATOM 2683 C CA . SER B 1 114 ? 13.367 -13.484 10.195 1 77.69 114 SER B CA 1
ATOM 2684 C C . SER B 1 114 ? 14.07 -14.797 10.531 1 77.69 114 SER B C 1
ATOM 2686 O O . SER B 1 114 ? 14.969 -15.227 9.812 1 77.69 114 SER B O 1
ATOM 2688 N N . GLU B 1 115 ? 13.781 -15.289 11.695 1 74.62 115 GLU B N 1
ATOM 2689 C CA . GLU B 1 115 ? 14.375 -16.547 12.133 1 74.62 115 GLU B CA 1
ATOM 2690 C C . GLU B 1 115 ? 13.859 -17.719 11.312 1 74.62 115 GLU B C 1
ATOM 2692 O O . GLU B 1 115 ? 14.516 -18.75 11.219 1 74.62 115 GLU B O 1
ATOM 2697 N N . SER B 1 116 ? 12.648 -17.594 10.875 1 78.12 116 SER B N 1
ATOM 2698 C CA . SER B 1 116 ? 12.055 -18.625 10.023 1 78.12 116 SER B CA 1
ATOM 2699 C C . SER B 1 116 ? 12.43 -18.406 8.562 1 78.12 116 SER B C 1
ATOM 2701 O O . SER B 1 116 ? 13.18 -17.469 8.234 1 78.12 116 SER B O 1
ATOM 2703 N N . GLU B 1 117 ? 12.078 -19.375 7.738 1 86 117 GLU B N 1
ATOM 2704 C CA . GLU B 1 117 ? 12.289 -19.188 6.309 1 86 117 GLU B CA 1
ATOM 2705 C C . GLU B 1 117 ? 11.664 -17.891 5.816 1 86 117 GLU B C 1
ATOM 2707 O O . GLU B 1 117 ? 10.477 -17.641 6.039 1 86 117 GLU B O 1
ATOM 2712 N N . PRO B 1 118 ? 12.469 -17.094 5.191 1 92.81 118 PRO B N 1
ATOM 2713 C CA . PRO B 1 118 ? 11.969 -15.781 4.773 1 92.81 118 PRO B CA 1
ATOM 2714 C C . PRO B 1 118 ? 10.883 -15.875 3.703 1 92.81 118 PRO B C 1
ATOM 2716 O O . PRO B 1 118 ? 11 -16.672 2.768 1 92.81 118 PRO B O 1
ATOM 2719 N N . PRO B 1 119 ? 9.867 -15.133 3.816 1 96.44 119 PRO B N 1
ATOM 2720 C CA . PRO B 1 119 ? 8.875 -15.062 2.738 1 96.44 119 PRO B CA 1
ATOM 2721 C C . PRO B 1 119 ? 9.477 -14.602 1.414 1 96.44 119 PRO B C 1
ATOM 2723 O O . PRO B 1 119 ? 10.492 -13.906 1.404 1 96.44 119 PRO B O 1
ATOM 2726 N N . ALA B 1 120 ? 8.867 -15.039 0.356 1 97.88 120 ALA B N 1
ATOM 2727 C CA . ALA B 1 120 ? 9.242 -14.539 -0.965 1 97.88 120 ALA B CA 1
ATOM 2728 C C . ALA B 1 120 ? 8.891 -13.062 -1.11 1 97.88 120 ALA B C 1
ATOM 2730 O O . ALA B 1 120 ? 7.812 -12.633 -0.702 1 97.88 120 ALA B O 1
ATOM 2731 N N . LEU B 1 121 ? 9.844 -12.32 -1.636 1 98.69 121 LEU B N 1
ATOM 2732 C CA . LEU B 1 121 ? 9.641 -10.906 -1.948 1 98.69 121 LEU B CA 1
ATOM 2733 C C . LEU B 1 121 ? 9.352 -10.711 -3.436 1 98.69 121 LEU B C 1
ATOM 2735 O O . LEU B 1 121 ? 10.242 -10.898 -4.27 1 98.69 121 LEU B O 1
ATOM 2739 N N . ILE B 1 122 ? 8.125 -10.352 -3.773 1 98.88 122 ILE B N 1
ATOM 2740 C CA . ILE B 1 122 ? 7.688 -10.203 -5.156 1 98.88 122 ILE B CA 1
ATOM 2741 C C . ILE B 1 122 ? 7.41 -8.734 -5.461 1 98.88 122 ILE B C 1
ATOM 2743 O O . ILE B 1 122 ? 6.734 -8.055 -4.688 1 98.88 122 ILE B O 1
ATOM 2747 N N . ALA B 1 123 ? 7.914 -8.203 -6.586 1 98.81 123 ALA B N 1
ATOM 2748 C CA . ALA B 1 123 ? 7.738 -6.793 -6.922 1 98.81 123 ALA B CA 1
ATOM 2749 C C . ALA B 1 123 ? 6.707 -6.617 -8.031 1 98.81 123 ALA B C 1
ATOM 2751 O O . ALA B 1 123 ? 6.672 -7.402 -8.984 1 98.81 123 ALA B O 1
ATOM 2752 N N . VAL B 1 124 ? 5.906 -5.629 -7.867 1 98.5 124 VAL B N 1
ATOM 2753 C CA . VAL B 1 124 ? 5.02 -5.148 -8.922 1 98.5 124 VAL B CA 1
ATOM 2754 C C . VAL B 1 124 ? 5.727 -4.07 -9.742 1 98.5 124 VAL B C 1
ATOM 2756 O O . VAL B 1 124 ? 6.309 -3.137 -9.18 1 98.5 124 VAL B O 1
ATOM 2759 N N . THR B 1 125 ? 5.68 -4.18 -11.023 1 95.69 125 THR B N 1
ATOM 2760 C CA . THR B 1 125 ? 6.277 -3.16 -11.875 1 95.69 125 THR B CA 1
ATOM 2761 C C . THR B 1 125 ? 5.246 -2.104 -12.266 1 95.69 125 THR B C 1
ATOM 2763 O O . THR B 1 125 ? 5.012 -1.156 -11.508 1 95.69 125 THR B O 1
ATOM 2766 N N . LEU B 1 126 ? 4.457 -2.445 -13.344 1 93.88 126 LEU B N 1
ATOM 2767 C CA . LEU B 1 126 ? 3.369 -1.559 -13.742 1 93.88 126 LEU B CA 1
ATOM 2768 C C . LEU B 1 126 ? 2.021 -2.258 -13.602 1 93.88 126 LEU B C 1
ATOM 2770 O O . LEU B 1 126 ? 1.865 -3.404 -14.031 1 93.88 126 LEU B O 1
ATOM 2774 N N . LEU B 1 127 ? 1.121 -1.512 -13.023 1 94.38 127 LEU B N 1
ATOM 2775 C CA . LEU B 1 127 ? -0.222 -2.068 -12.891 1 94.38 127 LEU B CA 1
ATOM 2776 C C . LEU B 1 127 ? -0.875 -2.225 -14.266 1 94.38 127 LEU B C 1
ATOM 2778 O O . LEU B 1 127 ? -0.701 -1.376 -15.141 1 94.38 127 LEU B O 1
ATOM 2782 N N . THR B 1 128 ? -1.617 -3.254 -14.43 1 89.06 128 THR B N 1
ATOM 2783 C CA . THR B 1 128 ? -2.129 -3.686 -15.727 1 89.06 128 THR B CA 1
ATOM 2784 C C . THR B 1 128 ? -3.18 -2.709 -16.25 1 89.06 128 THR B C 1
ATOM 2786 O O . THR B 1 128 ? -3.455 -2.662 -17.453 1 89.06 128 THR B O 1
ATOM 2789 N N . HIS B 1 129 ? -3.771 -1.933 -15.32 1 91 129 HIS B N 1
ATOM 2790 C CA . HIS B 1 129 ? -4.848 -1.05 -15.758 1 91 129 HIS B CA 1
ATOM 2791 C C . HIS B 1 129 ? -4.297 0.195 -16.438 1 91 129 HIS B C 1
ATOM 2793 O O . HIS B 1 129 ? -5.043 0.934 -17.094 1 91 129 HIS B O 1
ATOM 2799 N N . LEU B 1 130 ? -3.064 0.483 -16.281 1 91.44 130 LEU B N 1
ATOM 2800 C CA . LEU B 1 130 ? -2.477 1.698 -16.828 1 91.44 130 LEU B CA 1
ATOM 2801 C C . LEU B 1 130 ? -2.416 1.629 -18.344 1 91.44 130 LEU B C 1
ATOM 2803 O O . LEU B 1 130 ? -1.938 0.641 -18.906 1 91.44 130 LEU B O 1
ATOM 2807 N N . THR B 1 131 ? -2.865 2.668 -18.984 1 90.06 131 THR B N 1
ATOM 2808 C CA . THR B 1 131 ? -2.809 2.77 -20.438 1 90.06 131 THR B CA 1
ATOM 2809 C C . THR B 1 131 ? -1.412 3.176 -20.906 1 90.06 131 THR B C 1
ATOM 2811 O O . THR B 1 131 ? -0.599 3.639 -20.094 1 90.06 131 THR B O 1
ATOM 2814 N N . GLU B 1 132 ? -1.27 2.988 -22.219 1 91 132 GLU B N 1
ATOM 2815 C CA . GLU B 1 132 ? 0.012 3.422 -22.766 1 91 132 GLU B CA 1
ATOM 2816 C C . GLU B 1 132 ? 0.218 4.922 -22.562 1 91 132 GLU B C 1
ATOM 2818 O O . GLU B 1 132 ? 1.341 5.375 -22.328 1 91 132 GLU B O 1
ATOM 2823 N N . VAL B 1 133 ? -0.806 5.691 -22.656 1 88.81 133 VAL B N 1
ATOM 2824 C CA . VAL B 1 133 ? -0.739 7.133 -22.453 1 88.81 133 VAL B CA 1
ATOM 2825 C C . VAL B 1 133 ? -0.302 7.434 -21.016 1 88.81 133 VAL B C 1
ATOM 2827 O O . VAL B 1 133 ? 0.594 8.25 -20.797 1 88.81 133 VAL B O 1
ATOM 2830 N N . GLU B 1 134 ? -0.827 6.723 -20.062 1 86.56 134 GLU B N 1
ATOM 2831 C CA . GLU B 1 134 ? -0.494 6.93 -18.656 1 86.56 134 GLU B CA 1
ATOM 2832 C C . GLU B 1 134 ? 0.927 6.465 -18.344 1 86.56 134 GLU B C 1
ATOM 2834 O O . GLU B 1 134 ? 1.639 7.098 -17.562 1 86.56 134 GLU B O 1
ATOM 2839 N N . VAL B 1 135 ? 1.283 5.406 -18.984 1 87.94 135 VAL B N 1
ATOM 2840 C CA . VAL B 1 135 ? 2.641 4.895 -18.828 1 87.94 135 VAL B CA 1
ATOM 2841 C C . VAL B 1 135 ? 3.645 5.922 -19.328 1 87.94 135 VAL B C 1
ATOM 2843 O O . VAL B 1 135 ? 4.656 6.188 -18.672 1 87.94 135 VAL B O 1
ATOM 2846 N N . LYS B 1 136 ? 3.318 6.578 -20.438 1 84.44 136 LYS B N 1
ATOM 2847 C CA . LYS B 1 136 ? 4.184 7.617 -20.984 1 84.44 136 LYS B CA 1
ATOM 2848 C C . LYS B 1 136 ? 4.203 8.852 -20.078 1 84.44 136 LYS B C 1
ATOM 2850 O O . LYS B 1 136 ? 5.25 9.477 -19.891 1 84.44 136 LYS B O 1
ATOM 2855 N N . GLU B 1 137 ? 3.123 9.102 -19.547 1 79.81 137 GLU B N 1
ATOM 2856 C CA . GLU B 1 137 ? 3.027 10.227 -18.625 1 79.81 137 GLU B CA 1
ATOM 2857 C C . GLU B 1 137 ? 3.861 9.992 -17.375 1 79.81 137 GLU B C 1
ATOM 2859 O O . GLU B 1 137 ? 4.328 10.945 -16.75 1 79.81 137 GLU B O 1
ATOM 2864 N N . MET B 1 138 ? 4.031 8.789 -17.078 1 78.06 138 MET B N 1
ATOM 2865 C CA . MET B 1 138 ? 4.863 8.422 -15.93 1 78.06 138 MET B CA 1
ATOM 2866 C C . MET B 1 138 ? 6.344 8.484 -16.297 1 78.06 138 MET B C 1
ATOM 2868 O O . MET B 1 138 ? 7.207 8.336 -15.43 1 78.06 138 MET B O 1
ATOM 2872 N N . GLY B 1 139 ? 6.594 8.68 -17.625 1 75.06 139 GLY B N 1
ATOM 2873 C CA . GLY B 1 139 ? 7.973 8.914 -18.031 1 75.06 139 GLY B CA 1
ATOM 2874 C C . GLY B 1 139 ? 8.586 7.727 -18.75 1 75.06 139 GLY B C 1
ATOM 2875 O O . GLY B 1 139 ? 9.773 7.742 -19.094 1 75.06 139 GLY B O 1
ATOM 2876 N N . TYR B 1 140 ? 7.82 6.68 -18.969 1 82.44 140 TYR B N 1
ATOM 2877 C CA . TYR B 1 140 ? 8.352 5.516 -19.672 1 82.44 140 TYR B CA 1
ATOM 2878 C C . TYR B 1 140 ? 8.031 5.582 -21.156 1 82.44 140 TYR B C 1
ATOM 2880 O O . TYR B 1 140 ? 6.934 5.98 -21.547 1 82.44 140 TYR B O 1
ATOM 2888 N N . PRO B 1 141 ? 9.047 5.176 -21.969 1 86.12 141 PRO B N 1
ATOM 2889 C CA . PRO B 1 141 ? 8.789 5.211 -23.406 1 86.12 141 PRO B CA 1
ATOM 2890 C C . PRO B 1 141 ? 7.648 4.281 -23.828 1 86.12 141 PRO B C 1
ATOM 2892 O O . PRO B 1 141 ? 6.938 4.566 -24.797 1 86.12 141 PRO B O 1
ATOM 2895 N N . SER B 1 142 ? 7.559 3.174 -23.203 1 91.5 142 SER B N 1
ATOM 2896 C CA . SER B 1 142 ? 6.512 2.182 -23.422 1 91.5 142 SER B CA 1
ATOM 2897 C C . SER B 1 142 ? 6.301 1.316 -22.172 1 91.5 142 SER B C 1
ATOM 2899 O O . SER B 1 142 ? 7.137 1.308 -21.266 1 91.5 142 SER B O 1
ATOM 2901 N N . ARG B 1 143 ? 5.199 0.668 -22.188 1 92.69 143 ARG B N 1
ATOM 2902 C CA . ARG B 1 143 ? 4.941 -0.281 -21.109 1 92.69 143 ARG B CA 1
ATOM 2903 C C . ARG B 1 143 ? 6.039 -1.338 -21.047 1 92.69 143 ARG B C 1
ATOM 2905 O O . ARG B 1 143 ? 6.531 -1.657 -19.953 1 92.69 143 ARG B O 1
ATOM 2912 N N . GLU B 1 144 ? 6.387 -1.828 -22.188 1 93.69 144 GLU B N 1
ATOM 2913 C CA . GLU B 1 144 ? 7.422 -2.855 -22.25 1 93.69 144 GLU B CA 1
ATOM 2914 C C . GLU B 1 144 ? 8.719 -2.373 -21.609 1 93.69 144 GLU B C 1
ATOM 2916 O O . GLU B 1 144 ? 9.32 -3.084 -20.797 1 93.69 144 GLU B O 1
ATOM 2921 N N . GLU B 1 145 ? 9.117 -1.209 -21.875 1 92.44 145 GLU B N 1
ATOM 2922 C CA . GLU B 1 145 ? 10.352 -0.651 -21.344 1 92.44 145 GLU B CA 1
ATOM 2923 C C . GLU B 1 145 ? 10.219 -0.374 -19.844 1 92.44 145 GLU B C 1
ATOM 2925 O O . GLU B 1 145 ? 11.18 -0.562 -19.078 1 92.44 145 GLU B O 1
ATOM 2930 N N . GLY B 1 146 ? 9.055 0.104 -19.453 1 92.12 146 GLY B N 1
ATOM 2931 C CA . GLY B 1 146 ? 8.812 0.327 -18.031 1 92.12 146 GLY B CA 1
ATOM 2932 C C . GLY B 1 146 ? 8.906 -0.942 -17.219 1 92.12 146 GLY B C 1
ATOM 2933 O O . GLY B 1 146 ? 9.57 -0.968 -16.172 1 92.12 146 GLY B O 1
ATOM 2934 N N . VAL B 1 147 ? 8.289 -1.934 -17.75 1 95.12 147 VAL B N 1
ATOM 2935 C CA . VAL B 1 147 ? 8.312 -3.227 -17.078 1 95.12 147 VAL B CA 1
ATOM 2936 C C . VAL B 1 147 ? 9.742 -3.756 -17.031 1 95.12 147 VAL B C 1
ATOM 2938 O O . VAL B 1 147 ? 10.195 -4.234 -15.984 1 95.12 147 VAL B O 1
ATOM 2941 N N . ALA B 1 148 ? 10.461 -3.609 -18.094 1 95.25 148 ALA B N 1
ATOM 2942 C CA . ALA B 1 148 ? 11.836 -4.09 -18.156 1 95.25 148 ALA B CA 1
ATOM 2943 C C . ALA B 1 148 ? 12.727 -3.354 -17.156 1 95.25 148 ALA B C 1
ATOM 2945 O O . ALA B 1 148 ? 13.5 -3.98 -16.422 1 95.25 148 ALA B O 1
ATOM 2946 N N . ARG B 1 149 ? 12.617 -2.109 -17.094 1 92.81 149 ARG B N 1
ATOM 2947 C CA . ARG B 1 149 ? 13.453 -1.295 -16.219 1 92.81 149 ARG B CA 1
ATOM 2948 C C . ARG B 1 149 ? 13.133 -1.563 -14.758 1 92.81 149 ARG B C 1
ATOM 2950 O O . ARG B 1 149 ? 14.031 -1.834 -13.961 1 92.81 149 ARG B O 1
ATOM 2957 N N . LEU B 1 150 ? 11.875 -1.458 -14.414 1 94.75 150 LEU B N 1
ATOM 2958 C CA . LEU B 1 150 ? 11.438 -1.653 -13.039 1 94.75 150 LEU B CA 1
ATOM 2959 C C . LEU B 1 150 ? 11.734 -3.076 -12.57 1 94.75 150 LEU B C 1
ATOM 2961 O O . LEU B 1 150 ? 12.141 -3.287 -11.43 1 94.75 150 LEU B O 1
ATOM 2965 N N . GLY B 1 151 ? 11.492 -4.023 -13.477 1 97.06 151 GLY B N 1
ATOM 2966 C CA . GLY B 1 151 ? 11.805 -5.406 -13.141 1 97.06 151 GLY B CA 1
ATOM 2967 C C . GLY B 1 151 ? 13.273 -5.625 -12.836 1 97.06 151 GLY B C 1
ATOM 2968 O O . GLY B 1 151 ? 13.617 -6.305 -11.859 1 97.06 151 GLY B O 1
ATOM 2969 N N . SER B 1 152 ? 14.125 -5.012 -13.641 1 96.94 152 SER B N 1
ATOM 2970 C CA . SER B 1 152 ? 15.562 -5.156 -13.438 1 96.94 152 SER B CA 1
ATOM 2971 C C . SER B 1 152 ? 16 -4.512 -12.133 1 96.94 152 SER B C 1
ATOM 2973 O O . SER B 1 152 ? 16.828 -5.078 -11.398 1 96.94 152 SER B O 1
ATOM 2975 N N . VAL B 1 153 ? 15.445 -3.363 -11.844 1 94.81 153 VAL B N 1
ATOM 2976 C CA . VAL B 1 153 ? 15.75 -2.689 -10.586 1 94.81 153 VAL B CA 1
ATOM 2977 C C . VAL B 1 153 ? 15.328 -3.57 -9.406 1 94.81 153 VAL B C 1
ATOM 2979 O O . VAL B 1 153 ? 16.094 -3.758 -8.461 1 94.81 153 VAL B O 1
ATOM 2982 N N . ALA B 1 154 ? 14.164 -4.109 -9.5 1 97.69 154 ALA B N 1
ATOM 2983 C CA . ALA B 1 154 ? 13.625 -4.918 -8.406 1 97.69 154 ALA B CA 1
ATOM 2984 C C . ALA B 1 154 ? 14.477 -6.168 -8.18 1 97.69 154 ALA B C 1
ATOM 2986 O O . ALA B 1 154 ? 14.883 -6.453 -7.051 1 97.69 154 ALA B O 1
ATOM 2987 N N . LEU B 1 155 ? 14.781 -6.887 -9.266 1 98.12 155 LEU B N 1
ATOM 2988 C CA . LEU B 1 155 ? 15.508 -8.148 -9.172 1 98.12 155 LEU B CA 1
ATOM 2989 C C . LEU B 1 155 ? 16.938 -7.914 -8.695 1 98.12 155 LEU B C 1
ATOM 2991 O O . LEU B 1 155 ? 17.484 -8.711 -7.926 1 98.12 155 LEU B O 1
ATOM 2995 N N . SER B 1 156 ? 17.516 -6.797 -9.086 1 97.5 156 SER B N 1
ATOM 2996 C CA . SER B 1 156 ? 18.891 -6.508 -8.688 1 97.5 156 SER B CA 1
ATOM 2997 C C . SER B 1 156 ? 18.953 -5.945 -7.273 1 97.5 156 SER B C 1
ATOM 2999 O O . SER B 1 156 ? 20.031 -5.848 -6.68 1 97.5 156 SER B O 1
ATOM 3001 N N . SER B 1 157 ? 17.812 -5.582 -6.711 1 97.44 157 SER B N 1
ATOM 3002 C CA . SER B 1 157 ? 17.797 -4.938 -5.402 1 97.44 157 SER B CA 1
ATOM 3003 C C . SER B 1 157 ? 17.328 -5.895 -4.32 1 97.44 157 SER B C 1
ATOM 3005 O O . SER B 1 157 ? 17.203 -5.512 -3.154 1 97.44 157 SER B O 1
ATOM 3007 N N . GLY B 1 158 ? 16.953 -7.152 -4.691 1 97.94 158 GLY B N 1
ATOM 3008 C CA . GLY B 1 158 ? 16.703 -8.141 -3.652 1 97.94 158 GLY B CA 1
ATOM 3009 C C . GLY B 1 158 ? 15.367 -8.844 -3.816 1 97.94 158 GLY B C 1
ATOM 3010 O O . GLY B 1 158 ? 15.047 -9.758 -3.053 1 97.94 158 GLY B O 1
ATOM 3011 N N . ALA B 1 159 ? 14.555 -8.453 -4.816 1 98.44 159 ALA B N 1
ATOM 3012 C CA . ALA B 1 159 ? 13.312 -9.172 -5.062 1 98.44 159 ALA B CA 1
ATOM 3013 C C . ALA B 1 159 ? 13.586 -10.586 -5.574 1 98.44 159 ALA B C 1
ATOM 3015 O O . ALA B 1 159 ? 14.516 -10.797 -6.355 1 98.44 159 ALA B O 1
ATOM 3016 N N . ASP B 1 160 ? 12.742 -11.516 -5.137 1 98.44 160 ASP B N 1
ATOM 3017 C CA . ASP B 1 160 ? 12.844 -12.898 -5.602 1 98.44 160 ASP B CA 1
ATOM 3018 C C . ASP B 1 160 ? 12.156 -13.078 -6.949 1 98.44 160 ASP B C 1
ATOM 3020 O O . ASP B 1 160 ? 12.438 -14.039 -7.672 1 98.44 160 ASP B O 1
ATOM 3024 N N . GLY B 1 161 ? 11.227 -12.234 -7.234 1 98.69 161 GLY B N 1
ATOM 3025 C CA . GLY B 1 161 ? 10.422 -12.359 -8.438 1 98.69 161 GLY B CA 1
ATOM 3026 C C . GLY B 1 161 ? 9.562 -11.141 -8.711 1 98.69 161 GLY B C 1
ATOM 3027 O O . GLY B 1 161 ? 9.75 -10.094 -8.102 1 98.69 161 GLY B O 1
ATOM 3028 N N . LEU B 1 162 ? 8.703 -11.297 -9.727 1 98.69 162 LEU B N 1
ATOM 3029 C CA . LEU B 1 162 ? 7.867 -10.211 -10.227 1 98.69 162 LEU B CA 1
ATOM 3030 C C . LEU B 1 162 ? 6.434 -10.68 -10.438 1 98.69 162 LEU B C 1
ATOM 3032 O O . LEU B 1 162 ? 6.195 -11.867 -10.695 1 98.69 162 LEU B O 1
ATOM 3036 N N . VAL B 1 163 ? 5.508 -9.773 -10.305 1 98.56 163 VAL B N 1
ATOM 3037 C CA . VAL B 1 163 ? 4.176 -10 -10.852 1 98.56 163 VAL B CA 1
ATOM 3038 C C . VAL B 1 163 ? 4.184 -9.727 -12.352 1 98.56 163 VAL B C 1
ATOM 3040 O O . VAL B 1 163 ? 4.586 -8.648 -12.797 1 98.56 163 VAL B O 1
ATOM 3043 N N . MET B 1 164 ? 3.756 -10.695 -13.102 1 96.5 164 MET B N 1
ATOM 3044 C CA . MET B 1 164 ? 3.787 -10.586 -14.555 1 96.5 164 MET B CA 1
ATOM 3045 C C . MET B 1 164 ? 2.441 -10.961 -15.156 1 96.5 164 MET B C 1
ATOM 3047 O O . MET B 1 164 ? 1.854 -11.984 -14.789 1 96.5 164 MET B O 1
ATOM 3051 N N . SER B 1 165 ? 2.008 -10.094 -16.094 1 94.12 165 SER B N 1
ATOM 3052 C CA . SER B 1 165 ? 0.825 -10.492 -16.844 1 94.12 165 SER B CA 1
ATOM 3053 C C . SER B 1 165 ? 1.136 -11.641 -17.797 1 94.12 165 SER B C 1
ATOM 3055 O O . SER B 1 165 ? 2.289 -11.844 -18.188 1 94.12 165 SER B O 1
ATOM 3057 N N . PRO B 1 166 ? 0.059 -12.375 -18.156 1 92.5 166 PRO B N 1
ATOM 3058 C CA . PRO B 1 166 ? 0.303 -13.516 -19.047 1 92.5 166 PRO B CA 1
ATOM 3059 C C . PRO B 1 166 ? 1.022 -13.117 -20.328 1 92.5 166 PRO B C 1
ATOM 3061 O O . PRO B 1 166 ? 1.933 -13.82 -20.781 1 92.5 166 PRO B O 1
ATOM 3064 N N . GLY B 1 167 ? 0.695 -12.047 -20.875 1 89.88 167 GLY B N 1
ATOM 3065 C CA . GLY B 1 167 ? 1.244 -11.617 -22.141 1 89.88 167 GLY B CA 1
ATOM 3066 C C . GLY B 1 167 ? 2.703 -11.211 -22.062 1 89.88 167 GLY B C 1
ATOM 3067 O O . GLY B 1 167 ? 3.377 -11.086 -23.094 1 89.88 167 GLY B O 1
ATOM 3068 N N . GLU B 1 168 ? 3.24 -11.109 -20.859 1 93.88 168 GLU B N 1
ATOM 3069 C CA . GLU B 1 168 ? 4.598 -10.602 -20.672 1 93.88 168 GLU B CA 1
ATOM 3070 C C . GLU B 1 168 ? 5.555 -11.727 -20.297 1 93.88 168 GLU B C 1
ATOM 3072 O O . GLU B 1 168 ? 6.773 -11.539 -20.281 1 93.88 168 GLU B O 1
ATOM 3077 N N . LEU B 1 169 ? 5.094 -12.906 -20.094 1 95.69 169 LEU B N 1
ATOM 3078 C CA . LEU B 1 169 ? 5.844 -13.992 -19.484 1 95.69 169 LEU B CA 1
ATOM 3079 C C . LEU B 1 169 ? 7 -14.43 -20.375 1 95.69 169 LEU B C 1
ATOM 3081 O O . LEU B 1 169 ? 8.141 -14.508 -19.922 1 95.69 169 LEU B O 1
ATOM 3085 N N . ALA B 1 170 ? 6.695 -14.656 -21.641 1 94.88 170 ALA B N 1
ATOM 3086 C CA . ALA B 1 170 ? 7.73 -15.141 -22.547 1 94.88 170 ALA B CA 1
ATOM 3087 C C . ALA B 1 170 ? 8.883 -14.148 -22.625 1 94.88 170 ALA B C 1
ATOM 3089 O O . ALA B 1 170 ? 10.055 -14.531 -22.562 1 94.88 170 ALA B O 1
ATOM 3090 N N . ARG B 1 171 ? 8.562 -12.93 -22.766 1 95.69 171 ARG B N 1
ATOM 3091 C CA . ARG B 1 171 ? 9.578 -11.891 -22.828 1 95.69 171 ARG B CA 1
ATOM 3092 C C . ARG B 1 171 ? 10.344 -11.781 -21.516 1 95.69 171 ARG B C 1
ATOM 3094 O O . ARG B 1 171 ? 11.555 -11.523 -21.516 1 95.69 171 ARG B O 1
ATOM 3101 N N . ALA B 1 172 ? 9.656 -11.898 -20.453 1 97.38 172 ALA B N 1
ATOM 3102 C CA . ALA B 1 172 ? 10.281 -11.844 -19.141 1 97.38 172 ALA B CA 1
ATOM 3103 C C . ALA B 1 172 ? 11.305 -12.961 -18.969 1 97.38 172 ALA B C 1
ATOM 3105 O O . ALA B 1 172 ? 12.414 -12.734 -18.484 1 97.38 172 ALA B O 1
ATOM 3106 N N . ARG B 1 173 ? 10.953 -14.195 -19.375 1 97.75 173 ARG B N 1
ATOM 3107 C CA . ARG B 1 173 ? 11.867 -15.32 -19.281 1 97.75 173 ARG B CA 1
ATOM 3108 C C . ARG B 1 173 ? 13.07 -15.133 -20.188 1 97.75 173 ARG B C 1
ATOM 3110 O O . ARG B 1 173 ? 14.195 -15.508 -19.844 1 97.75 173 ARG B O 1
ATOM 3117 N N . THR B 1 174 ? 12.836 -14.562 -21.297 1 97.5 174 THR B N 1
ATOM 3118 C CA . THR B 1 174 ? 13.945 -14.258 -22.203 1 97.5 174 THR B CA 1
ATOM 3119 C C . THR B 1 174 ? 14.891 -13.25 -21.562 1 97.5 174 THR B C 1
ATOM 3121 O O . THR B 1 174 ? 16.109 -13.383 -21.672 1 97.5 174 THR B O 1
ATOM 3124 N N . ARG B 1 175 ? 14.406 -12.336 -20.875 1 97.38 175 ARG B N 1
ATOM 3125 C CA . ARG B 1 175 ? 15.18 -11.227 -20.344 1 97.38 175 ARG B CA 1
ATOM 3126 C C . ARG B 1 175 ? 15.922 -11.633 -19.078 1 97.38 175 ARG B C 1
ATOM 3128 O O . ARG B 1 175 ? 17.078 -11.266 -18.875 1 97.38 175 ARG B O 1
ATOM 3135 N N . TRP B 1 176 ? 15.203 -12.32 -18.141 1 97.81 176 TRP B N 1
ATOM 3136 C CA . TRP B 1 176 ? 15.758 -12.477 -16.797 1 97.81 176 TRP B CA 1
ATOM 3137 C C . TRP B 1 176 ? 16.078 -13.945 -16.516 1 97.81 176 TRP B C 1
ATOM 3139 O O . TRP B 1 176 ? 16.562 -14.273 -15.43 1 97.81 176 TRP B O 1
ATOM 3149 N N . GLY B 1 177 ? 15.766 -14.883 -17.422 1 96.69 177 GLY B N 1
ATOM 3150 C CA . GLY B 1 177 ? 16.078 -16.297 -17.234 1 96.69 177 GLY B CA 1
ATOM 3151 C C . GLY B 1 177 ? 15.102 -17 -16.312 1 96.69 177 GLY B C 1
ATOM 3152 O O . GLY B 1 177 ? 13.984 -16.531 -16.109 1 96.69 177 GLY B O 1
ATOM 3153 N N . GLY B 1 178 ? 15.508 -18.125 -15.797 1 95.44 178 GLY B N 1
ATOM 3154 C CA . GLY B 1 178 ? 14.609 -19.016 -15.086 1 95.44 178 GLY B CA 1
ATOM 3155 C C . GLY B 1 178 ? 14.609 -18.797 -13.586 1 95.44 178 GLY B C 1
ATOM 3156 O O . GLY B 1 178 ? 13.75 -19.312 -12.875 1 95.44 178 GLY B O 1
ATOM 3157 N N . THR B 1 179 ? 15.445 -17.938 -13.07 1 96.12 179 THR B N 1
ATOM 3158 C CA . THR B 1 179 ? 15.656 -17.844 -11.633 1 96.12 179 THR B CA 1
ATOM 3159 C C . THR B 1 179 ? 14.523 -17.047 -10.977 1 96.12 179 THR B C 1
ATOM 3161 O O . THR B 1 179 ? 13.977 -17.484 -9.961 1 96.12 179 THR B O 1
ATOM 3164 N N . PRO B 1 180 ? 14.094 -15.875 -11.594 1 98 180 PRO B N 1
ATOM 3165 C CA . PRO B 1 180 ? 13.039 -15.102 -10.922 1 98 180 PRO B CA 1
ATOM 3166 C C . PRO B 1 180 ? 11.727 -15.867 -10.828 1 98 180 PRO B C 1
ATOM 3168 O O . PRO B 1 180 ? 11.352 -16.578 -11.758 1 98 180 PRO B O 1
ATOM 3171 N N . TYR B 1 181 ? 11.055 -15.742 -9.719 1 98.56 181 TYR B N 1
ATOM 3172 C CA . TYR B 1 181 ? 9.742 -16.328 -9.477 1 98.56 181 TYR B CA 1
ATOM 3173 C C . TYR B 1 181 ? 8.641 -15.438 -10.023 1 98.56 181 TYR B C 1
ATOM 3175 O O . TYR B 1 181 ? 8.438 -14.32 -9.539 1 98.56 181 TYR B O 1
ATOM 3183 N N . PHE B 1 182 ? 7.906 -15.914 -11.047 1 98.44 182 PHE B N 1
ATOM 3184 C CA . PHE B 1 182 ? 6.883 -15.078 -11.664 1 98.44 182 PHE B CA 1
ATOM 3185 C C . PHE B 1 182 ? 5.496 -15.461 -11.148 1 98.44 182 PHE B C 1
ATOM 3187 O O . PHE B 1 182 ? 5.082 -16.609 -11.266 1 98.44 182 PHE B O 1
ATOM 3194 N N . VAL B 1 183 ? 4.84 -14.492 -10.539 1 98.62 183 VAL B N 1
ATOM 3195 C CA . VAL B 1 183 ? 3.451 -14.594 -10.109 1 98.62 183 VAL B CA 1
ATOM 3196 C C . VAL B 1 183 ? 2.533 -13.961 -11.148 1 98.62 183 VAL B C 1
ATOM 3198 O O . VAL B 1 183 ? 2.705 -12.797 -11.508 1 98.62 183 VAL B O 1
ATOM 3201 N N . THR B 1 184 ? 1.514 -14.695 -11.617 1 97.62 184 THR B N 1
ATOM 3202 C CA . THR B 1 184 ? 0.757 -14.234 -12.781 1 97.62 184 THR B CA 1
ATOM 3203 C C . THR B 1 184 ? -0.734 -14.172 -12.461 1 97.62 184 THR B C 1
ATOM 3205 O O . THR B 1 184 ? -1.39 -15.211 -12.328 1 97.62 184 THR B O 1
ATOM 3208 N N . PRO B 1 185 ? -1.274 -12.984 -12.367 1 95.81 185 PRO B N 1
ATOM 3209 C CA . PRO B 1 185 ? -2.727 -12.805 -12.297 1 95.81 185 PRO B CA 1
ATOM 3210 C C . PRO B 1 185 ? -3.389 -12.82 -13.672 1 95.81 185 PRO B C 1
ATOM 3212 O O . PRO B 1 185 ? -2.721 -13.07 -14.68 1 95.81 185 PRO B O 1
ATOM 3215 N N . GLY B 1 186 ? -4.668 -12.656 -13.742 1 86.62 186 GLY B N 1
ATOM 3216 C CA . GLY B 1 186 ? -5.379 -12.523 -15 1 86.62 186 GLY B CA 1
ATOM 3217 C C . GLY B 1 186 ? -5.535 -13.836 -15.742 1 86.62 186 GLY B C 1
ATOM 3218 O O . GLY B 1 186 ? -5.598 -13.852 -16.969 1 86.62 186 GLY B O 1
ATOM 3219 N N . ILE B 1 187 ? -5.539 -14.922 -15.039 1 86.38 187 ILE B N 1
ATOM 3220 C CA . ILE B 1 187 ? -5.703 -16.25 -15.617 1 86.38 187 ILE B CA 1
ATOM 3221 C C . ILE B 1 187 ? -7.188 -16.562 -15.789 1 86.38 187 ILE B C 1
ATOM 3223 O O . ILE B 1 187 ? -7.973 -16.391 -14.852 1 86.38 187 ILE B O 1
ATOM 3227 N N . ARG B 1 188 ? -7.609 -16.922 -16.969 1 79.75 188 ARG B N 1
ATOM 3228 C CA . ARG B 1 188 ? -8.992 -17.281 -17.25 1 79.75 188 ARG B CA 1
ATOM 3229 C C . ARG B 1 188 ? -9.094 -18.688 -17.828 1 79.75 188 ARG B C 1
ATOM 3231 O O . ARG B 1 188 ? -8.508 -18.969 -18.875 1 79.75 188 ARG B O 1
ATOM 3238 N N . PRO B 1 189 ? -9.672 -19.484 -17.047 1 72.69 189 PRO B N 1
ATOM 3239 C CA . PRO B 1 189 ? -9.805 -20.844 -17.562 1 72.69 189 PRO B CA 1
ATOM 3240 C C . PRO B 1 189 ? -10.633 -20.906 -18.844 1 72.69 189 PRO B C 1
ATOM 3242 O O . PRO B 1 189 ? -11.5 -20.062 -19.062 1 72.69 189 PRO B O 1
ATOM 3245 N N . GLN B 1 190 ? -10.195 -21.594 -19.906 1 56.97 190 GLN B N 1
ATOM 3246 C CA . GLN B 1 190 ? -10.906 -21.766 -21.172 1 56.97 190 GLN B CA 1
ATOM 3247 C C . GLN B 1 190 ? -12.352 -22.203 -20.938 1 56.97 190 GLN B C 1
ATOM 3249 O O . GLN B 1 190 ? -12.602 -23.203 -20.266 1 56.97 190 GLN B O 1
ATOM 3254 N N . GLY B 1 191 ? -13.117 -21.344 -20.328 1 52.5 191 GLY B N 1
ATOM 3255 C CA . GLY B 1 191 ? -14.5 -21.797 -20.344 1 52.5 191 GLY B CA 1
ATOM 3256 C C . GLY B 1 191 ? -15.031 -22.062 -21.734 1 52.5 191 GLY B C 1
ATOM 3257 O O . GLY B 1 191 ? -14.32 -21.859 -22.719 1 52.5 191 GLY B O 1
ATOM 3258 N N . PRO B 1 192 ? -16.25 -22.578 -21.812 1 42.59 192 PRO B N 1
ATOM 3259 C CA . PRO B 1 192 ? -16.859 -22.547 -23.141 1 42.59 192 PRO B CA 1
ATOM 3260 C C . PRO B 1 192 ? -16.656 -21.219 -23.859 1 42.59 192 PRO B C 1
ATOM 3262 O O . PRO B 1 192 ? -16.484 -20.188 -23.219 1 42.59 192 PRO B O 1
ATOM 3265 N N . ILE B 1 193 ? -16.297 -21.141 -25.266 1 36.44 193 ILE B N 1
ATOM 3266 C CA . ILE B 1 193 ? -16 -20.062 -26.203 1 36.44 193 ILE B CA 1
ATOM 3267 C C . ILE B 1 193 ? -16.766 -18.797 -25.781 1 36.44 193 ILE B C 1
ATOM 3269 O O . ILE B 1 193 ? -16.531 -17.719 -26.328 1 36.44 193 ILE B O 1
ATOM 3273 N N . GLY B 1 194 ? -17.906 -18.797 -25.266 1 35.12 194 GLY B N 1
ATOM 3274 C CA . GLY B 1 194 ? -18.781 -17.641 -25.375 1 35.12 194 GLY B CA 1
ATOM 3275 C C . GLY B 1 194 ? -18.391 -16.5 -24.453 1 35.12 194 GLY B C 1
ATOM 3276 O O . GLY B 1 194 ? -19.016 -15.445 -24.453 1 35.12 194 GLY B O 1
ATOM 3277 N N . ALA B 1 195 ? -18.125 -16.656 -23.172 1 37.81 195 ALA B N 1
ATOM 3278 C CA . ALA B 1 195 ? -18.328 -15.492 -22.328 1 37.81 195 ALA B CA 1
ATOM 3279 C C . ALA B 1 195 ? -17.109 -14.562 -22.359 1 37.81 195 ALA B C 1
ATOM 3281 O O . ALA B 1 195 ? -16 -14.969 -22.016 1 37.81 195 ALA B O 1
ATOM 3282 N N . ARG B 1 196 ? -16.953 -13.555 -23.266 1 36.28 196 ARG B N 1
ATOM 3283 C CA . ARG B 1 196 ? -16.094 -12.445 -23.656 1 36.28 196 ARG B CA 1
ATOM 3284 C C . ARG B 1 196 ? -15.727 -11.586 -22.453 1 36.28 196 ARG B C 1
ATOM 3286 O O . ARG B 1 196 ? -15.344 -10.422 -22.609 1 36.28 196 ARG B O 1
ATOM 3293 N N . ASP B 1 197 ? -15.758 -11.859 -21.203 1 38.12 197 ASP B N 1
ATOM 3294 C CA . ASP B 1 197 ? -15.586 -10.828 -20.188 1 38.12 197 ASP B CA 1
ATOM 3295 C C . ASP B 1 197 ? -14.234 -10.125 -20.344 1 38.12 197 ASP B C 1
ATOM 3297 O O . ASP B 1 197 ? -13.352 -10.617 -21.031 1 38.12 197 ASP B O 1
ATOM 3301 N N . ASP B 1 198 ? -13.914 -8.961 -19.656 1 37.97 198 ASP B N 1
ATOM 3302 C CA . ASP B 1 198 ? -13.016 -7.816 -19.703 1 37.97 198 ASP B CA 1
ATOM 3303 C C . ASP B 1 198 ? -11.555 -8.266 -19.734 1 37.97 198 ASP B C 1
ATOM 3305 O O . ASP B 1 198 ? -10.648 -7.445 -19.625 1 37.97 198 ASP B O 1
ATOM 3309 N N . GLN B 1 199 ? -11.281 -9.547 -19.438 1 43.12 199 GLN B N 1
ATOM 3310 C CA . GLN B 1 199 ? -9.844 -9.734 -19.297 1 43.12 199 GLN B CA 1
ATOM 3311 C C . GLN B 1 199 ? -9.195 -10.031 -20.641 1 43.12 199 GLN B C 1
ATOM 3313 O O . GLN B 1 199 ? -9.258 -11.156 -21.141 1 43.12 199 GLN B O 1
ATOM 3318 N N . PHE B 1 200 ? -8.906 -9.102 -21.453 1 40.22 200 PHE B N 1
ATOM 3319 C CA . PHE B 1 200 ? -8.312 -9.047 -22.797 1 40.22 200 PHE B CA 1
ATOM 3320 C C . PHE B 1 200 ? -7.168 -10.039 -22.922 1 40.22 200 PHE B C 1
ATOM 3322 O O . PHE B 1 200 ? -6.918 -10.578 -24 1 40.22 200 PHE B O 1
ATOM 3329 N N . ASN B 1 201 ? -6.379 -10.195 -21.953 1 47.44 201 ASN B N 1
ATOM 3330 C CA . ASN B 1 201 ? -5.141 -10.938 -22.156 1 47.44 201 ASN B CA 1
ATOM 3331 C C . ASN B 1 201 ? -5.188 -12.297 -21.453 1 47.44 201 ASN B C 1
ATOM 3333 O O . ASN B 1 201 ? -4.156 -12.805 -21.016 1 47.44 201 ASN B O 1
ATOM 3337 N N . ALA B 1 202 ? -6.312 -12.875 -21.422 1 59.47 202 ALA B N 1
ATOM 3338 C CA . ALA B 1 202 ? -6.508 -14.102 -20.656 1 59.47 202 ALA B CA 1
ATOM 3339 C C . ALA B 1 202 ? -5.879 -15.297 -21.359 1 59.47 202 ALA B C 1
ATOM 3341 O O . ALA B 1 202 ? -5.914 -15.383 -22.594 1 59.47 202 ALA B O 1
ATOM 3342 N N . ARG B 1 203 ? -4.848 -15.859 -20.797 1 71.62 203 ARG B N 1
ATOM 3343 C CA . ARG B 1 203 ? -4.23 -17.125 -21.156 1 71.62 203 ARG B CA 1
ATOM 3344 C C . ARG B 1 203 ? -4.762 -18.266 -20.281 1 71.62 203 ARG B C 1
ATOM 3346 O O . ARG B 1 203 ? -5.191 -18.047 -19.156 1 71.62 203 ARG B O 1
ATOM 3353 N N . SER B 1 204 ? -4.836 -19.438 -20.906 1 83.38 204 SER B N 1
ATOM 3354 C CA . SER B 1 204 ? -5.18 -20.594 -20.094 1 83.38 204 SER B CA 1
ATOM 3355 C C . SER B 1 204 ? -4.117 -20.875 -19.031 1 83.38 204 SER B C 1
ATOM 3357 O O . SER B 1 204 ? -2.961 -20.469 -19.188 1 83.38 204 SER B O 1
ATOM 3359 N N . PRO B 1 205 ? -4.516 -21.453 -17.969 1 89.69 205 PRO B N 1
ATOM 3360 C CA . PRO B 1 205 ? -3.568 -21.781 -16.906 1 89.69 205 PRO B CA 1
ATOM 3361 C C . PRO B 1 205 ? -2.35 -22.547 -17.422 1 89.69 205 PRO B C 1
ATOM 3363 O O . PRO B 1 205 ? -1.213 -22.203 -17.094 1 89.69 205 PRO B O 1
ATOM 3366 N N . ARG B 1 206 ? -2.561 -23.5 -18.25 1 89.56 206 ARG B N 1
ATOM 3367 C CA . ARG B 1 206 ? -1.468 -24.312 -18.781 1 89.56 206 ARG B CA 1
ATOM 3368 C C . ARG B 1 206 ? -0.537 -23.484 -19.656 1 89.56 206 ARG B C 1
ATOM 3370 O O . ARG B 1 206 ? 0.685 -23.641 -19.594 1 89.56 206 ARG B O 1
ATOM 3377 N N . GLU B 1 207 ? -1.137 -22.656 -20.453 1 89.88 207 GLU B N 1
ATOM 3378 C CA . GLU B 1 207 ? -0.337 -21.797 -21.312 1 89.88 207 GLU B CA 1
ATOM 3379 C C . GLU B 1 207 ? 0.545 -20.859 -20.484 1 89.88 207 GLU B C 1
ATOM 3381 O O . GLU B 1 207 ? 1.718 -20.656 -20.812 1 89.88 207 GLU B O 1
ATOM 3386 N N . ALA B 1 208 ? 0.001 -20.297 -19.438 1 92.88 208 ALA B N 1
ATOM 3387 C CA . ALA B 1 208 ? 0.758 -19.391 -18.578 1 92.88 208 ALA B CA 1
ATOM 3388 C C . ALA B 1 208 ? 1.939 -20.109 -17.938 1 92.88 208 ALA B C 1
ATOM 3390 O O . ALA B 1 208 ? 3.039 -19.547 -17.859 1 92.88 208 ALA B O 1
ATOM 3391 N N . LEU B 1 209 ? 1.723 -21.328 -17.5 1 94.25 209 LEU B N 1
ATOM 3392 C CA . LEU B 1 209 ? 2.801 -22.109 -16.906 1 94.25 209 LEU B CA 1
ATOM 3393 C C . LEU B 1 209 ? 3.883 -22.406 -17.938 1 94.25 209 LEU B C 1
ATOM 3395 O O . LEU B 1 209 ? 5.074 -22.266 -17.656 1 94.25 209 LEU B O 1
ATOM 3399 N N . ASN B 1 210 ? 3.424 -22.766 -19.109 1 93.12 210 ASN B N 1
ATOM 3400 C CA . ASN B 1 210 ? 4.363 -23.078 -20.188 1 93.12 210 ASN B CA 1
ATOM 3401 C C . ASN B 1 210 ? 5.18 -21.859 -20.594 1 93.12 210 ASN B C 1
ATOM 3403 O O . ASN B 1 210 ? 6.336 -21.984 -21 1 93.12 210 ASN B O 1
ATOM 3407 N N . GLU B 1 211 ? 4.523 -20.75 -20.406 1 94.25 211 GLU B N 1
ATOM 3408 C CA . GLU B 1 211 ? 5.188 -19.516 -20.812 1 94.25 211 GLU B CA 1
ATOM 3409 C C . GLU B 1 211 ? 6.086 -19 -19.688 1 94.25 211 GLU B C 1
ATOM 3411 O O . GLU B 1 211 ? 6.785 -18 -19.875 1 94.25 211 GLU B O 1
ATOM 3416 N N . GLY B 1 212 ? 6.02 -19.656 -18.516 1 95.44 212 GLY B N 1
ATOM 3417 C CA . GLY B 1 212 ? 7.07 -19.359 -17.562 1 95.44 212 GLY B CA 1
ATOM 3418 C C . GLY B 1 212 ? 6.539 -18.906 -16.219 1 95.44 212 GLY B C 1
ATOM 3419 O O . GLY B 1 212 ? 7.312 -18.562 -15.32 1 95.44 212 GLY B O 1
ATOM 3420 N N . SER B 1 213 ? 5.219 -18.906 -16.047 1 97.06 213 SER B N 1
ATOM 3421 C CA . SER B 1 213 ? 4.684 -18.547 -14.742 1 97.06 213 SER B CA 1
ATOM 3422 C C . SER B 1 213 ? 5.023 -19.609 -13.703 1 97.06 213 SER B C 1
ATOM 3424 O O . SER B 1 213 ? 5.062 -20.797 -14.008 1 97.06 213 SER B O 1
ATOM 3426 N N . ASP B 1 214 ? 5.32 -19.156 -12.484 1 97.75 214 ASP B N 1
ATOM 3427 C CA . ASP B 1 214 ? 5.555 -20.078 -11.391 1 97.75 214 ASP B CA 1
ATOM 3428 C C . ASP B 1 214 ? 4.301 -20.25 -10.531 1 97.75 214 ASP B C 1
ATOM 3430 O O . ASP B 1 214 ? 4.105 -21.297 -9.906 1 97.75 214 ASP B O 1
ATOM 3434 N N . LEU B 1 215 ? 3.49 -19.266 -10.445 1 98.38 215 LEU B N 1
ATOM 3435 C CA . LEU B 1 215 ? 2.299 -19.234 -9.609 1 98.38 215 LEU B CA 1
ATOM 3436 C C . LEU B 1 215 ? 1.151 -18.531 -10.312 1 98.38 215 LEU B C 1
ATOM 3438 O O . LEU B 1 215 ? 1.312 -17.391 -10.781 1 98.38 215 LEU B O 1
ATOM 3442 N N . LEU B 1 216 ? 0.029 -19.156 -10.43 1 97.44 216 LEU B N 1
ATOM 3443 C CA . LEU B 1 216 ? -1.166 -18.609 -11.078 1 97.44 216 LEU B CA 1
ATOM 3444 C C . LEU B 1 216 ? -2.152 -18.094 -10.039 1 97.44 216 LEU B C 1
ATOM 3446 O O . LEU B 1 216 ? -2.652 -18.844 -9.203 1 97.44 216 LEU B O 1
ATOM 3450 N N . VAL B 1 217 ? -2.453 -16.812 -10.086 1 97.88 217 VAL B N 1
ATOM 3451 C CA . VAL B 1 217 ? -3.416 -16.219 -9.164 1 97.88 217 VAL B CA 1
ATOM 3452 C C . VAL B 1 217 ? -4.801 -16.188 -9.812 1 97.88 217 VAL B C 1
ATOM 3454 O O . VAL B 1 217 ? -4.996 -15.539 -10.836 1 97.88 217 VAL B O 1
ATOM 3457 N N . VAL B 1 218 ? -5.73 -16.859 -9.203 1 96.31 218 VAL B N 1
ATOM 3458 C CA . VAL B 1 218 ? -7.074 -16.969 -9.758 1 96.31 218 VAL B CA 1
ATOM 3459 C C . VAL B 1 218 ? -8.102 -16.609 -8.688 1 96.31 218 VAL B C 1
ATOM 3461 O O . VAL B 1 218 ? -8.047 -17.125 -7.566 1 96.31 218 VAL B O 1
ATOM 3464 N N . GLY B 1 219 ? -8.977 -15.703 -9.023 1 95.56 219 GLY B N 1
ATOM 3465 C CA . GLY B 1 219 ? -10.016 -15.273 -8.102 1 95.56 219 GLY B CA 1
ATOM 3466 C C . GLY B 1 219 ? -11.422 -15.562 -8.609 1 95.56 219 GLY B C 1
ATOM 3467 O O . GLY B 1 219 ? -11.938 -16.672 -8.414 1 95.56 219 GLY B O 1
ATOM 3468 N N . ARG B 1 220 ? -11.953 -14.766 -9.367 1 92.69 220 ARG B N 1
ATOM 3469 C CA . ARG B 1 220 ? -13.352 -14.719 -9.789 1 92.69 220 ARG B CA 1
ATOM 3470 C C . ARG B 1 220 ? -13.75 -16 -10.516 1 92.69 220 ARG B C 1
ATOM 3472 O O . ARG B 1 220 ? -14.82 -16.547 -10.273 1 92.69 220 ARG B O 1
ATOM 3479 N N . PRO B 1 221 ? -12.906 -16.484 -11.398 1 92.88 221 PRO B N 1
ATOM 3480 C CA . PRO B 1 221 ? -13.289 -17.719 -12.078 1 92.88 221 PRO B CA 1
ATOM 3481 C C . PRO B 1 221 ? -13.617 -18.859 -11.109 1 92.88 221 PRO B C 1
ATOM 3483 O O . PRO B 1 221 ? -14.406 -19.734 -11.438 1 92.88 221 PRO B O 1
ATOM 3486 N N . ILE B 1 222 ? -13.062 -18.797 -9.898 1 95.31 222 ILE B N 1
ATOM 3487 C CA . ILE B 1 222 ? -13.32 -19.828 -8.898 1 95.31 222 ILE B CA 1
ATOM 3488 C C . ILE B 1 222 ? -14.43 -19.375 -7.953 1 95.31 222 ILE B C 1
ATOM 3490 O O . ILE B 1 222 ? -15.438 -20.062 -7.789 1 95.31 222 ILE B O 1
ATOM 3494 N N . ILE B 1 223 ? -14.328 -18.156 -7.422 1 95.25 223 ILE B N 1
ATOM 3495 C CA . ILE B 1 223 ? -15.172 -17.688 -6.328 1 95.25 223 ILE B CA 1
ATOM 3496 C C . ILE B 1 223 ? -16.594 -17.438 -6.836 1 95.25 223 ILE B C 1
ATOM 3498 O O . ILE B 1 223 ? -17.562 -17.609 -6.098 1 95.25 223 ILE B O 1
ATOM 3502 N N . ALA B 1 224 ? -16.719 -17.078 -8.078 1 92.94 224 ALA B N 1
ATOM 3503 C CA . ALA B 1 224 ? -18.031 -16.734 -8.633 1 92.94 224 ALA B CA 1
ATOM 3504 C C . ALA B 1 224 ? -18.656 -17.938 -9.336 1 92.94 224 ALA B C 1
ATOM 3506 O O . ALA B 1 224 ? -19.781 -17.859 -9.828 1 92.94 224 ALA B O 1
ATOM 3507 N N . ALA B 1 225 ? -18 -19.047 -9.367 1 94.44 225 ALA B N 1
ATOM 3508 C CA . ALA B 1 225 ? -18.547 -20.25 -9.992 1 94.44 225 ALA B CA 1
ATOM 3509 C C . ALA B 1 225 ? -19.734 -20.797 -9.203 1 94.44 225 ALA B C 1
ATOM 3511 O O . ALA B 1 225 ? -19.844 -20.547 -7.996 1 94.44 225 ALA B O 1
ATOM 3512 N N . ARG B 1 226 ? -20.594 -21.5 -9.875 1 95.12 226 ARG B N 1
ATOM 3513 C CA . ARG B 1 226 ? -21.719 -22.156 -9.211 1 95.12 226 ARG B CA 1
ATOM 3514 C C . ARG B 1 226 ? -21.234 -23.094 -8.109 1 95.12 226 ARG B C 1
ATOM 3516 O O . ARG B 1 226 ? -21.812 -23.141 -7.027 1 95.12 226 ARG B O 1
ATOM 3523 N N . ASP B 1 227 ? -20.203 -23.766 -8.422 1 97 227 ASP B N 1
ATOM 3524 C CA . ASP B 1 227 ? -19.516 -24.641 -7.48 1 97 227 ASP B CA 1
ATOM 3525 C C . ASP B 1 227 ? -18.016 -24.359 -7.438 1 97 227 ASP B C 1
ATOM 3527 O O . ASP B 1 227 ? -17.25 -24.906 -8.227 1 97 227 ASP B O 1
ATOM 3531 N N . PRO B 1 228 ? -17.609 -23.609 -6.469 1 97.5 228 PRO B N 1
ATOM 3532 C CA . PRO B 1 228 ? -16.203 -23.203 -6.391 1 97.5 228 PRO B CA 1
ATOM 3533 C C . PRO B 1 228 ? -15.25 -24.391 -6.242 1 97.5 228 PRO B C 1
ATOM 3535 O O . PRO B 1 228 ? -14.148 -24.375 -6.793 1 97.5 228 PRO B O 1
ATOM 3538 N N . ARG B 1 229 ? -15.672 -25.328 -5.52 1 97.62 229 ARG B N 1
ATOM 3539 C CA . ARG B 1 229 ? -14.836 -26.516 -5.336 1 97.62 229 ARG B CA 1
ATOM 3540 C C . ARG B 1 229 ? -14.617 -27.234 -6.656 1 97.62 229 ARG B C 1
ATOM 3542 O O . ARG B 1 229 ? -13.484 -27.609 -6.988 1 97.62 229 ARG B O 1
ATOM 3549 N N . GLU B 1 230 ? -15.672 -27.422 -7.398 1 96.75 230 GLU B N 1
ATOM 3550 C CA . GLU B 1 230 ? -15.562 -28.062 -8.711 1 96.75 230 GLU B CA 1
ATOM 3551 C C . GLU B 1 230 ? -14.711 -27.219 -9.656 1 96.75 230 GLU B C 1
ATOM 3553 O O . GLU B 1 230 ? -13.93 -27.766 -10.438 1 96.75 230 GLU B O 1
ATOM 3558 N N . ALA B 1 231 ? -14.883 -25.953 -9.594 1 95.62 231 ALA B N 1
ATOM 3559 C CA . ALA B 1 231 ? -14.07 -25.062 -10.422 1 95.62 231 ALA B CA 1
ATOM 3560 C C . ALA B 1 231 ? -12.594 -25.203 -10.086 1 95.62 231 ALA B C 1
ATOM 3562 O O . ALA B 1 231 ? -11.742 -25.203 -10.984 1 95.62 231 ALA B O 1
ATOM 3563 N N . THR B 1 232 ? -12.305 -25.359 -8.836 1 96.75 232 THR B N 1
ATOM 3564 C CA . THR B 1 232 ? -10.93 -25.516 -8.391 1 96.75 232 THR B CA 1
ATOM 3565 C C . THR B 1 232 ? -10.344 -26.844 -8.898 1 96.75 232 THR B C 1
ATOM 3567 O O . THR B 1 232 ? -9.242 -26.859 -9.445 1 96.75 232 THR B O 1
ATOM 3570 N N . TYR B 1 233 ? -11.109 -27.859 -8.797 1 96 233 TYR B N 1
ATOM 3571 C CA . TYR B 1 233 ? -10.656 -29.156 -9.266 1 96 233 TYR B CA 1
ATOM 3572 C C . TYR B 1 233 ? -10.422 -29.141 -10.773 1 96 233 TYR B C 1
ATOM 3574 O O . TYR B 1 233 ? -9.438 -29.719 -11.258 1 96 233 TYR B O 1
ATOM 3582 N N . SER B 1 234 ? -11.32 -28.516 -11.438 1 92.44 234 SER B N 1
ATOM 3583 C CA . SER B 1 234 ? -11.188 -28.422 -12.883 1 92.44 234 SER B CA 1
ATOM 3584 C C . SER B 1 234 ? -9.906 -27.703 -13.281 1 92.44 234 SER B C 1
ATOM 3586 O O . SER B 1 234 ? -9.203 -28.125 -14.203 1 92.44 234 SER B O 1
ATOM 3588 N N . LEU B 1 235 ? -9.648 -26.672 -12.609 1 93.44 235 LEU B N 1
ATOM 3589 C CA . LEU B 1 235 ? -8.445 -25.906 -12.875 1 93.44 235 LEU B CA 1
ATOM 3590 C C . LEU B 1 235 ? -7.195 -26.719 -12.562 1 93.44 235 LEU B C 1
ATOM 3592 O O . LEU B 1 235 ? -6.242 -26.734 -13.352 1 93.44 235 LEU B O 1
ATOM 3596 N N . LEU B 1 236 ? -7.184 -27.422 -11.492 1 94.44 236 LEU B N 1
ATOM 3597 C CA . LEU B 1 236 ? -6.047 -28.25 -11.086 1 94.44 236 LEU B CA 1
ATOM 3598 C C . LEU B 1 236 ? -5.828 -29.391 -12.062 1 94.44 236 LEU B C 1
ATOM 3600 O O . LEU B 1 236 ? -4.688 -29.766 -12.344 1 94.44 236 LEU B O 1
ATOM 3604 N N . ALA B 1 237 ? -6.922 -29.891 -12.523 1 90.38 237 ALA B N 1
ATOM 3605 C CA . ALA B 1 237 ? -6.832 -30.969 -13.5 1 90.38 237 ALA B CA 1
ATOM 3606 C C . ALA B 1 237 ? -6.176 -30.484 -14.789 1 90.38 237 ALA B C 1
ATOM 3608 O O . ALA B 1 237 ? -5.449 -31.25 -15.438 1 90.38 237 ALA B O 1
ATOM 3609 N N . ASP B 1 238 ? -6.43 -29.25 -15.117 1 84.81 238 ASP B N 1
ATOM 3610 C CA . ASP B 1 238 ? -5.836 -28.656 -16.312 1 84.81 238 ASP B CA 1
ATOM 3611 C C . ASP B 1 238 ? -4.332 -28.469 -16.141 1 84.81 238 ASP B C 1
ATOM 3613 O O . ASP B 1 238 ? -3.592 -28.406 -17.125 1 84.81 238 ASP B O 1
ATOM 3617 N N . LEU B 1 239 ? -3.906 -28.281 -14.945 1 88.19 239 LEU B N 1
ATOM 3618 C CA . LEU B 1 239 ? -2.5 -28.031 -14.656 1 88.19 239 LEU B CA 1
ATOM 3619 C C . LEU B 1 239 ? -1.704 -29.328 -14.633 1 88.19 239 LEU B C 1
ATOM 3621 O O . LEU B 1 239 ? -0.485 -29.328 -14.812 1 88.19 239 LEU B O 1
ATOM 3625 N N . GLY B 1 240 ? -2.412 -30.516 -14.602 1 75.12 240 GLY B N 1
ATOM 3626 C CA . GLY B 1 240 ? -1.774 -31.828 -14.602 1 75.12 240 GLY B CA 1
ATOM 3627 C C . GLY B 1 240 ? -1.5 -32.375 -13.211 1 75.12 240 GLY B C 1
ATOM 3628 O O . GLY B 1 240 ? -1.348 -31.594 -12.266 1 75.12 240 GLY B O 1
#

Solvent-accessible surface area (backbone atoms only — not comparable to full-atom values): 24904 Å² total; per-residue (Å²): 128,77,54,67,69,66,67,64,60,54,88,45,51,39,24,41,40,56,79,38,65,51,52,71,62,44,50,52,47,45,68,67,45,41,84,77,39,26,29,36,32,44,33,57,33,20,41,59,54,37,31,68,61,50,50,53,50,30,42,75,70,68,34,40,24,33,42,47,65,36,48,59,54,49,33,69,57,38,20,58,33,46,50,53,64,80,48,87,27,50,45,27,38,33,29,37,27,83,45,39,53,65,22,41,34,27,37,37,53,18,29,63,66,39,89,57,85,54,44,45,39,29,25,34,52,70,66,84,77,60,44,68,68,55,36,39,72,50,32,25,95,36,58,69,54,39,39,50,51,31,44,49,47,29,52,74,25,54,32,47,23,33,55,38,52,54,84,46,28,55,60,46,38,70,72,65,44,82,75,53,45,27,37,23,47,65,52,38,69,82,55,76,92,72,80,78,66,89,62,85,61,50,35,37,62,50,55,34,43,74,35,55,38,58,31,39,37,39,33,60,81,30,74,70,36,97,46,37,64,58,42,46,51,54,53,49,60,63,66,103,130,76,53,68,69,66,68,66,60,54,89,44,51,39,24,41,40,56,80,38,66,51,52,70,63,43,50,53,47,45,68,67,45,41,85,77,41,25,27,36,34,44,34,56,34,19,42,60,55,37,31,68,60,50,51,53,50,29,43,74,70,69,34,40,24,33,41,47,64,35,48,60,55,50,33,68,56,37,21,58,33,46,49,52,65,79,49,88,27,48,45,26,37,34,28,35,25,83,45,39,52,64,22,41,34,26,36,38,53,18,28,62,66,38,90,58,86,54,44,44,39,30,24,36,51,70,68,84,76,60,45,68,69,54,35,39,71,50,33,25,94,36,59,69,54,39,38,52,51,30,45,50,47,28,51,76,26,53,31,47,21,34,54,37,51,53,84,46,28,54,60,46,37,71,73,66,47,83,76,53,44,26,37,23,48,67,52,37,69,82,55,78,92,72,80,78,67,90,62,85,62,50,34,38,62,50,55,34,44,74,37,56,39,58,31,40,36,38,33,60,81,29,73,69,37,97,47,37,63,58,42,48,51,53,53,48,59,62,66,104

Organism: NCBI:txid412449

Radius of gyration: 22.19 Å; Cα contacts (8 Å, |Δi|>4): 949; chains: 2; bounding box: 46×61×54 Å

pLDDT: mean 91.44, std 13.21, range [35.06, 98.88]

Nearest PDB structures (foldseek):
  3uwq-assembly1_B  TM=9.281E-01  e=4.510E-23  Vibrio cholerae
  3ldv-assembly1_A  TM=9.112E-01  e=1.716E-22  Vibrio cholerae O1 biovar El Tor str. N16961
  1l2u-assembly1_B  TM=9.173E-01  e=2.201E-21  Escherichia coli
  8dop-assembly3_E  TM=9.220E-01  e=3.368E-21  Klebsiella aerogenes
  8cso-assembly4_G  TM=9.170E-01  e=1.149E-18  Klebsiella pneumoniae subsp. pneumoniae HS11286

Foldseek 3Di:
DDFLCVLLVFPDQEEEEQQDLDPVLSLVCCVVCQVVGRAYEDEPRNCVRPVVVSQVSCQVVVGAYEDEDADADAQVVLLVDQLDDPHPSHQHYEHELVSFLSNLLSNQVSQVNDPDRGHAYEYEFDDPVADQVRVVVVPAPGPLRSCLVSQVRNVVNRHQAYEDELVCLLVVCVRPNQRRAYEYELEDACDPPPDPDDSVRHDHPCSSVVSRHRHYYDYCQQSVDPHNNVSSVVSRVVND/DDFLCVLLVFPDQEEEEQQDLDPVLSLVCCVVCQVVGRAYEDEPRNCVRPVVVSQVSCQVVVGAYEDEDADADAQVVLLVDQLDDPHPSHQHYEHELVSFLSNLLSNQVSQVNDPDRGHAYEYEFDDPVADQVRVVVVPAPGPLRSCLVSQVRNVVSRHQAYEDELVCLLVVCVRPNQRRAYEYELEDACDPPPDPDDSVRHDHPCSSVVSRHRHYYDYCQQSVDPHNNVSSVVSRVVND

Secondary structure (DSSP, 8-state):
---HHHHH--SSSEEEE---S-HHHHHHHHHHHGGGSSEEEE-HHHHHHHHHHHHHHHHHHT--EEEEEEE-S-HHHHHHHHHS-S-TTEEEEEEEGGGHHHHHHHHHHHHHT-SSPPPEEEEE-S-TT--HHHHHHTT-S-HHHHHHHHHHHHHHTT-SEEE--GGGHHHHHHHH-SSSEEEE--B----STT---S-TT-B-HHHHHHTT-SEEEE-HHHHTSSSHHHHHHHHHHHH-/---HHHHH--SSSEEEE---S-HHHHHHHHHHHGGGSSEEEE-HHHHHHHHHHHHHHHHHHT--EEEEEEE-S-HHHHHHHHHS-S-TTEEEEEEEGGGHHHHHHHHHHHHHT-SSPPPEEEEE-S-TT--HHHHHHTT-S-HHHHHHHHHHHHHHTT-SEEE--GGGHHHHHHHH-SSSEEEE--B----STT---S-TT-B-HHHHHHTT-SEEEE-HHHHTSSSHHHHHHHHHHHH-